Protein AF-0000000078633867 (afdb_homodimer)

Radius of gyration: 30.54 Å; Cα contacts (8 Å, |Δi|>4): 555; chains: 2; bounding box: 62×104×62 Å

Structure (mmCIF, N/CA/C/O backbone):
data_AF-0000000078633867-model_v1
#
loop_
_entity.id
_entity.type
_entity.pdbx_description
1 polymer 'AMP-activated protein kinase glycogen-binding domain-containing protein'
#
loop_
_atom_site.group_PDB
_atom_site.id
_atom_site.type_symbol
_atom_site.label_atom_id
_atom_site.label_alt_id
_atom_site.label_comp_id
_atom_site.label_asym_id
_atom_site.label_entity_id
_atom_site.label_seq_id
_atom_site.pdbx_PDB_ins_code
_atom_site.Cartn_x
_atom_site.Cartn_y
_atom_site.Cartn_z
_atom_site.occupancy
_atom_site.B_iso_or_equiv
_atom_site.auth_seq_id
_atom_site.auth_comp_id
_atom_site.auth_asym_id
_atom_site.auth_atom_id
_atom_site.pdbx_PDB_model_num
ATOM 1 N N . MET A 1 1 ? 5.949 52.25 29.406 1 68.06 1 MET A N 1
ATOM 2 C CA . MET A 1 1 ? 5.883 50.906 29.953 1 68.06 1 MET A CA 1
ATOM 3 C C . MET A 1 1 ? 4.812 50.094 29.25 1 68.06 1 MET A C 1
ATOM 5 O O . MET A 1 1 ? 5.09 49 28.75 1 68.06 1 MET A O 1
ATOM 9 N N . TRP A 1 2 ? 3.729 50.656 29.047 1 78.31 2 TRP A N 1
ATOM 10 C CA . TRP A 1 2 ? 2.592 49.969 28.438 1 78.31 2 TRP A CA 1
ATOM 11 C C . TRP A 1 2 ? 2.861 49.688 26.969 1 78.31 2 TRP A C 1
ATOM 13 O O . TRP A 1 2 ? 2.578 48.594 26.484 1 78.31 2 TRP A O 1
ATOM 23 N N . LEU A 1 3 ? 3.543 50.625 26.281 1 78 3 LEU A N 1
ATOM 24 C CA . LEU A 1 3 ? 3.816 50.469 24.859 1 78 3 LEU A CA 1
ATOM 25 C C . LEU A 1 3 ? 4.801 49.344 24.609 1 78 3 LEU A C 1
ATOM 27 O O . LEU A 1 3 ? 4.664 48.594 23.641 1 78 3 LEU A O 1
ATOM 31 N N . ALA A 1 4 ? 5.77 49.219 25.5 1 79.69 4 ALA A N 1
ATOM 32 C CA . ALA A 1 4 ? 6.773 48.156 25.391 1 79.69 4 ALA A CA 1
ATOM 33 C C . ALA A 1 4 ? 6.148 46.781 25.578 1 79.69 4 ALA A C 1
ATOM 35 O O . ALA A 1 4 ? 6.484 45.844 24.875 1 79.69 4 ALA A O 1
ATOM 36 N N . TYR A 1 5 ? 5.227 46.719 26.469 1 77 5 TYR A N 1
ATOM 37 C CA . TYR A 1 5 ? 4.523 45.469 26.734 1 77 5 TYR A CA 1
ATOM 38 C C . TYR A 1 5 ? 3.664 45.062 25.547 1 77 5 TYR A C 1
ATOM 40 O O . TYR A 1 5 ? 3.619 43.906 25.172 1 77 5 TYR A O 1
ATOM 48 N N . VAL A 1 6 ? 3.084 46.094 24.953 1 74.5 6 VAL A N 1
ATOM 49 C CA . VAL A 1 6 ? 2.209 45.844 23.812 1 74.5 6 VAL A CA 1
ATOM 50 C C . VAL A 1 6 ? 3.033 45.375 22.625 1 74.5 6 VAL A C 1
ATOM 52 O O . VAL A 1 6 ? 2.631 44.469 21.906 1 74.5 6 VAL A O 1
ATOM 55 N N . LEU A 1 7 ? 4.168 45.938 22.406 1 73.19 7 LEU A N 1
ATOM 56 C CA . LEU A 1 7 ? 5.039 45.562 21.297 1 73.19 7 LEU A CA 1
ATOM 57 C C . LEU A 1 7 ? 5.609 44.156 21.5 1 73.19 7 LEU A C 1
ATOM 59 O O . LEU A 1 7 ? 5.703 43.375 20.547 1 73.19 7 LEU A O 1
ATOM 63 N N . LEU A 1 8 ? 5.875 43.844 22.703 1 76.69 8 LEU A N 1
ATOM 64 C CA . LEU A 1 8 ? 6.414 42.531 23.016 1 76.69 8 LEU A CA 1
ATOM 65 C C . LEU A 1 8 ? 5.371 41.438 22.781 1 76.69 8 LEU A C 1
ATOM 67 O O . LEU A 1 8 ? 5.688 40.375 22.234 1 76.69 8 LEU A O 1
ATOM 71 N N . ASN A 1 9 ? 4.219 41.719 23.25 1 72.25 9 ASN A N 1
ATOM 72 C CA . ASN A 1 9 ? 3.133 40.781 23.047 1 72.25 9 ASN A CA 1
ATOM 73 C C . ASN A 1 9 ? 2.842 40.562 21.562 1 72.25 9 ASN A C 1
ATOM 75 O O . ASN A 1 9 ? 2.553 39.438 21.141 1 72.25 9 ASN A O 1
ATOM 79 N N . ALA A 1 10 ? 2.979 41.656 20.812 1 75.31 10 ALA A N 1
ATOM 80 C CA . ALA A 1 10 ? 2.758 41.562 19.375 1 75.31 10 ALA A CA 1
ATOM 81 C C . ALA A 1 10 ? 3.836 40.719 18.703 1 75.31 10 ALA A C 1
ATOM 83 O O . ALA A 1 10 ? 3.539 39.906 17.812 1 75.31 10 ALA A O 1
ATOM 84 N N . LEU A 1 11 ? 5.004 40.875 19.156 1 75.38 11 LEU A N 1
ATOM 85 C CA . LEU A 1 11 ? 6.117 40.125 18.609 1 75.38 11 LEU A CA 1
ATOM 86 C C . LEU A 1 11 ? 5.977 38.656 18.938 1 75.38 11 LEU A C 1
ATOM 88 O O . LEU A 1 11 ? 6.238 37.781 18.078 1 75.38 11 LEU A O 1
ATOM 92 N N . LEU A 1 12 ? 5.559 38.344 20.109 1 78.56 12 LEU A N 1
ATOM 93 C CA . LEU A 1 12 ? 5.375 36.969 20.547 1 78.56 12 LEU A CA 1
ATOM 94 C C . LEU A 1 12 ? 4.262 36.281 19.75 1 78.56 12 LEU A C 1
ATOM 96 O O . LEU A 1 12 ? 4.383 35.125 19.375 1 78.56 12 LEU A O 1
ATOM 100 N N . THR A 1 13 ? 3.289 37.094 19.594 1 81.25 13 THR A N 1
ATOM 101 C CA . THR A 1 13 ? 2.154 36.562 18.844 1 81.25 13 THR A CA 1
ATOM 102 C C . THR A 1 13 ? 2.553 36.281 17.391 1 81.25 13 THR A C 1
ATOM 104 O O . THR A 1 13 ? 2.137 35.25 16.828 1 81.25 13 THR A O 1
ATOM 107 N N . ASP A 1 14 ? 3.379 37.156 16.875 1 84 14 ASP A N 1
ATOM 108 C CA . ASP A 1 14 ? 3.852 36.938 15.508 1 84 14 ASP A CA 1
ATOM 109 C C . ASP A 1 14 ? 4.754 35.719 15.406 1 84 14 ASP A C 1
ATOM 111 O O . ASP A 1 14 ? 4.699 34.969 14.422 1 84 14 ASP A O 1
ATOM 115 N N . THR A 1 15 ? 5.461 35.562 16.422 1 85.75 15 THR A N 1
ATOM 116 C CA . THR A 1 15 ? 6.355 34.406 16.453 1 85.75 15 THR A CA 1
ATOM 117 C C . THR A 1 15 ? 5.562 33.094 16.531 1 85.75 15 THR A C 1
ATOM 119 O O . THR A 1 15 ? 5.883 32.125 15.852 1 85.75 15 THR A O 1
ATOM 122 N N . VAL A 1 16 ? 4.617 33.125 17.375 1 87.12 16 VAL A N 1
ATOM 123 C CA . VAL A 1 16 ? 3.773 31.969 17.531 1 87.12 16 VAL A CA 1
ATOM 124 C C . VAL A 1 16 ? 3.076 31.641 16.219 1 87.12 16 VAL A C 1
ATOM 126 O O . VAL A 1 16 ? 3.029 30.469 15.797 1 87.12 16 VAL A O 1
ATOM 129 N N . ARG A 1 17 ? 2.564 32.688 15.602 1 89.19 17 ARG A N 1
ATOM 130 C CA . ARG A 1 17 ? 1.889 32.5 14.32 1 89.19 17 ARG A CA 1
ATOM 131 C C . ARG A 1 17 ? 2.846 31.953 13.273 1 89.19 17 ARG A C 1
ATOM 133 O O . ARG A 1 17 ? 2.484 31.062 12.5 1 89.19 17 ARG A O 1
ATOM 140 N N . ALA A 1 18 ? 3.982 32.5 13.273 1 89.38 18 ALA A N 1
ATOM 141 C CA . ALA A 1 18 ? 4.984 32.031 12.312 1 89.38 18 ALA A CA 1
ATOM 142 C C . ALA A 1 18 ? 5.324 30.562 12.531 1 89.38 18 ALA A C 1
ATOM 144 O O . ALA A 1 18 ? 5.449 29.797 11.57 1 89.38 18 ALA A O 1
ATOM 145 N N . ASN A 1 19 ? 5.453 30.25 13.734 1 90.12 19 ASN A N 1
ATOM 146 C CA . ASN A 1 19 ? 5.754 28.859 14.078 1 90.12 19 ASN A CA 1
ATOM 147 C C . ASN A 1 19 ? 4.613 27.922 13.672 1 90.12 19 ASN A C 1
ATOM 149 O O . ASN A 1 19 ? 4.852 26.859 13.109 1 90.12 19 ASN A O 1
ATOM 153 N N . LEU A 1 20 ? 3.428 28.297 13.977 1 90.69 20 LEU A N 1
ATOM 154 C CA . LEU A 1 20 ? 2.258 27.5 13.625 1 90.69 20 LEU A CA 1
ATOM 155 C C . LEU A 1 20 ? 2.143 27.344 12.109 1 90.69 20 LEU A C 1
ATOM 157 O O . LEU A 1 20 ? 1.808 26.25 11.617 1 90.69 20 LEU A O 1
ATOM 161 N N . THR A 1 21 ? 2.35 28.391 11.43 1 91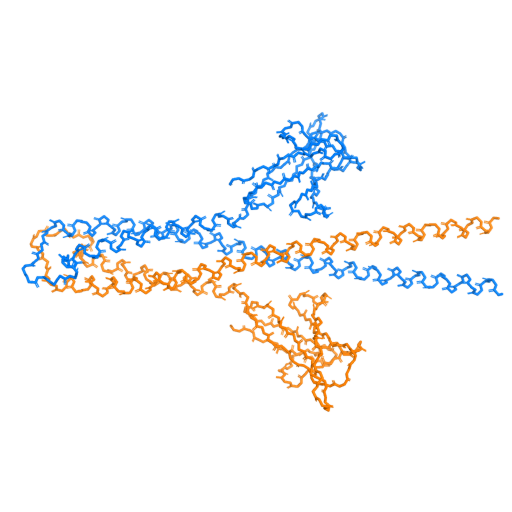.38 21 THR A N 1
ATOM 162 C CA . THR A 1 21 ? 2.285 28.344 9.977 1 91.38 21 THR A CA 1
ATOM 163 C C . THR A 1 21 ? 3.322 27.375 9.414 1 91.38 21 THR A C 1
ATOM 165 O O . THR A 1 21 ? 3.031 26.625 8.484 1 91.38 21 THR A O 1
ATOM 168 N N . LYS A 1 22 ? 4.457 27.438 9.961 1 88.56 22 LYS A N 1
ATOM 169 C CA . LYS A 1 22 ? 5.512 26.531 9.531 1 88.56 22 LYS A CA 1
ATOM 170 C C . LYS A 1 22 ? 5.133 25.078 9.805 1 88.56 22 LYS A C 1
ATOM 172 O O . LYS A 1 22 ? 5.285 24.219 8.938 1 88.56 22 LYS A O 1
ATOM 177 N N . LYS A 1 23 ? 4.715 24.844 10.977 1 88.44 23 LYS A N 1
ATOM 178 C CA . LYS A 1 23 ? 4.309 23.484 11.352 1 88.44 23 LYS A CA 1
ATOM 179 C C . LYS A 1 23 ? 3.203 22.969 10.43 1 88.44 23 LYS A C 1
ATOM 181 O O . LYS A 1 23 ? 3.195 21.797 10.055 1 88.44 23 LYS A O 1
ATOM 186 N N . LEU A 1 24 ? 2.311 23.812 10.172 1 90.12 24 LEU A N 1
ATOM 187 C CA . LEU A 1 24 ? 1.219 23.453 9.273 1 90.12 24 LEU A CA 1
ATOM 188 C C . LEU A 1 24 ? 1.746 23.141 7.879 1 90.12 24 LEU A C 1
ATOM 190 O O . LEU A 1 24 ? 1.325 22.156 7.262 1 90.12 24 LEU A O 1
ATOM 194 N N . SER A 1 25 ? 2.605 23.953 7.402 1 89.44 25 SER A N 1
ATOM 195 C CA . SER A 1 25 ? 3.229 23.719 6.102 1 89.44 25 SER A CA 1
ATOM 196 C C . SER A 1 25 ? 3.936 22.359 6.066 1 89.44 25 SER A C 1
ATOM 198 O O . SER A 1 25 ? 3.789 21.609 5.105 1 89.44 25 SER A O 1
ATOM 200 N N . ASP A 1 26 ? 4.66 22.078 7.102 1 87.5 26 ASP A N 1
ATOM 201 C CA . ASP A 1 26 ? 5.367 20.797 7.207 1 87.5 26 ASP A CA 1
ATOM 202 C C . ASP A 1 26 ? 4.391 19.625 7.23 1 87.5 26 ASP A C 1
ATOM 204 O O . ASP A 1 26 ? 4.621 18.609 6.574 1 87.5 26 ASP A O 1
ATOM 208 N N . ALA A 1 27 ? 3.398 19.75 8.008 1 88.44 27 ALA A N 1
ATOM 209 C CA . ALA A 1 27 ? 2.389 18.703 8.109 1 88.44 27 ALA A CA 1
ATOM 210 C C . ALA A 1 27 ? 1.74 18.422 6.754 1 88.44 27 ALA A C 1
ATOM 212 O O . ALA A 1 27 ? 1.524 17.266 6.379 1 88.44 27 ALA A O 1
ATOM 213 N N . ASN A 1 28 ? 1.51 19.469 6.031 1 88.12 28 ASN A N 1
ATOM 214 C CA . ASN A 1 28 ? 0.892 19.328 4.719 1 88.12 28 ASN A CA 1
ATOM 215 C C . ASN A 1 28 ? 1.842 18.688 3.715 1 88.12 28 ASN A C 1
ATOM 217 O O . ASN A 1 28 ? 1.417 17.875 2.881 1 88.12 28 ASN A O 1
ATOM 221 N N . GLN A 1 29 ? 2.988 19.031 3.785 1 87.19 29 GLN A N 1
ATOM 222 C CA . GLN A 1 29 ? 3.984 18.391 2.926 1 87.19 29 GLN A CA 1
ATOM 223 C C . GLN A 1 29 ? 4.102 16.906 3.221 1 87.19 29 GLN A C 1
ATOM 225 O O . GLN A 1 29 ? 4.184 16.094 2.301 1 87.19 29 GLN A O 1
ATOM 230 N N . HIS A 1 30 ? 4.141 16.594 4.5 1 89.06 30 HIS A N 1
ATOM 231 C CA . HIS A 1 30 ? 4.199 15.195 4.902 1 89.06 30 HIS A CA 1
ATOM 232 C C . HIS A 1 30 ? 2.961 14.438 4.434 1 89.06 30 HIS A C 1
ATOM 234 O O . HIS A 1 30 ? 3.057 13.281 4.02 1 89.06 30 HIS A O 1
ATOM 240 N N . ASN A 1 31 ? 1.903 15.078 4.535 1 87.88 31 ASN A N 1
ATOM 241 C CA . ASN A 1 31 ? 0.664 14.5 4.031 1 87.88 31 ASN A CA 1
ATOM 242 C C . ASN A 1 31 ? 0.769 14.156 2.549 1 87.88 31 ASN A C 1
ATOM 244 O O . ASN A 1 31 ? 0.344 13.078 2.125 1 87.88 31 ASN A O 1
ATOM 248 N N . ARG A 1 32 ? 1.259 15.047 1.788 1 87.75 32 ARG A N 1
ATOM 249 C CA . ARG A 1 32 ? 1.426 14.805 0.358 1 87.75 32 ARG A CA 1
ATOM 250 C C . ARG A 1 32 ? 2.354 13.625 0.105 1 87.75 32 ARG A C 1
ATOM 252 O O . ARG A 1 32 ? 2.086 12.789 -0.765 1 87.75 32 ARG A O 1
ATOM 259 N N . TYR A 1 33 ? 3.391 13.547 0.876 1 87.88 33 TYR A N 1
ATOM 260 C CA . TYR A 1 33 ? 4.328 12.43 0.781 1 87.88 33 TYR A CA 1
ATOM 261 C C . TYR A 1 33 ? 3.633 11.102 1.062 1 87.88 33 TYR A C 1
ATOM 263 O O . TYR A 1 33 ? 3.768 10.148 0.291 1 87.88 33 TYR A O 1
ATOM 271 N N . LEU A 1 34 ? 2.881 11.047 2.111 1 89.25 34 LEU A N 1
ATOM 272 C CA . LEU A 1 34 ? 2.195 9.812 2.492 1 89.25 34 LEU A CA 1
ATOM 273 C C . LEU A 1 34 ? 1.174 9.414 1.433 1 89.25 34 LEU A C 1
ATOM 275 O O . LEU A 1 34 ? 1.025 8.227 1.128 1 89.25 34 LEU A O 1
ATOM 279 N N . LYS A 1 35 ? 0.539 10.414 0.912 1 87.94 35 LYS A N 1
ATOM 280 C CA . LYS A 1 35 ? -0.438 10.141 -0.139 1 87.94 35 LYS A CA 1
ATOM 281 C C . LYS A 1 35 ? 0.229 9.516 -1.362 1 87.94 35 LYS A C 1
ATOM 283 O O . LYS A 1 35 ? -0.302 8.578 -1.953 1 87.94 35 LYS A O 1
ATOM 288 N N . ARG A 1 36 ? 1.369 10.016 -1.706 1 90.25 36 ARG A N 1
ATOM 289 C CA . ARG A 1 36 ? 2.113 9.469 -2.836 1 90.25 36 ARG A CA 1
ATOM 290 C C . ARG A 1 36 ? 2.557 8.039 -2.561 1 90.25 36 ARG A C 1
ATOM 292 O O . ARG A 1 36 ? 2.451 7.172 -3.43 1 90.25 36 ARG A O 1
ATOM 299 N N . GLN A 1 37 ? 3.025 7.812 -1.346 1 91 37 GLN A N 1
ATOM 300 C CA . GLN A 1 37 ? 3.432 6.461 -0.97 1 91 37 GLN A CA 1
ATOM 301 C C . GLN A 1 37 ? 2.25 5.496 -1.024 1 91 37 GLN A C 1
ATOM 303 O O . GLN A 1 37 ? 2.391 4.363 -1.485 1 91 37 GLN A O 1
ATOM 308 N N . LEU A 1 38 ? 1.163 5.934 -0.569 1 92.06 38 LEU A N 1
ATOM 309 C CA . LEU A 1 38 ? -0.044 5.117 -0.581 1 92.06 38 LEU A CA 1
ATOM 310 C C . LEU A 1 38 ? -0.458 4.777 -2.008 1 92.06 38 LEU A C 1
ATOM 312 O O . LEU A 1 38 ? -0.821 3.635 -2.299 1 92.06 38 LEU A O 1
ATOM 316 N N . GLN A 1 39 ? -0.372 5.785 -2.84 1 92.44 39 GLN A N 1
ATOM 317 C CA . GLN A 1 39 ? -0.721 5.574 -4.238 1 92.44 39 GLN A CA 1
ATOM 318 C C . GLN A 1 39 ? 0.203 4.551 -4.891 1 92.44 39 GLN A C 1
ATOM 320 O O . GLN A 1 39 ? -0.245 3.709 -5.672 1 92.44 39 GLN A O 1
ATOM 325 N N . VAL A 1 40 ? 1.433 4.605 -4.586 1 93.06 40 VAL A N 1
ATOM 326 C CA . VAL A 1 40 ? 2.414 3.666 -5.121 1 93.06 40 VAL A CA 1
ATOM 327 C C . VAL A 1 40 ? 2.045 2.242 -4.707 1 93.06 40 VAL A C 1
ATOM 329 O O . VAL A 1 40 ? 2.043 1.33 -5.535 1 93.06 40 VAL A O 1
ATOM 332 N N . LYS A 1 41 ? 1.741 2.123 -3.449 1 93.94 41 LYS A N 1
ATOM 333 C CA . LYS A 1 41 ? 1.382 0.799 -2.953 1 93.94 41 LYS A CA 1
ATOM 334 C C . LYS A 1 41 ? 0.079 0.312 -3.578 1 93.94 41 LYS A C 1
ATOM 336 O O . LYS A 1 41 ? -0.055 -0.869 -3.906 1 93.94 41 LYS A O 1
ATOM 341 N N . GLU A 1 42 ? -0.797 1.197 -3.693 1 93.69 42 GLU A N 1
ATOM 342 C CA . GLU A 1 42 ? -2.074 0.854 -4.312 1 93.69 42 GLU A CA 1
ATOM 343 C C . GLU A 1 42 ? -1.882 0.398 -5.758 1 93.69 42 GLU A C 1
ATOM 345 O O . GLU A 1 42 ? -2.457 -0.608 -6.176 1 93.69 42 GLU A O 1
ATOM 350 N N . ASP A 1 43 ? -1.076 1.107 -6.492 1 94 43 ASP A N 1
ATOM 351 C CA . ASP A 1 43 ? -0.805 0.762 -7.883 1 94 43 ASP A CA 1
ATOM 352 C C . ASP A 1 43 ? -0.13 -0.604 -7.988 1 94 43 ASP A C 1
ATOM 354 O O . ASP A 1 43 ? -0.45 -1.393 -8.883 1 94 43 ASP A O 1
ATOM 358 N N . ALA A 1 44 ? 0.729 -0.83 -7.117 1 93.88 44 ALA A N 1
ATOM 359 C CA . ALA A 1 44 ? 1.416 -2.119 -7.102 1 93.88 44 ALA A CA 1
ATOM 360 C C . ALA A 1 44 ? 0.439 -3.258 -6.82 1 93.88 44 ALA A C 1
ATOM 362 O O . ALA A 1 44 ? 0.475 -4.293 -7.492 1 93.88 44 ALA A O 1
ATOM 363 N N . LEU A 1 45 ? -0.393 -3.041 -5.891 1 93.38 45 LEU A N 1
ATOM 364 C CA . LEU A 1 45 ? -1.373 -4.066 -5.543 1 93.38 45 LEU A CA 1
ATOM 365 C C . LEU A 1 45 ? -2.285 -4.367 -6.727 1 93.38 45 LEU A C 1
ATOM 367 O O . LEU A 1 45 ? -2.604 -5.527 -6.992 1 93.38 45 LEU A O 1
ATOM 371 N N . LEU A 1 46 ? -2.658 -3.354 -7.418 1 93.5 46 LEU A N 1
ATOM 372 C CA . LEU A 1 46 ? -3.52 -3.521 -8.586 1 93.5 46 LEU A CA 1
ATOM 373 C C . LEU A 1 46 ? -2.803 -4.305 -9.68 1 93.5 46 LEU A C 1
ATOM 375 O O . LEU A 1 46 ? -3.389 -5.199 -10.289 1 93.5 46 LEU A O 1
ATOM 379 N N . LYS A 1 47 ? -1.604 -3.969 -9.875 1 94.56 47 LYS A N 1
ATOM 380 C CA . LYS A 1 47 ? -0.799 -4.691 -10.859 1 94.56 47 LYS A CA 1
ATOM 381 C C . LYS A 1 47 ? -0.622 -6.152 -10.453 1 94.56 47 LYS A C 1
ATOM 383 O O . LYS A 1 47 ? -0.77 -7.051 -11.281 1 94.56 47 LYS A O 1
ATOM 388 N N . PHE A 1 48 ? -0.355 -6.352 -9.211 1 94.06 48 PHE A N 1
ATOM 389 C CA . PHE A 1 48 ? -0.163 -7.703 -8.703 1 94.06 48 PHE A CA 1
ATOM 390 C C . PHE A 1 48 ? -1.428 -8.539 -8.883 1 94.06 48 PHE A C 1
ATOM 392 O O . PHE A 1 48 ? -1.363 -9.688 -9.328 1 94.06 48 PHE A O 1
ATOM 399 N N . LYS A 1 49 ? -2.449 -7.961 -8.594 1 94.56 49 LYS A N 1
ATOM 400 C CA . LYS A 1 49 ? -3.721 -8.664 -8.766 1 94.56 49 LYS A CA 1
ATOM 401 C C . LYS A 1 49 ? -3.926 -9.094 -10.211 1 94.56 49 LYS A C 1
ATOM 403 O O . LYS A 1 49 ? -4.328 -10.227 -10.477 1 94.56 49 LYS A O 1
ATOM 408 N N . SER A 1 50 ? -3.701 -8.227 -11.133 1 95.75 50 SER A N 1
ATOM 409 C CA . SER A 1 50 ? -3.867 -8.516 -12.555 1 95.75 50 SER A CA 1
ATOM 410 C C . SER A 1 50 ? -2.951 -9.656 -12.992 1 95.75 50 SER A C 1
ATOM 412 O O . SER A 1 50 ? -3.371 -10.547 -13.734 1 95.75 50 SER A O 1
ATOM 414 N N . ASP A 1 51 ? -1.734 -9.609 -12.492 1 95.12 51 ASP A N 1
ATOM 415 C CA . ASP A 1 51 ? -0.77 -1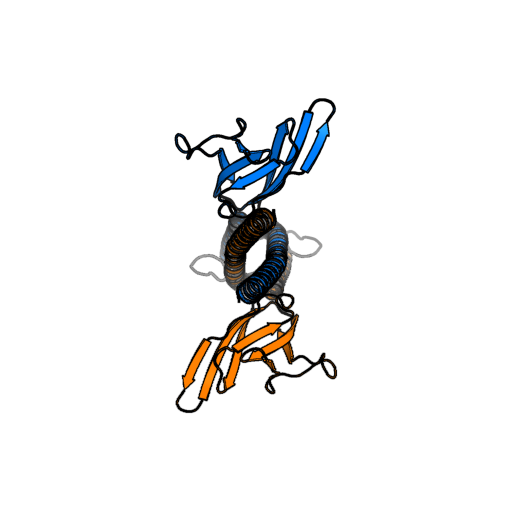0.656 -12.828 1 95.12 51 ASP A CA 1
ATOM 416 C C . ASP A 1 51 ? -1.204 -12.008 -12.258 1 95.12 51 ASP A C 1
ATOM 418 O O . ASP A 1 51 ? -1.087 -13.031 -12.93 1 95.12 51 ASP A O 1
ATOM 422 N N . LEU A 1 52 ? -1.721 -11.977 -11.086 1 94.88 52 LEU A N 1
ATOM 423 C CA . LEU A 1 52 ? -2.178 -13.211 -10.461 1 94.88 52 LEU A CA 1
ATOM 424 C C . LEU A 1 52 ? -3.383 -13.781 -11.195 1 94.88 52 LEU A C 1
ATOM 426 O O . LEU A 1 52 ? -3.518 -15 -11.328 1 94.88 52 LEU A O 1
ATOM 430 N N . ALA A 1 53 ? -4.223 -12.922 -11.633 1 95.94 53 ALA A N 1
ATOM 431 C CA . ALA A 1 53 ? -5.395 -13.359 -12.383 1 95.94 53 ALA A CA 1
ATOM 432 C C . ALA A 1 53 ? -4.984 -14.086 -13.664 1 95.94 53 ALA A C 1
ATOM 434 O O . ALA A 1 53 ? -5.566 -15.109 -14.016 1 95.94 53 ALA A O 1
ATOM 435 N N . LEU A 1 54 ? -4.004 -13.555 -14.32 1 95.12 54 LEU A N 1
ATOM 436 C CA . LEU A 1 54 ? -3.477 -14.211 -15.516 1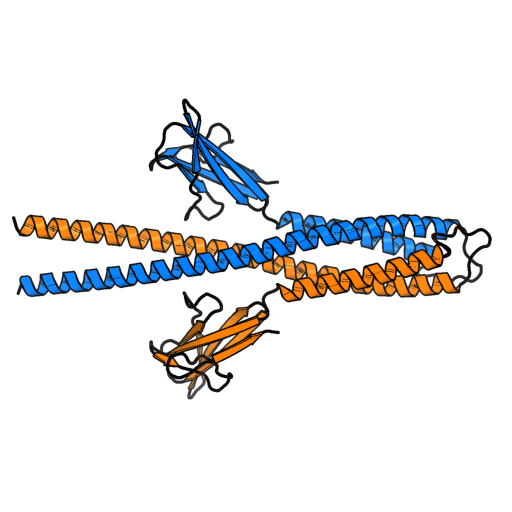 95.12 54 LEU A CA 1
ATOM 437 C C . LEU A 1 54 ? -2.873 -15.57 -15.164 1 95.12 54 LEU A C 1
ATOM 439 O O . LEU A 1 54 ? -3.068 -16.547 -15.891 1 95.12 54 LEU A O 1
ATOM 443 N N . MET A 1 55 ? -2.217 -15.688 -14.094 1 95.25 55 MET A N 1
ATOM 444 C CA . MET A 1 55 ? -1.61 -16.938 -13.648 1 95.25 55 MET A CA 1
ATOM 445 C C . MET A 1 55 ? -2.68 -17.969 -13.281 1 95.25 55 MET A C 1
ATOM 447 O O . MET A 1 55 ? -2.521 -19.156 -13.539 1 95.25 55 MET A O 1
ATOM 451 N N . GLU A 1 56 ? -3.666 -17.453 -12.641 1 95.25 56 GLU A N 1
ATOM 452 C CA . GLU A 1 56 ? -4.773 -18.344 -12.297 1 95.25 56 GLU A CA 1
ATOM 453 C C . GLU A 1 56 ? -5.367 -19 -13.539 1 95.25 56 GLU A C 1
ATOM 455 O O . GLU A 1 56 ? -5.664 -20.188 -13.539 1 95.25 56 GLU A O 1
ATOM 460 N N . LEU A 1 57 ? -5.559 -18.25 -14.625 1 94.94 57 LEU A N 1
ATOM 461 C CA . LEU A 1 57 ? -6.066 -18.781 -15.883 1 94.94 57 LEU A CA 1
ATOM 462 C C . LEU A 1 57 ? -5.117 -19.828 -16.453 1 94.94 57 LEU A C 1
ATOM 464 O O . LEU A 1 57 ? -5.562 -20.875 -16.938 1 94.94 57 LEU A O 1
ATOM 468 N N . GLU A 1 58 ? -3.863 -19.562 -16.375 1 94.69 58 GLU A N 1
ATOM 469 C CA . GLU A 1 58 ? -2.863 -20.5 -16.859 1 94.69 58 GLU A CA 1
ATOM 470 C C . GLU A 1 58 ? -2.904 -21.797 -16.047 1 94.69 58 GLU A C 1
ATOM 472 O O . GLU A 1 58 ? -2.814 -22.891 -16.609 1 94.69 58 GLU A O 1
ATOM 477 N N . LEU A 1 59 ? -3.023 -21.656 -14.797 1 95.44 59 LEU A N 1
ATOM 478 C CA . LEU A 1 59 ? -3.102 -22.828 -13.93 1 95.44 59 LEU A CA 1
ATOM 479 C C . LEU A 1 59 ? -4.352 -23.641 -14.234 1 95.44 59 LEU A C 1
ATOM 481 O O . LEU A 1 59 ? -4.312 -24.875 -14.211 1 95.44 59 LEU A O 1
ATOM 485 N N . GLU A 1 60 ? -5.418 -22.953 -14.531 1 94.88 60 GLU A N 1
ATOM 486 C CA . GLU A 1 60 ? -6.641 -23.656 -14.922 1 94.88 60 GLU A CA 1
ATOM 487 C C . GLU A 1 60 ? -6.418 -24.5 -16.172 1 94.88 60 GLU A C 1
ATOM 489 O O . GLU A 1 60 ? -6.844 -25.656 -16.234 1 94.88 60 GLU A O 1
ATOM 494 N N . SER A 1 61 ? -5.793 -23.922 -17.141 1 94.5 61 SER A N 1
ATOM 495 C CA . SER A 1 61 ? -5.457 -24.641 -18.359 1 94.5 61 SER A CA 1
ATOM 496 C C . SER A 1 61 ? -4.562 -25.844 -18.062 1 94.5 61 SER A C 1
ATOM 498 O O . SER A 1 61 ? -4.766 -26.922 -18.609 1 94.5 61 SER A O 1
ATOM 500 N N . LEU A 1 62 ? -3.609 -25.672 -17.141 1 94.81 62 LEU A N 1
ATOM 501 C CA . LEU A 1 62 ? -2.68 -26.734 -16.781 1 94.81 62 LEU A CA 1
ATOM 502 C C . LEU A 1 62 ? -3.408 -27.875 -16.078 1 94.81 62 LEU A C 1
ATOM 504 O O . LEU A 1 62 ? -3.094 -29.047 -16.312 1 94.81 62 LEU A O 1
ATOM 508 N N . VAL A 1 63 ? -4.328 -27.516 -15.266 1 94.94 63 VAL A N 1
ATOM 509 C CA . VAL A 1 63 ? -5.133 -28.547 -14.617 1 94.94 63 VAL A CA 1
ATOM 510 C C . VAL A 1 63 ? -5.863 -29.375 -15.664 1 94.94 63 VAL A C 1
ATOM 512 O O . VAL A 1 63 ? -5.852 -30.609 -15.609 1 94.94 63 VAL A O 1
ATOM 515 N N . GLY A 1 64 ? -6.477 -28.703 -16.672 1 93.62 64 GLY A N 1
ATOM 516 C CA . GLY A 1 64 ? -7.148 -29.406 -17.75 1 93.62 64 GLY A CA 1
ATOM 517 C C . GLY A 1 64 ? -6.227 -30.328 -18.516 1 93.62 64 GLY A C 1
ATOM 518 O O . GLY A 1 64 ? -6.57 -31.484 -18.781 1 93.62 64 GLY A O 1
ATOM 519 N N . LEU A 1 65 ? -5.098 -29.844 -18.844 1 91.94 65 LEU A N 1
ATOM 520 C CA . LEU A 1 65 ? -4.129 -30.641 -19.594 1 91.94 65 LEU A CA 1
ATOM 521 C C . LEU A 1 65 ? -3.639 -31.828 -18.766 1 91.94 65 LEU A C 1
ATOM 523 O O . LEU A 1 65 ? -3.484 -32.938 -19.281 1 91.94 65 LEU A O 1
ATOM 527 N N . THR A 1 66 ? -3.354 -31.609 -17.531 1 93.06 66 THR A N 1
ATOM 528 C CA . THR A 1 66 ? -2.852 -32.656 -16.656 1 93.06 66 THR A CA 1
ATOM 529 C C . THR A 1 66 ? -3.92 -33.719 -16.422 1 93.06 66 THR A C 1
ATOM 531 O O . THR A 1 66 ? -3.604 -34.906 -16.297 1 93.06 66 THR A O 1
ATOM 534 N N . GLU A 1 67 ? -5.125 -33.281 -16.359 1 93.38 67 GLU A N 1
ATOM 535 C CA . GLU A 1 67 ? -6.215 -34.25 -16.281 1 93.38 67 GLU A CA 1
ATOM 536 C C . GLU A 1 67 ? -6.223 -35.188 -17.5 1 93.38 67 GLU A C 1
ATOM 538 O O . GLU A 1 67 ? -6.406 -36.406 -17.359 1 93.38 67 GLU A O 1
ATOM 543 N N . GLU A 1 68 ? -6.074 -34.594 -18.672 1 90.25 68 GLU A N 1
ATOM 544 C CA . GLU A 1 68 ? -6 -35.375 -19.891 1 90.25 68 GLU A CA 1
ATOM 545 C C . GLU A 1 68 ? -4.84 -36.375 -19.844 1 90.25 68 GLU A C 1
ATOM 547 O O . GLU A 1 68 ? -4.992 -37.531 -20.234 1 90.25 68 GLU A O 1
ATOM 552 N N . VAL A 1 69 ? -3.732 -35.969 -19.344 1 87.44 69 VAL A N 1
ATOM 553 C CA . VAL A 1 69 ? -2.543 -36.812 -19.234 1 87.44 69 VAL A CA 1
ATOM 554 C C . VAL A 1 69 ? -2.822 -38 -18.297 1 87.44 69 VAL A C 1
ATOM 556 O O . VAL A 1 69 ? -2.441 -39.125 -18.578 1 87.44 69 VAL A O 1
ATOM 559 N N . THR A 1 70 ? -3.453 -37.719 -17.172 1 87.88 70 THR A N 1
ATOM 560 C CA . THR A 1 70 ? -3.75 -38.75 -16.188 1 87.88 70 THR A CA 1
ATOM 561 C C . THR A 1 70 ? -4.734 -39.75 -16.75 1 87.88 70 THR A C 1
ATOM 563 O O . THR A 1 70 ? -4.672 -40.938 -16.406 1 87.88 70 THR A O 1
ATOM 566 N N . LYS A 1 71 ? -5.551 -39.312 -17.672 1 86.81 71 LYS A N 1
ATOM 567 C CA . LYS A 1 71 ? -6.559 -40.188 -18.25 1 86.81 71 LYS A CA 1
ATOM 568 C C . LYS A 1 71 ? -5.973 -41.031 -19.391 1 86.81 71 LYS A C 1
ATOM 570 O O . LYS A 1 71 ? -6.508 -42.062 -19.734 1 86.81 71 LYS A O 1
ATOM 575 N N . ALA A 1 72 ? -4.938 -40.5 -20.047 1 80.31 72 ALA A N 1
ATOM 576 C CA . ALA A 1 72 ? -4.352 -41.156 -21.203 1 80.31 72 ALA A CA 1
ATOM 577 C C . ALA A 1 72 ? -3.674 -42.469 -20.812 1 80.31 72 ALA A C 1
ATOM 579 O O . ALA A 1 72 ? -3.338 -43.281 -21.688 1 80.31 72 ALA A O 1
ATOM 580 N N . GLY A 1 73 ? -3.549 -42.75 -19.516 1 76.44 73 GLY A N 1
ATOM 581 C CA . GLY A 1 73 ? -2.955 -44 -19.062 1 76.44 73 GLY A CA 1
ATOM 582 C C . GLY A 1 73 ? -1.662 -43.812 -18.297 1 76.44 73 GLY A C 1
ATOM 583 O O . GLY A 1 73 ? -0.976 -42.812 -18.469 1 76.44 73 GLY A O 1
ATOM 584 N N . ILE A 1 74 ? -1.361 -44.812 -17.469 1 79.88 74 ILE A N 1
ATOM 585 C CA . ILE A 1 74 ? -0.173 -44.781 -16.625 1 79.88 74 ILE A CA 1
ATOM 586 C C . ILE A 1 74 ? 0.766 -45.938 -17 1 79.88 74 ILE A C 1
ATOM 588 O O . ILE A 1 74 ? 0.366 -47.094 -16.984 1 79.88 74 ILE A O 1
ATOM 592 N N . PRO A 1 75 ? 1.969 -45.438 -17.438 1 80.25 75 PRO A N 1
ATOM 593 C CA . PRO A 1 75 ? 2.926 -46.469 -17.781 1 80.25 75 PRO A CA 1
ATOM 594 C C . PRO A 1 75 ? 3.207 -47.438 -16.625 1 80.25 75 PRO A C 1
ATOM 596 O O . PRO A 1 75 ? 3.195 -47.031 -15.469 1 80.25 75 PRO A O 1
ATOM 599 N N . PRO A 1 76 ? 3.371 -48.688 -16.984 1 80.62 76 PRO A N 1
ATOM 600 C CA . PRO A 1 76 ? 3.717 -49.656 -15.93 1 80.62 76 PRO A CA 1
ATOM 601 C C . PRO A 1 76 ? 4.988 -49.25 -15.172 1 80.62 76 PRO A C 1
ATOM 603 O O . PRO A 1 76 ? 5.934 -48.75 -15.773 1 80.62 76 PRO A O 1
ATOM 606 N N . GLY A 1 77 ? 5.074 -49.312 -13.836 1 80.75 77 GLY A N 1
ATOM 607 C CA . GLY A 1 77 ? 6.254 -49.062 -13.023 1 80.75 77 GLY A CA 1
ATOM 608 C C . GLY A 1 77 ? 6.301 -47.625 -12.508 1 80.75 77 GLY A C 1
ATOM 609 O O . GLY A 1 77 ? 7.289 -47.219 -11.891 1 80.75 77 GLY A O 1
ATOM 610 N N . THR A 1 78 ? 5.273 -47.031 -12.859 1 83.69 78 THR A N 1
ATOM 611 C CA . THR A 1 78 ? 5.23 -45.656 -12.414 1 83.69 78 THR A CA 1
ATOM 612 C C . THR A 1 78 ? 5.234 -45.562 -10.891 1 83.69 78 THR A C 1
ATOM 614 O O . THR A 1 78 ? 4.574 -46.375 -10.219 1 83.69 78 THR A O 1
ATOM 617 N N . ARG A 1 79 ? 6.055 -44.562 -10.445 1 88.06 79 ARG A N 1
ATOM 618 C CA . ARG A 1 79 ? 6.219 -44.312 -9.008 1 88.06 79 ARG A CA 1
ATOM 619 C C . ARG A 1 79 ? 4.934 -43.781 -8.391 1 88.06 79 ARG A C 1
ATOM 621 O O . ARG A 1 79 ? 4.168 -43.062 -9.055 1 88.06 79 ARG A O 1
ATOM 628 N N . LYS A 1 80 ? 4.68 -44.25 -7.129 1 89 80 LYS A N 1
ATOM 629 C CA . LYS A 1 80 ? 3.547 -43.75 -6.375 1 89 80 LYS A CA 1
ATOM 630 C C . LYS A 1 80 ? 4.02 -42.875 -5.199 1 89 80 LYS A C 1
ATOM 632 O O . LYS A 1 80 ? 5.074 -43.125 -4.621 1 89 80 LYS A O 1
ATOM 637 N N . ILE A 1 81 ? 3.342 -41.844 -4.93 1 89.81 81 ILE A N 1
ATOM 638 C CA . ILE A 1 81 ? 3.543 -41 -3.758 1 89.81 81 ILE A CA 1
ATOM 639 C C . ILE A 1 81 ? 2.297 -41.031 -2.873 1 89.81 81 ILE A C 1
ATOM 641 O O . ILE A 1 81 ? 1.225 -40.594 -3.281 1 89.81 81 ILE A O 1
ATOM 645 N N . GLY A 1 82 ? 2.502 -41.531 -1.676 1 88.56 82 GLY A N 1
ATOM 646 C CA . GLY A 1 82 ? 1.362 -41.625 -0.777 1 88.56 82 GLY A CA 1
ATOM 647 C C . GLY A 1 82 ? 0.211 -42.438 -1.357 1 88.56 82 GLY A C 1
ATOM 648 O O . GLY A 1 82 ? -0.938 -42 -1.327 1 88.56 82 GLY A O 1
ATOM 649 N N . GLY A 1 83 ? 0.458 -43.438 -2.168 1 85.88 83 GLY A N 1
ATOM 650 C CA . GLY A 1 83 ? -0.542 -44.344 -2.709 1 85.88 83 GLY A CA 1
ATOM 651 C C . GLY A 1 83 ? -1.134 -43.844 -4.023 1 85.88 83 GLY A C 1
ATOM 652 O O . GLY A 1 83 ? -1.944 -44.562 -4.637 1 85.88 83 GLY A O 1
ATOM 653 N N . LYS A 1 84 ? -0.777 -42.656 -4.41 1 89 84 LYS A N 1
ATOM 654 C CA . LYS A 1 84 ? -1.257 -42.125 -5.688 1 89 84 LYS A CA 1
ATOM 655 C C . LYS A 1 84 ? -0.128 -42.031 -6.711 1 89 84 LYS A C 1
ATOM 657 O O . LYS A 1 84 ? 1.006 -41.688 -6.367 1 89 84 LYS A O 1
ATOM 662 N N . TYR A 1 85 ? -0.511 -42.469 -7.867 1 89.69 85 TYR A N 1
ATOM 663 C CA . TYR A 1 85 ? 0.491 -42.344 -8.922 1 89.69 85 TYR A CA 1
ATOM 664 C C . TYR A 1 85 ? 0.942 -40.906 -9.055 1 89.69 85 TYR A C 1
ATOM 666 O O . TYR A 1 85 ? 0.177 -39.969 -8.773 1 89.69 85 TYR A O 1
ATOM 674 N N . ILE A 1 86 ? 2.15 -40.688 -9.492 1 90.12 86 ILE A N 1
ATOM 675 C CA . ILE A 1 86 ? 2.729 -39.375 -9.602 1 90.12 86 ILE A CA 1
ATOM 676 C C . ILE A 1 86 ? 1.861 -38.5 -10.508 1 90.12 86 ILE A C 1
ATOM 678 O O . ILE A 1 86 ? 1.733 -37.281 -10.289 1 90.12 86 ILE A O 1
ATOM 682 N N . HIS A 1 87 ? 1.229 -39.094 -11.477 1 87.31 87 HIS A N 1
ATOM 683 C CA . HIS A 1 87 ? 0.341 -38.344 -12.375 1 87.31 87 HIS A CA 1
ATOM 684 C C . HIS A 1 87 ? -0.83 -37.75 -11.617 1 87.31 87 HIS A C 1
ATOM 686 O O . HIS A 1 87 ? -1.123 -36.562 -11.773 1 87.31 87 HIS A O 1
ATOM 692 N N . SER A 1 88 ? -1.354 -38.5 -10.789 1 90.56 88 SER A N 1
ATOM 693 C CA . SER A 1 88 ? -2.494 -38.062 -9.992 1 90.56 88 SER A CA 1
ATOM 694 C C . SER A 1 88 ? -2.062 -37.062 -8.93 1 90.56 88 SER A C 1
ATOM 696 O O . SER A 1 88 ? -2.797 -36.125 -8.617 1 90.56 88 SER A O 1
ATOM 698 N N . HIS A 1 89 ? -0.938 -37.281 -8.43 1 92.25 89 HIS A N 1
ATOM 699 C CA . HIS A 1 89 ? -0.395 -36.375 -7.43 1 92.25 89 HIS A CA 1
ATOM 700 C C . HIS A 1 89 ? -0.162 -35 -8.016 1 92.25 89 HIS A C 1
ATOM 702 O O . HIS A 1 89 ? -0.525 -34 -7.398 1 92.25 89 HIS A O 1
ATOM 708 N N . VAL A 1 90 ? 0.435 -34.969 -9.156 1 92.62 90 VAL A N 1
ATOM 709 C CA . VAL A 1 90 ? 0.688 -33.688 -9.844 1 92.62 90 VAL A CA 1
ATOM 710 C C . VAL A 1 90 ? -0.629 -32.969 -10.07 1 92.62 90 VAL A C 1
ATOM 712 O O . VAL A 1 90 ? -0.734 -31.766 -9.797 1 92.62 90 VAL A O 1
ATOM 715 N N . LEU A 1 91 ? -1.604 -33.688 -10.508 1 93.56 91 LEU A N 1
ATOM 716 C CA . LEU A 1 91 ? -2.91 -33.094 -10.773 1 93.56 91 LEU A CA 1
ATOM 717 C C . LEU A 1 91 ? -3.51 -32.5 -9.508 1 93.56 91 LEU A C 1
ATOM 719 O O . LEU A 1 91 ? -3.984 -31.359 -9.508 1 93.56 91 LEU A O 1
ATOM 723 N N . SER A 1 92 ? -3.455 -33.219 -8.477 1 94.38 92 SER A N 1
ATOM 724 C CA . SER A 1 92 ? -4.012 -32.781 -7.207 1 94.38 92 SER A CA 1
ATOM 725 C C . SER A 1 92 ? -3.299 -31.516 -6.707 1 94.38 92 SER A C 1
ATOM 727 O O . SER A 1 92 ? -3.945 -30.578 -6.254 1 94.38 92 SER A O 1
ATOM 729 N N . LYS A 1 93 ? -2.018 -31.484 -6.812 1 93.75 93 LYS A N 1
ATOM 730 C CA . LYS A 1 93 ? -1.224 -30.359 -6.344 1 93.75 93 LYS A CA 1
ATOM 731 C C . LYS A 1 93 ? -1.506 -29.109 -7.172 1 93.75 93 LYS A C 1
ATOM 733 O O . LYS A 1 93 ? -1.534 -28 -6.641 1 93.75 93 LYS A O 1
ATOM 738 N N . LEU A 1 94 ? -1.691 -29.312 -8.414 1 95.06 94 LEU A N 1
ATOM 739 C CA . LEU A 1 94 ? -2.02 -28.203 -9.297 1 95.06 94 LEU A CA 1
ATOM 740 C C . LEU A 1 94 ? -3.361 -27.578 -8.914 1 95.06 94 LEU A C 1
ATOM 742 O O . LEU A 1 94 ? -3.506 -26.359 -8.914 1 95.06 94 LEU A O 1
ATOM 746 N N . GLN A 1 95 ? -4.293 -28.438 -8.609 1 95.38 95 GLN A N 1
ATOM 747 C CA . GLN A 1 95 ? -5.605 -27.953 -8.195 1 95.38 95 GLN A CA 1
ATOM 748 C C . GLN A 1 95 ? -5.52 -27.141 -6.91 1 95.38 95 GLN A C 1
ATOM 750 O O . GLN A 1 95 ? -6.125 -26.062 -6.801 1 95.38 95 GLN A O 1
ATOM 755 N N . VAL A 1 96 ? -4.734 -27.609 -5.984 1 95.62 96 VAL A N 1
ATOM 756 C CA . VAL A 1 96 ? -4.555 -26.906 -4.715 1 95.62 96 VAL A CA 1
ATOM 757 C C . VAL A 1 96 ? -3.896 -25.547 -4.953 1 95.62 96 VAL A C 1
ATOM 759 O O . VAL A 1 96 ? -4.293 -24.547 -4.359 1 95.62 96 VAL A O 1
ATOM 762 N N . LEU A 1 97 ? -2.908 -25.547 -5.789 1 95.31 97 LEU A N 1
ATOM 763 C CA . LEU A 1 97 ? -2.191 -24.312 -6.113 1 95.31 97 LEU A CA 1
ATOM 764 C C . LEU A 1 97 ? -3.129 -23.281 -6.734 1 95.31 97 LEU A C 1
ATOM 766 O O . LEU A 1 97 ? -3.053 -22.094 -6.41 1 95.31 97 LEU A O 1
ATOM 770 N N . ARG A 1 98 ? -3.982 -23.75 -7.621 1 95.25 98 ARG A N 1
ATOM 771 C CA . ARG A 1 98 ? -4.961 -22.859 -8.242 1 95.25 98 ARG A CA 1
ATOM 772 C C . ARG A 1 98 ? -5.875 -22.234 -7.191 1 95.25 98 ARG A C 1
ATOM 774 O O . ARG A 1 98 ? -6.145 -21.031 -7.23 1 95.25 98 ARG A O 1
ATOM 781 N N . ASP A 1 99 ? -6.316 -23 -6.277 1 95.62 99 ASP A N 1
ATOM 782 C CA . ASP A 1 99 ? -7.207 -22.516 -5.23 1 95.62 99 ASP A CA 1
ATOM 783 C C . ASP A 1 99 ? -6.496 -21.5 -4.336 1 95.62 99 ASP A C 1
ATOM 785 O O . ASP A 1 99 ? -7.094 -20.516 -3.904 1 95.62 99 ASP A O 1
ATOM 789 N N . LYS A 1 100 ? -5.273 -21.812 -4.062 1 94.88 100 LYS A N 1
ATOM 790 C CA . LYS A 1 100 ? -4.484 -20.875 -3.264 1 94.88 100 LYS A CA 1
ATOM 791 C C . LYS A 1 100 ? -4.352 -19.531 -3.965 1 94.88 100 LYS A C 1
ATOM 793 O O . LYS A 1 100 ? -4.426 -18.484 -3.32 1 94.88 100 LYS A O 1
ATOM 798 N N . LEU A 1 101 ? -4.133 -19.516 -5.188 1 95.06 101 LEU A N 1
ATOM 799 C CA . LEU A 1 101 ? -4.012 -18.297 -5.961 1 95.06 101 LEU A CA 1
ATOM 800 C C . LEU A 1 101 ? -5.316 -17.5 -5.926 1 95.06 101 LEU A C 1
ATOM 802 O O . LEU A 1 101 ? -5.297 -16.281 -5.781 1 95.06 101 LEU A O 1
ATOM 806 N N . LYS A 1 102 ? -6.418 -18.25 -6.047 1 95.56 102 LYS A N 1
ATOM 807 C CA . LYS A 1 102 ? -7.727 -17.609 -5.973 1 95.56 102 LYS A CA 1
ATOM 808 C C . LYS A 1 102 ? -7.922 -16.906 -4.625 1 95.56 102 LYS A C 1
ATOM 810 O O . LYS A 1 102 ? -8.453 -15.805 -4.562 1 95.56 102 LYS A O 1
ATOM 815 N N . GLU A 1 103 ? -7.449 -17.562 -3.643 1 95.38 103 GLU A N 1
ATOM 816 C CA . GLU A 1 103 ? -7.551 -17 -2.303 1 95.38 103 GLU A CA 1
ATOM 817 C C . GLU A 1 103 ? -6.695 -15.742 -2.17 1 95.38 103 GLU A C 1
ATOM 819 O O . GLU A 1 103 ? -7.102 -14.773 -1.526 1 95.38 103 GLU A O 1
ATOM 824 N N . GLN A 1 104 ? -5.52 -15.766 -2.742 1 94.5 104 GLN A N 1
ATOM 825 C CA . GLN A 1 104 ? -4.641 -14.602 -2.701 1 94.5 104 GLN A CA 1
ATOM 826 C C . GLN A 1 104 ? -5.281 -13.406 -3.402 1 94.5 104 GLN A C 1
ATOM 828 O O . GLN A 1 104 ? -5.176 -12.273 -2.932 1 94.5 104 GLN A O 1
ATOM 833 N N . ILE A 1 105 ? -5.957 -13.648 -4.461 1 95.38 105 ILE A N 1
ATOM 834 C CA . ILE A 1 105 ? -6.637 -12.586 -5.203 1 95.38 105 ILE A CA 1
ATOM 835 C C . ILE A 1 105 ? -7.73 -11.977 -4.332 1 95.38 105 ILE A C 1
ATOM 837 O O . ILE A 1 105 ? -7.879 -10.75 -4.285 1 95.38 105 ILE A O 1
ATOM 841 N N . LYS A 1 106 ? -8.398 -12.805 -3.623 1 94.25 106 LYS A N 1
ATOM 842 C CA . LYS A 1 106 ? -9.445 -12.328 -2.719 1 94.25 106 LYS A CA 1
ATOM 843 C C . LYS A 1 106 ? -8.852 -11.484 -1.596 1 94.25 106 LYS A C 1
ATOM 845 O O . LYS A 1 106 ? -9.445 -10.484 -1.188 1 94.25 106 LYS A O 1
ATOM 850 N N . ASP A 1 107 ? -7.707 -11.891 -1.129 1 93.75 107 ASP A N 1
ATOM 851 C CA . ASP A 1 107 ? -7.043 -11.156 -0.057 1 93.75 107 ASP A CA 1
ATOM 852 C C . ASP A 1 107 ? -6.637 -9.758 -0.52 1 93.75 107 ASP A C 1
ATOM 854 O O . ASP A 1 107 ? -6.703 -8.805 0.251 1 93.75 107 ASP A O 1
ATOM 858 N N . ILE A 1 108 ? -6.227 -9.641 -1.725 1 93.81 108 ILE A N 1
ATOM 859 C CA . ILE A 1 108 ? -5.863 -8.336 -2.266 1 93.81 108 ILE A CA 1
ATOM 860 C C . ILE A 1 108 ? -7.102 -7.445 -2.34 1 93.81 108 ILE A C 1
ATOM 862 O O . ILE A 1 108 ? -7.043 -6.262 -1.998 1 93.81 108 ILE A O 1
ATOM 866 N N . ASP A 1 109 ? -8.219 -8.031 -2.682 1 92.62 109 ASP A N 1
ATOM 867 C CA . ASP A 1 109 ? -9.461 -7.273 -2.803 1 92.62 109 ASP A CA 1
ATOM 868 C C . ASP A 1 109 ? -9.906 -6.73 -1.446 1 92.62 109 ASP A C 1
ATOM 870 O O . ASP A 1 109 ? -10.523 -5.668 -1.371 1 92.62 109 ASP A O 1
ATOM 874 N N . ALA A 1 110 ? -9.555 -7.465 -0.443 1 91.81 110 ALA A N 1
ATOM 875 C CA . ALA A 1 110 ? -9.961 -7.074 0.903 1 91.81 110 ALA A CA 1
ATOM 876 C C . ALA A 1 110 ? -9.195 -5.848 1.378 1 91.81 110 ALA A C 1
ATOM 878 O O . ALA A 1 110 ? -9.633 -5.145 2.289 1 91.81 110 ALA A O 1
ATOM 879 N N . VAL A 1 111 ? -8.062 -5.578 0.755 1 92.69 111 VAL A N 1
ATOM 880 C CA . VAL A 1 111 ? -7.242 -4.484 1.264 1 92.69 111 VAL A CA 1
ATOM 881 C C . VAL A 1 111 ? -7.195 -3.354 0.237 1 92.69 111 VAL A C 1
ATOM 883 O O . VAL A 1 111 ? -6.805 -2.23 0.559 1 92.69 111 VAL A O 1
ATOM 886 N N . LYS A 1 112 ? -7.598 -3.572 -0.942 1 91.94 112 LYS A N 1
ATOM 887 C CA . LYS A 1 112 ? -7.52 -2.564 -1.995 1 91.94 112 LYS A CA 1
ATOM 888 C C . LYS A 1 112 ? -8.57 -1.48 -1.801 1 91.94 112 LYS A C 1
ATOM 890 O O . LYS A 1 112 ? -9.625 -1.729 -1.207 1 91.94 112 LYS A O 1
ATOM 895 N N . PHE A 1 113 ? -8.258 -0.297 -2.279 1 92.06 113 PHE A N 1
ATOM 896 C CA . PHE A 1 113 ? -9.211 0.803 -2.229 1 92.06 113 PHE A CA 1
ATOM 897 C C . PHE A 1 113 ? -10.258 0.661 -3.326 1 92.06 113 PHE A C 1
ATOM 899 O O . PHE A 1 113 ? -9.953 0.184 -4.422 1 92.06 113 PHE A O 1
ATOM 906 N N . HIS A 1 114 ? -11.414 1.066 -3.002 1 91.75 114 HIS A N 1
ATOM 907 C CA . HIS A 1 114 ? -12.508 1.178 -3.967 1 91.75 114 HIS A CA 1
ATOM 908 C C . HIS A 1 114 ? -12.922 2.631 -4.164 1 91.75 114 HIS A C 1
ATOM 910 O O . HIS A 1 114 ? -13.016 3.391 -3.195 1 91.75 114 HIS A O 1
ATOM 916 N N . ASP A 1 115 ? -13.086 2.918 -5.398 1 91.88 115 ASP A N 1
ATOM 917 C CA . ASP A 1 115 ? -13.562 4.262 -5.707 1 91.88 115 ASP A CA 1
ATOM 918 C C . ASP A 1 115 ? -15.078 4.363 -5.516 1 91.88 115 ASP A C 1
ATOM 920 O O . ASP A 1 115 ? -15.828 3.545 -6.047 1 91.88 115 ASP A O 1
ATOM 924 N N . VAL A 1 116 ? -15.445 5.363 -4.727 1 93.88 116 VAL A N 1
ATOM 925 C CA . VAL A 1 116 ? -16.875 5.602 -4.508 1 93.88 116 VAL A CA 1
ATOM 926 C C . VAL A 1 116 ? -17.219 7.043 -4.887 1 93.88 116 VAL A C 1
ATOM 928 O O . VAL A 1 116 ? -16.656 7.988 -4.324 1 93.88 116 VAL A O 1
ATOM 931 N N . GLU A 1 117 ? -18.078 7.137 -5.77 1 94.81 117 GLU A N 1
ATOM 932 C CA . GLU A 1 117 ? -18.516 8.477 -6.164 1 94.81 117 GLU A CA 1
ATOM 933 C C . GLU A 1 117 ? -19.672 8.961 -5.285 1 94.81 117 GLU A C 1
ATOM 935 O O . GLU A 1 117 ? -20.641 8.234 -5.059 1 94.81 117 GLU A O 1
ATOM 940 N N . LEU A 1 118 ? -19.547 10.148 -4.785 1 96.38 118 LEU A N 1
ATOM 941 C CA . LEU A 1 118 ? -20.594 10.797 -4.012 1 96.38 118 LEU A CA 1
ATOM 942 C C . LEU A 1 118 ? -21.094 12.055 -4.723 1 96.38 118 LEU A C 1
ATOM 944 O O . LEU A 1 118 ? -20.297 12.797 -5.309 1 96.38 118 LEU A O 1
ATOM 948 N N . VAL A 1 119 ? -22.344 12.219 -4.637 1 95.5 119 VAL A N 1
ATOM 949 C CA . VAL A 1 119 ? -22.938 13.359 -5.324 1 95.5 119 VAL A CA 1
ATOM 950 C C . VAL A 1 119 ? -23.859 14.109 -4.367 1 95.5 119 VAL A C 1
ATOM 952 O O . VAL A 1 119 ? -24.562 13.492 -3.561 1 95.5 119 VAL A O 1
ATOM 955 N N . TRP A 1 120 ? -23.844 15.398 -4.426 1 95.38 120 TRP A N 1
ATOM 956 C CA . TRP A 1 120 ? -24.734 16.297 -3.715 1 95.38 120 TRP A CA 1
ATOM 957 C C . TRP A 1 120 ? -25.359 17.312 -4.672 1 95.38 120 TRP A C 1
ATOM 959 O O . TRP A 1 120 ? -24.656 17.984 -5.418 1 95.38 120 TRP A O 1
ATOM 969 N N . TYR A 1 121 ? -26.656 17.422 -4.633 1 92.44 121 TYR A N 1
ATOM 970 C CA . TYR A 1 121 ? -27.359 18.391 -5.48 1 92.44 121 TYR A CA 1
ATOM 971 C C . TYR A 1 121 ? -27.875 19.562 -4.66 1 92.44 121 TYR A C 1
ATOM 973 O O . TYR A 1 121 ? -28.453 19.375 -3.596 1 92.44 121 TYR A O 1
ATOM 981 N N . GLY A 1 122 ? -27.594 20.781 -5.172 1 89.69 122 GLY A N 1
ATOM 982 C CA . GLY A 1 122 ? -28.156 21.953 -4.527 1 89.69 122 GLY A CA 1
ATOM 983 C C . GLY A 1 122 ? -27.391 23.219 -4.848 1 89.69 122 GLY A C 1
ATOM 984 O O . GLY A 1 122 ? -26.391 23.188 -5.559 1 89.69 122 GLY A O 1
ATOM 985 N N . MET A 1 123 ? -28.016 24.266 -4.402 1 88 123 MET A N 1
ATOM 986 C CA . MET A 1 123 ? -27.359 25.562 -4.52 1 88 123 MET A CA 1
ATOM 987 C C . MET A 1 123 ? -26.484 25.844 -3.295 1 88 123 MET A C 1
ATOM 989 O O . MET A 1 123 ? -27 25.969 -2.184 1 88 123 MET A O 1
ATOM 993 N N . ALA A 1 124 ? -25.203 25.703 -3.516 1 92.62 124 ALA A N 1
ATOM 994 C CA . ALA A 1 124 ? -24.234 25.953 -2.439 1 92.62 124 ALA A CA 1
ATOM 995 C C . ALA A 1 124 ? -22.938 26.516 -2.988 1 92.62 124 ALA A C 1
ATOM 997 O O . ALA A 1 124 ? -22.672 26.422 -4.191 1 92.62 124 ALA A O 1
ATOM 998 N N . GLU A 1 125 ? -22.156 27.156 -2.145 1 91.25 125 GLU A N 1
ATOM 999 C CA . GLU A 1 125 ? -20.844 27.656 -2.521 1 91.25 125 GLU A CA 1
ATOM 1000 C C . GLU A 1 125 ? -19.766 26.609 -2.312 1 91.25 125 GLU A C 1
ATOM 1002 O O . GLU A 1 125 ? -18.859 26.469 -3.135 1 91.25 125 GLU A O 1
ATOM 1007 N N . ASP A 1 126 ? -19.906 25.891 -1.198 1 94.69 126 ASP A N 1
ATOM 1008 C CA . ASP A 1 126 ? -18.891 24.906 -0.83 1 94.69 126 ASP A CA 1
ATOM 1009 C C . ASP A 1 126 ? -19.531 23.672 -0.21 1 94.69 126 ASP A C 1
ATOM 1011 O O . ASP A 1 126 ? -20.328 23.781 0.722 1 94.69 126 ASP A O 1
ATOM 1015 N N . VAL A 1 127 ? -19.281 22.531 -0.83 1 96.75 127 VAL A N 1
ATOM 1016 C CA . VAL A 1 127 ? -19.766 21.25 -0.308 1 96.75 127 VAL A CA 1
ATOM 1017 C C . VAL A 1 127 ? -18.594 20.312 -0.059 1 96.75 127 VAL A C 1
ATOM 1019 O O . VAL A 1 127 ? -17.703 20.172 -0.911 1 96.75 127 VAL A O 1
ATOM 1022 N N . GLN A 1 128 ? -18.562 19.719 1.184 1 97 128 GLN A N 1
ATOM 1023 C CA . GLN A 1 128 ? -17.531 18.781 1.594 1 97 128 GLN A CA 1
ATOM 1024 C C . GLN A 1 128 ? -18.156 17.531 2.211 1 97 128 GLN A C 1
ATOM 1026 O O . GLN A 1 128 ? -19.203 17.594 2.863 1 97 128 GLN A O 1
ATOM 1031 N N . VAL A 1 129 ? -17.531 16.438 1.935 1 97.5 129 VAL A N 1
ATOM 1032 C CA . VAL A 1 129 ? -17.969 15.234 2.635 1 97.5 129 VAL A CA 1
ATOM 1033 C C . VAL A 1 129 ? -17 14.922 3.771 1 97.5 129 VAL A C 1
ATOM 1035 O O . VAL A 1 129 ? -15.781 14.969 3.584 1 97.5 129 VAL A O 1
ATOM 1038 N N . MET A 1 130 ? -17.5 14.773 4.922 1 95.62 130 MET A N 1
ATOM 1039 C CA . MET A 1 130 ? -16.75 14.383 6.105 1 95.62 130 MET A CA 1
ATOM 1040 C C . MET A 1 130 ? -17.172 13 6.59 1 95.62 130 MET A C 1
ATOM 1042 O O . MET A 1 130 ? -18.312 12.578 6.363 1 95.62 130 MET A O 1
ATOM 1046 N N . GLY A 1 131 ? -16.188 12.352 7.262 1 95.81 131 GLY A N 1
ATOM 1047 C CA . GLY A 1 131 ? -16.594 11.023 7.711 1 95.81 131 GLY A CA 1
ATOM 1048 C C . GLY A 1 131 ? -15.5 10.297 8.477 1 95.81 131 GLY A C 1
ATOM 1049 O O . GLY A 1 131 ? -14.438 10.859 8.734 1 95.81 131 GLY A O 1
ATOM 1050 N N . SER A 1 132 ? -15.898 9.102 8.797 1 93.94 132 SER A N 1
ATOM 1051 C CA . SER A 1 132 ? -15.008 8.273 9.602 1 93.94 132 SER A CA 1
ATOM 1052 C C . SER A 1 132 ? -13.836 7.75 8.773 1 93.94 132 SER A C 1
ATOM 1054 O O . SER A 1 132 ? -12.852 7.246 9.328 1 93.94 132 SER A O 1
ATOM 1056 N N . PHE A 1 133 ? -13.891 7.926 7.488 1 91.19 133 PHE A N 1
ATOM 1057 C CA . PHE A 1 133 ? -12.883 7.359 6.598 1 91.19 133 PHE A CA 1
ATOM 1058 C C . PHE A 1 133 ? -11.523 8.008 6.836 1 91.19 133 PHE A C 1
ATOM 1060 O O . PHE A 1 133 ? -10.492 7.441 6.484 1 91.19 133 PHE A O 1
ATOM 1067 N N . ASP A 1 134 ? -11.586 9.148 7.367 1 88.81 134 ASP A N 1
ATOM 1068 C CA . ASP A 1 134 ? -10.336 9.789 7.75 1 88.81 134 ASP A CA 1
ATOM 1069 C C . ASP A 1 134 ? -10.398 10.32 9.18 1 88.81 134 ASP A C 1
ATOM 1071 O O . ASP A 1 134 ? -9.75 11.312 9.508 1 88.81 134 ASP A O 1
ATOM 1075 N N . GLY A 1 135 ? -11.305 9.781 9.93 1 88.25 135 GLY A N 1
ATOM 1076 C CA . GLY A 1 135 ? -11.469 10.211 11.305 1 88.25 135 GLY A CA 1
ATOM 1077 C C . GLY A 1 135 ? -12.07 11.594 11.43 1 88.25 135 GLY A C 1
ATOM 1078 O O . GLY A 1 135 ? -11.734 12.344 12.344 1 88.25 135 GLY A O 1
ATOM 1079 N N . TRP A 1 136 ? -12.711 12.008 10.508 1 89.75 136 TRP A N 1
ATOM 1080 C CA . TRP A 1 136 ? -13.422 13.281 10.484 1 89.75 136 TRP A CA 1
ATOM 1081 C C . TRP A 1 136 ? -12.438 14.445 10.484 1 89.75 136 TRP A C 1
ATOM 1083 O O . TRP A 1 136 ? -12.711 15.492 11.078 1 89.75 136 TRP A O 1
ATOM 1093 N N . SER A 1 137 ? -11.352 14.273 9.852 1 84.56 137 SER A N 1
ATOM 1094 C CA . SER A 1 137 ? -10.305 15.281 9.898 1 84.56 137 SER A CA 1
ATOM 1095 C C . SER A 1 137 ? -10.438 16.266 8.75 1 84.56 137 SER A C 1
ATOM 1097 O O . SER A 1 137 ? -11.078 17.312 8.891 1 84.56 137 SER A O 1
ATOM 1099 N N . GLN A 1 138 ? -10.039 15.914 7.574 1 83.44 138 GLN A N 1
ATOM 1100 C CA . GLN A 1 138 ? -10 16.828 6.434 1 83.44 138 GLN A CA 1
ATOM 1101 C C . GLN A 1 138 ? -11.227 16.641 5.539 1 83.44 138 GLN A C 1
ATOM 1103 O O . GLN A 1 138 ? -11.766 17.609 5.004 1 83.44 138 GLN A O 1
ATOM 1108 N N . GLY A 1 139 ? -11.633 15.453 5.484 1 91.44 139 GLY A N 1
ATOM 1109 C CA . GLY A 1 139 ? -12.695 15.156 4.535 1 91.44 139 GLY A CA 1
ATOM 1110 C C . GLY A 1 139 ? -12.289 15.367 3.092 1 91.44 139 GLY A C 1
ATOM 1111 O O . GLY A 1 139 ? -11.102 15.273 2.756 1 91.44 139 GLY A O 1
ATOM 1112 N N . GLU A 1 140 ? -13.375 15.539 2.182 1 93.75 140 GLU A N 1
ATOM 1113 C CA . GLU A 1 140 ? -13.125 15.742 0.758 1 93.75 140 GLU A CA 1
ATOM 1114 C C . GLU A 1 140 ? -14.055 16.797 0.179 1 93.75 140 GLU A C 1
ATOM 1116 O O . GLU A 1 140 ? -15.281 16.703 0.33 1 93.75 140 GLU A O 1
ATOM 1121 N N . HIS A 1 141 ? -13.336 17.797 -0.411 1 94.69 141 HIS A N 1
ATOM 1122 C CA . HIS A 1 141 ? -14.141 18.812 -1.079 1 94.69 141 HIS A CA 1
ATOM 1123 C C . HIS A 1 141 ? -14.773 18.266 -2.354 1 94.69 141 HIS A C 1
ATOM 1125 O O . HIS A 1 141 ? -14.148 17.484 -3.08 1 94.69 141 HIS A O 1
ATOM 1131 N N . MET A 1 142 ? -15.984 18.75 -2.588 1 95.94 142 MET A N 1
ATOM 1132 C CA . MET A 1 142 ? -16.703 18.281 -3.768 1 95.94 142 MET A CA 1
ATOM 1133 C C . MET A 1 142 ? -16.719 19.344 -4.859 1 95.94 142 MET A C 1
ATOM 1135 O O . MET A 1 142 ? -16.859 20.547 -4.574 1 95.94 142 MET A O 1
ATOM 1139 N N . SER A 1 143 ? -16.531 18.922 -6.062 1 95.12 143 SER A N 1
ATOM 1140 C CA . SER A 1 143 ? -16.469 19.844 -7.195 1 95.12 143 SER A CA 1
ATOM 1141 C C . SER A 1 143 ? -17.859 20.156 -7.73 1 95.12 143 SER A C 1
ATOM 1143 O O . SER A 1 143 ? -18.703 19.281 -7.824 1 95.12 143 SER A O 1
ATOM 1145 N N . ALA A 1 144 ? -17.969 21.406 -8.125 1 93.19 144 ALA A N 1
ATOM 1146 C CA . ALA A 1 144 ? -19.266 21.891 -8.594 1 93.19 144 ALA A CA 1
ATOM 1147 C C . ALA A 1 144 ? -19.359 21.812 -10.117 1 93.19 144 ALA A C 1
ATOM 1149 O O . ALA A 1 144 ? -18.391 22.109 -10.82 1 93.19 144 ALA A O 1
ATOM 1150 N N . GLU A 1 145 ? -20.453 21.297 -10.555 1 91.19 145 GLU A N 1
ATOM 1151 C CA . GLU A 1 145 ? -20.812 21.344 -11.961 1 91.19 145 GLU A CA 1
ATOM 1152 C C . GLU A 1 145 ? -22.219 21.922 -12.148 1 91.19 145 GLU A C 1
ATOM 1154 O O . GLU A 1 145 ? -23.203 21.375 -11.648 1 91.19 145 GLU A O 1
ATOM 1159 N N . TYR A 1 146 ? -22.203 23.094 -12.742 1 86.5 146 TYR A N 1
ATOM 1160 C CA . TYR A 1 146 ? -23.5 23.734 -12.969 1 86.5 146 TYR A CA 1
ATOM 1161 C C . TYR A 1 146 ? -24.266 23.047 -14.102 1 86.5 146 TYR A C 1
ATOM 1163 O O . TYR A 1 146 ? -23.719 22.875 -15.195 1 86.5 146 TYR A O 1
ATOM 1171 N N . THR A 1 147 ? -25.328 22.625 -13.68 1 79.75 147 THR A N 1
ATOM 1172 C CA . THR A 1 147 ? -26.172 21.984 -14.688 1 79.75 147 THR A CA 1
ATOM 1173 C C . THR A 1 147 ? -27.516 22.719 -14.797 1 79.75 147 THR A C 1
ATOM 1175 O O . THR A 1 147 ? -28.484 22.359 -14.133 1 79.75 147 THR A O 1
ATOM 1178 N N . GLY A 1 148 ? -27.578 23.906 -15.484 1 78.38 148 GLY A N 1
ATOM 1179 C CA . GLY A 1 148 ? -28.766 24.688 -15.773 1 78.38 148 GLY A CA 1
ATOM 1180 C C . GLY A 1 148 ? -29.422 25.266 -14.531 1 78.38 148 GLY A C 1
ATOM 1181 O O . GLY A 1 148 ? -29.234 26.438 -14.211 1 78.38 148 GLY A O 1
ATOM 1182 N N . GLY A 1 149 ? -30.25 24.312 -13.711 1 78.94 149 GLY A N 1
ATOM 1183 C CA . GLY A 1 149 ? -31.094 24.734 -12.594 1 78.94 149 GLY A CA 1
ATOM 1184 C C . GLY A 1 149 ? -30.5 24.375 -11.242 1 78.94 149 GLY A C 1
ATOM 1185 O O . GLY A 1 149 ? -30.969 24.859 -10.211 1 78.94 149 GLY A O 1
ATOM 1186 N N . PHE A 1 150 ? -29.656 23.469 -11.336 1 83 150 PHE A N 1
ATOM 1187 C CA . PHE A 1 150 ? -29.031 23.125 -10.07 1 83 150 PHE A CA 1
ATOM 1188 C C . PHE A 1 150 ? -27.531 22.859 -10.25 1 83 150 PHE A C 1
ATOM 1190 O O . PHE A 1 150 ? -27.031 22.828 -11.375 1 83 150 PHE A O 1
ATOM 1197 N N . THR A 1 151 ? -26.891 22.984 -9.164 1 92.69 151 THR A N 1
ATOM 1198 C CA . THR A 1 151 ? -25.469 22.672 -9.164 1 92.69 151 THR A CA 1
ATOM 1199 C C . THR A 1 151 ? -25.219 21.25 -8.648 1 92.69 151 THR A C 1
ATOM 1201 O O . THR A 1 151 ? -25.797 20.844 -7.637 1 92.69 151 THR A O 1
ATOM 1204 N N . LYS A 1 152 ? -24.562 20.547 -9.391 1 95 152 LYS A N 1
ATOM 1205 C CA . LYS A 1 152 ? -24.141 19.203 -8.992 1 95 152 LYS A CA 1
ATOM 1206 C C . LYS A 1 152 ? -22.734 19.234 -8.398 1 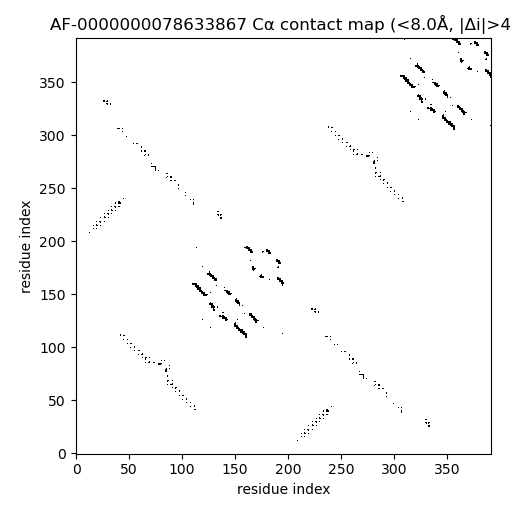95 152 LYS A C 1
ATOM 1208 O O . LYS A 1 152 ? -21.797 19.688 -9.047 1 95 152 LYS A O 1
ATOM 1213 N N . PHE A 1 153 ? -22.656 18.797 -7.133 1 96.12 153 PHE A N 1
ATOM 1214 C CA . PHE A 1 153 ? -21.359 18.609 -6.504 1 96.12 153 PHE A CA 1
ATOM 1215 C C . PHE A 1 153 ? -20.969 17.141 -6.473 1 96.12 153 PHE A C 1
ATOM 1217 O O . PHE A 1 153 ? -21.781 16.281 -6.121 1 96.12 153 PHE A O 1
ATOM 1224 N N . SER A 1 154 ? -19.703 16.844 -6.844 1 96.44 154 SER A N 1
ATOM 1225 C CA . SER A 1 154 ? -19.312 15.438 -6.852 1 96.44 154 SER A CA 1
ATOM 1226 C C . SER A 1 154 ? -17.875 15.266 -6.379 1 96.44 154 SER A C 1
ATOM 1228 O O . SER A 1 154 ? -17.062 16.203 -6.449 1 96.44 154 SER A O 1
ATOM 1230 N N . THR A 1 155 ? -17.578 14.078 -5.77 1 96.56 155 THR A N 1
ATOM 1231 C CA . THR A 1 155 ? -16.234 13.664 -5.414 1 96.56 155 THR A CA 1
ATOM 1232 C C . THR A 1 155 ? -16.109 12.141 -5.422 1 96.56 155 THR A C 1
ATOM 1234 O O . THR A 1 155 ? -17.125 11.438 -5.48 1 96.56 155 THR A O 1
ATOM 1237 N N . THR A 1 156 ? -14.93 11.727 -5.531 1 95 156 THR A N 1
ATOM 1238 C CA . THR A 1 156 ? -14.648 10.297 -5.449 1 95 156 THR A CA 1
ATOM 1239 C C . THR A 1 156 ? -13.805 9.984 -4.215 1 95 156 THR A C 1
ATOM 1241 O O . THR A 1 156 ? -12.766 10.609 -3.99 1 95 156 THR A O 1
ATOM 1244 N N . LEU A 1 157 ? -14.305 9.031 -3.395 1 93.56 157 LEU A N 1
ATOM 1245 C CA . LEU A 1 157 ? -13.547 8.555 -2.24 1 93.56 157 LEU A CA 1
ATOM 1246 C C . LEU A 1 157 ? -12.883 7.215 -2.537 1 93.56 157 LEU A C 1
ATOM 1248 O O . LEU A 1 157 ? -13.453 6.371 -3.229 1 93.56 157 LEU A O 1
ATOM 1252 N N . LYS A 1 158 ? -11.664 7.102 -2.027 1 91.5 158 LYS A N 1
ATOM 1253 C CA . LYS A 1 158 ? -10.969 5.816 -2.053 1 91.5 158 LYS A CA 1
ATOM 1254 C C . LYS A 1 158 ? -11.062 5.117 -0.699 1 91.5 158 LYS A C 1
ATOM 1256 O O . LYS A 1 158 ? -10.414 5.539 0.265 1 91.5 158 LYS A O 1
ATOM 1261 N N . LEU A 1 159 ? -11.93 4.062 -0.644 1 92.88 159 LEU A N 1
ATOM 1262 C CA . LEU A 1 159 ? -12.211 3.418 0.633 1 92.88 159 LEU A CA 1
ATOM 1263 C C . LEU A 1 159 ? -11.953 1.917 0.551 1 92.88 159 LEU A C 1
ATOM 1265 O O . LEU A 1 159 ? -12.234 1.29 -0.474 1 92.88 159 LEU A O 1
ATOM 1269 N N . ARG A 1 160 ? -11.477 1.329 1.603 1 90.56 160 ARG A N 1
ATOM 1270 C CA . ARG A 1 160 ? -11.453 -0.124 1.737 1 90.56 160 ARG A CA 1
ATOM 1271 C C . ARG A 1 160 ? -12.844 -0.667 2.049 1 90.56 160 ARG A C 1
ATOM 1273 O O . ARG A 1 160 ? -13.727 0.08 2.467 1 90.56 160 ARG A O 1
ATOM 1280 N N . PRO A 1 161 ? -12.906 -1.901 1.771 1 90.94 161 PRO A N 1
ATOM 1281 C CA . PRO A 1 161 ? -14.172 -2.486 2.215 1 90.94 161 PRO A CA 1
ATOM 1282 C C . PRO A 1 161 ? -14.438 -2.266 3.703 1 90.94 161 PRO A C 1
ATOM 1284 O O . PRO A 1 161 ? -13.508 -2.318 4.512 1 90.94 161 PRO A O 1
ATOM 1287 N N . GLY A 1 162 ? -15.719 -1.938 4.027 1 92.62 162 GLY A N 1
ATOM 1288 C CA . GLY A 1 162 ? -16.094 -1.672 5.406 1 92.62 162 GLY A CA 1
ATOM 1289 C C . GLY A 1 162 ? -17.297 -0.773 5.535 1 92.62 162 GLY A C 1
ATOM 1290 O O . GLY A 1 162 ? -18.062 -0.611 4.578 1 92.62 162 GLY A O 1
ATOM 1291 N N . ARG A 1 163 ? -17.469 -0.328 6.766 1 94.62 163 ARG A N 1
ATOM 1292 C CA . ARG A 1 163 ? -18.578 0.563 7.094 1 94.62 163 ARG A CA 1
ATOM 1293 C C . ARG A 1 163 ? -18.062 1.942 7.5 1 94.62 163 ARG A C 1
ATOM 1295 O O . ARG A 1 163 ? -17.172 2.055 8.336 1 94.62 163 ARG A O 1
ATOM 1302 N N . TYR A 1 164 ? -18.672 2.879 6.867 1 96.44 164 TYR A N 1
ATOM 1303 C CA . TYR A 1 164 ? -18.234 4.242 7.148 1 96.44 164 TYR A CA 1
ATOM 1304 C C . TYR A 1 164 ? -19.422 5.141 7.477 1 96.44 164 TYR A C 1
ATOM 1306 O O . TYR A 1 164 ? -20.5 4.988 6.902 1 96.44 164 TYR A O 1
ATOM 1314 N N . GLU A 1 165 ? -19.203 6.027 8.359 1 97.5 165 GLU A N 1
ATOM 1315 C CA . GLU A 1 165 ? -20.141 7.105 8.633 1 97.5 165 GLU A CA 1
ATOM 1316 C C . GLU A 1 165 ? -19.719 8.406 7.969 1 97.5 165 GLU A C 1
ATOM 1318 O O . GLU A 1 165 ? -18.547 8.789 8.039 1 97.5 165 GLU A O 1
ATOM 1323 N N . ILE A 1 166 ? -20.672 9.039 7.289 1 97.56 166 ILE A N 1
ATOM 1324 C CA . ILE A 1 166 ? -20.312 10.266 6.598 1 97.56 166 ILE A CA 1
ATOM 1325 C C . ILE A 1 166 ? -21.406 11.32 6.805 1 97.56 166 ILE A C 1
ATOM 1327 O O . ILE A 1 166 ? -22.516 10.992 7.199 1 97.56 166 ILE A O 1
ATOM 1331 N N . LYS A 1 167 ? -21.016 12.586 6.629 1 97.44 167 LYS A N 1
ATOM 1332 C CA . LYS A 1 167 ? -21.906 13.742 6.566 1 97.44 167 LYS A CA 1
ATOM 1333 C C . LYS A 1 167 ? -21.406 14.766 5.547 1 97.44 167 LYS A C 1
ATOM 1335 O O . LYS A 1 167 ? -20.25 14.695 5.109 1 97.44 167 LYS A O 1
ATOM 1340 N N . PHE A 1 168 ? -22.312 15.617 5.176 1 97.5 168 PHE A N 1
ATOM 1341 C CA . PHE A 1 168 ? -21.953 16.656 4.223 1 97.5 168 PHE A CA 1
ATOM 1342 C C . PHE A 1 168 ? -21.938 18.031 4.895 1 97.5 168 PHE A C 1
ATOM 1344 O O . PHE A 1 168 ? -22.828 18.359 5.68 1 97.5 168 PHE A O 1
ATOM 1351 N N . LEU A 1 169 ? -20.875 18.656 4.703 1 96.5 169 LEU A N 1
ATOM 1352 C CA . LEU A 1 169 ? -20.766 20.047 5.133 1 96.5 169 LEU A CA 1
ATOM 1353 C C . LEU A 1 169 ? -21.078 21 3.984 1 96.5 169 LEU A C 1
ATOM 1355 O O . LEU A 1 169 ? -20.25 21.188 3.094 1 96.5 169 LEU A O 1
ATOM 1359 N N . VAL A 1 170 ? -22.266 21.641 4.039 1 96.5 170 VAL A N 1
ATOM 1360 C CA . VAL A 1 170 ? -22.734 22.531 2.979 1 96.5 170 VAL A CA 1
ATOM 1361 C C . VAL A 1 170 ? -22.734 23.969 3.473 1 96.5 170 VAL A C 1
ATOM 1363 O O . VAL A 1 170 ? -23.562 24.359 4.297 1 96.5 170 VAL A O 1
ATOM 1366 N N . ASP A 1 171 ? -21.75 24.734 2.965 1 95.75 171 ASP A N 1
ATOM 1367 C CA . ASP A 1 171 ? -21.594 26.125 3.396 1 95.75 171 ASP A CA 1
ATOM 1368 C C . ASP A 1 171 ? -21.5 26.219 4.918 1 95.75 171 ASP A C 1
ATOM 1370 O O . ASP A 1 171 ? -22.156 27.062 5.527 1 95.75 171 ASP A O 1
ATOM 1374 N N . GLY A 1 172 ? -20.812 25.234 5.516 1 93.25 172 GLY A N 1
ATOM 1375 C CA . GLY A 1 172 ? -20.516 25.281 6.938 1 93.25 172 GLY A CA 1
ATOM 1376 C C . GLY A 1 172 ? -21.562 24.609 7.797 1 93.25 172 GLY A C 1
ATOM 1377 O O . GLY A 1 172 ? -21.438 24.578 9.023 1 93.25 172 GLY A O 1
ATOM 1378 N N . GLU A 1 173 ? -22.609 24.094 7.184 1 95.12 173 GLU A N 1
ATOM 1379 C CA . GLU A 1 173 ? -23.656 23.422 7.938 1 95.12 173 GLU A CA 1
ATOM 1380 C C . GLU A 1 173 ? -23.688 21.922 7.629 1 95.12 173 GLU A C 1
ATOM 1382 O O . GLU A 1 173 ? -23.531 21.516 6.477 1 95.12 173 GLU A O 1
ATOM 1387 N N . TRP A 1 174 ? -23.953 21.203 8.633 1 96 174 TRP A N 1
ATOM 1388 C CA . TRP A 1 174 ? -23.984 19.75 8.5 1 96 174 TRP A CA 1
ATOM 1389 C C . TRP A 1 174 ? -25.297 19.281 7.875 1 96 174 TRP A C 1
ATOM 1391 O O . TRP A 1 174 ? -26.375 19.734 8.273 1 96 174 TRP A O 1
ATOM 1401 N N . HIS A 1 175 ? -25.25 18.422 6.902 1 96.19 175 HIS A N 1
ATOM 1402 C CA . HIS A 1 175 ? -26.422 17.844 6.238 1 96.19 175 HIS A CA 1
ATOM 1403 C C . HIS A 1 175 ? -26.266 16.344 6.043 1 96.19 175 HIS A C 1
ATOM 1405 O O . HIS A 1 175 ? -25.141 15.844 5.906 1 96.19 175 HIS A O 1
ATOM 1411 N N . LEU A 1 176 ? -27.406 15.703 6.043 1 96.38 176 LEU A N 1
ATOM 1412 C CA . LEU A 1 176 ? -27.469 14.305 5.656 1 96.38 176 LEU A CA 1
ATOM 1413 C C . LEU A 1 176 ? -28.094 14.141 4.27 1 96.38 176 LEU A C 1
ATOM 1415 O O . LEU A 1 176 ? -28.891 14.977 3.848 1 96.38 176 LEU A O 1
ATOM 1419 N N . SER A 1 177 ? -27.688 13.125 3.617 1 95.06 177 SER A N 1
ATOM 1420 C CA . SER A 1 177 ? -28.266 12.836 2.309 1 95.06 177 SER A CA 1
ATOM 1421 C C . SER A 1 177 ? -29.344 11.758 2.408 1 95.06 177 SER A C 1
ATOM 1423 O O . SER A 1 177 ? -29.109 10.703 3.002 1 95.06 177 SER A O 1
ATOM 1425 N N . PRO A 1 178 ? -30.391 11.969 1.769 1 93.62 178 PRO A N 1
ATOM 1426 C CA . PRO A 1 178 ? -31.438 10.938 1.762 1 93.62 178 PRO A CA 1
ATOM 1427 C C . PRO A 1 178 ? -31.062 9.727 0.91 1 93.62 178 PRO A C 1
ATOM 1429 O O . PRO A 1 178 ? -31.734 8.695 0.978 1 93.62 178 PRO A O 1
ATOM 1432 N N . GLU A 1 179 ? -30.062 9.859 0.143 1 92.44 179 GLU A N 1
ATOM 1433 C CA . GLU A 1 179 ? -29.656 8.781 -0.754 1 92.44 179 GLU A CA 1
ATOM 1434 C C . GLU A 1 179 ? -28.984 7.648 0.013 1 92.44 179 GLU A C 1
ATOM 1436 O O . GLU A 1 179 ? -28.797 6.555 -0.523 1 92.44 179 GLU A O 1
ATOM 1441 N N . PHE A 1 180 ? -28.625 7.945 1.25 1 95.19 180 PHE A N 1
ATOM 1442 C CA . PHE A 1 180 ? -27.906 6.953 2.043 1 95.19 180 PHE A CA 1
ATOM 1443 C C . PHE A 1 180 ? -28.672 6.613 3.311 1 95.19 180 PHE A C 1
ATOM 1445 O O . PHE A 1 180 ? -29.344 7.473 3.893 1 95.19 180 PHE A O 1
ATOM 1452 N N . PRO A 1 181 ? -28.547 5.371 3.666 1 96.12 181 PRO A N 1
ATOM 1453 C CA . PRO A 1 181 ? -29.125 5.047 4.973 1 96.12 181 PRO A CA 1
ATOM 1454 C C . PRO A 1 181 ? -28.453 5.812 6.117 1 96.12 181 PRO A C 1
ATOM 1456 O O . PRO A 1 181 ? -27.391 6.406 5.93 1 96.12 181 PRO A O 1
ATOM 1459 N N . THR A 1 182 ? -29.172 5.91 7.254 1 96.25 182 THR A N 1
ATOM 1460 C CA . THR A 1 182 ? -28.656 6.66 8.398 1 96.25 182 THR A CA 1
ATOM 1461 C C . THR A 1 182 ? -28.422 5.734 9.586 1 96.25 182 THR A C 1
ATOM 1463 O O . THR A 1 182 ? -28.938 4.617 9.625 1 96.25 182 THR A O 1
ATOM 1466 N N . THR A 1 183 ? -27.531 6.117 10.445 1 95.38 183 THR A N 1
ATOM 1467 C CA . THR A 1 183 ? -27.266 5.449 11.711 1 95.38 183 THR A CA 1
ATOM 1468 C C . THR A 1 183 ? -27.156 6.465 12.844 1 95.38 183 THR A C 1
ATOM 1470 O O . THR A 1 183 ? -26.828 7.633 12.609 1 95.38 183 THR A O 1
ATOM 1473 N N . GLY A 1 184 ? -27.375 5.953 14.039 1 93.38 184 GLY A N 1
ATOM 1474 C CA . GLY A 1 184 ? -27.344 6.852 15.18 1 93.38 184 GLY A CA 1
ATOM 1475 C C . GLY A 1 184 ? -28.672 7.539 15.438 1 93.38 184 GLY A C 1
ATOM 1476 O O . GLY A 1 184 ? -29.672 7.23 14.781 1 93.38 184 GLY A O 1
ATOM 1477 N N . GLU A 1 185 ? -28.656 8.453 16.547 1 90.38 185 GLU A N 1
ATOM 1478 C CA . GLU A 1 185 ? -29.891 9.133 16.938 1 90.38 185 GLU A CA 1
ATOM 1479 C C . GLU A 1 185 ? -29.641 10.609 17.219 1 90.38 185 GLU A C 1
ATOM 1481 O O . GLU A 1 185 ? -28.547 11 17.609 1 90.38 185 GLU A O 1
ATOM 1486 N N . GLY A 1 186 ? -30.703 11.312 16.922 1 88.69 186 GLY A N 1
ATOM 1487 C CA . GLY A 1 186 ? -30.656 12.734 17.234 1 88.69 186 GLY A CA 1
ATOM 1488 C C . GLY A 1 186 ? -29.516 13.461 16.562 1 88.69 186 GLY A C 1
ATOM 1489 O O . GLY A 1 186 ? -29.359 13.375 15.336 1 88.69 186 GLY A O 1
ATOM 1490 N N . LEU A 1 187 ? -28.641 14.148 17.344 1 85.75 187 LEU A N 1
ATOM 1491 C CA . LEU A 1 187 ? -27.547 14.977 16.844 1 85.75 187 LEU A CA 1
ATOM 1492 C C . LEU A 1 187 ? -26.375 14.117 16.406 1 85.75 187 LEU A C 1
ATOM 1494 O O . LEU A 1 187 ? -25.5 14.578 15.672 1 85.75 187 LEU A O 1
ATOM 1498 N N . LEU A 1 188 ? -26.406 12.883 16.766 1 90.19 188 LEU A N 1
ATOM 1499 C CA . LEU A 1 188 ? -25.297 11.984 16.453 1 90.19 188 LEU A CA 1
ATOM 1500 C C . LEU A 1 188 ? -25.609 11.148 15.211 1 90.19 188 LEU A C 1
ATOM 1502 O O . LEU A 1 188 ? -24.859 10.219 14.883 1 90.19 188 LEU A O 1
ATOM 1506 N N . LYS A 1 189 ? -26.719 11.57 14.555 1 95.12 189 LYS A N 1
ATOM 1507 C CA . LYS A 1 189 ? -27.125 10.844 13.352 1 95.12 189 LYS A CA 1
ATOM 1508 C C . LYS A 1 189 ? -26.172 11.117 12.195 1 95.12 189 LYS A C 1
ATOM 1510 O O . LYS A 1 189 ? -25.781 12.266 11.961 1 95.12 189 LYS A O 1
ATOM 1515 N N . ASN A 1 190 ? -25.703 10.086 11.492 1 97.31 190 ASN A N 1
ATOM 1516 C CA . ASN A 1 190 ? -24.828 10.172 10.328 1 97.31 190 ASN A CA 1
ATOM 1517 C C . ASN A 1 190 ? -25.344 9.305 9.18 1 97.31 190 ASN A C 1
ATOM 1519 O O . ASN A 1 190 ? -26.172 8.43 9.383 1 97.31 190 ASN A O 1
ATOM 1523 N N . ASN A 1 191 ? -24.984 9.609 7.922 1 97.62 191 ASN A N 1
ATOM 1524 C CA . ASN A 1 191 ? -25.188 8.68 6.812 1 97.62 191 ASN A CA 1
ATOM 1525 C C . ASN A 1 191 ? -24.266 7.469 6.926 1 97.62 191 ASN A C 1
ATOM 1527 O O . ASN A 1 191 ? -23.156 7.578 7.457 1 97.62 191 ASN A O 1
ATOM 1531 N N . LEU A 1 192 ? -24.75 6.363 6.5 1 96.81 192 LEU A N 1
ATOM 1532 C CA . LEU A 1 192 ? -23.984 5.129 6.512 1 96.81 192 LEU A CA 1
ATOM 1533 C C . LEU A 1 192 ? -23.578 4.723 5.098 1 96.81 192 LEU A C 1
ATOM 1535 O O . LEU A 1 192 ? -24.422 4.664 4.199 1 96.81 192 LEU A O 1
ATOM 1539 N N . LEU A 1 193 ? -22.281 4.57 4.895 1 95.12 193 LEU A N 1
ATOM 1540 C CA . LEU A 1 193 ? -21.719 4.113 3.629 1 95.12 193 LEU A CA 1
ATOM 1541 C C . LEU A 1 193 ? -21.094 2.73 3.781 1 95.12 193 LEU A C 1
ATOM 1543 O O . LEU A 1 193 ? -20.125 2.561 4.523 1 95.12 193 LEU A O 1
ATOM 1547 N N . ILE A 1 194 ? -21.578 1.729 3.084 1 92.94 194 ILE A N 1
ATOM 1548 C CA . ILE A 1 194 ? -21.078 0.365 3.18 1 92.94 194 ILE A CA 1
ATOM 1549 C C . ILE A 1 194 ? -20.312 0.002 1.901 1 92.94 194 ILE A C 1
ATOM 1551 O O . ILE A 1 194 ? -20.891 0.052 0.807 1 92.94 194 ILE A O 1
ATOM 1555 N N . MET A 1 195 ? -19.109 -0.283 2.111 1 89.75 195 MET A N 1
ATOM 1556 C CA . MET A 1 195 ? -18.266 -0.691 0.99 1 89.75 195 MET A CA 1
ATOM 1557 C C . MET A 1 195 ? -18.016 -2.195 1.014 1 89.75 195 MET A C 1
ATOM 1559 O O . MET A 1 195 ? -17.594 -2.742 2.029 1 89.75 195 MET A O 1
ATOM 1563 N N . GLU A 1 196 ? -18.391 -2.885 -0.134 1 82.12 196 GLU A N 1
ATOM 1564 C CA . GLU A 1 196 ? -18.172 -4.324 -0.22 1 82.12 196 GLU A CA 1
ATOM 1565 C C . GLU A 1 196 ? -16.938 -4.645 -1.073 1 82.12 196 GLU A C 1
ATOM 1567 O O . GLU A 1 196 ? -16.578 -3.879 -1.972 1 82.12 196 GLU A O 1
ATOM 1572 N N . MET B 1 1 ? -10.266 55.312 21.25 1 68.44 1 MET B N 1
ATOM 1573 C CA . MET B 1 1 ? -10.102 54.875 19.859 1 68.44 1 MET B CA 1
ATOM 1574 C C . MET B 1 1 ? -8.945 53.906 19.734 1 68.44 1 MET B C 1
ATOM 1576 O O . MET B 1 1 ? -9.125 52.812 19.188 1 68.44 1 MET B O 1
ATOM 1580 N N . TRP B 1 2 ? -7.902 54.188 20.344 1 77.94 2 TRP B N 1
ATOM 1581 C CA . TRP B 1 2 ? -6.703 53.375 20.25 1 77.94 2 TRP B CA 1
ATOM 1582 C C . TRP B 1 2 ? -6.91 52.031 20.969 1 77.94 2 TRP B C 1
ATOM 1584 O O . TRP B 1 2 ? -6.527 50.969 20.453 1 77.94 2 TRP B O 1
ATOM 1594 N N . LEU B 1 3 ? -7.605 52.062 22.125 1 75.88 3 LEU B N 1
ATOM 1595 C CA . LEU B 1 3 ? -7.824 50.844 22.906 1 75.88 3 LEU B CA 1
ATOM 1596 C C . LEU B 1 3 ? -8.711 49.875 22.156 1 75.88 3 LEU B C 1
ATOM 1598 O O . LEU B 1 3 ? -8.492 48.656 22.203 1 75.88 3 LEU B O 1
ATOM 1602 N N . ALA B 1 4 ? -9.727 50.375 21.453 1 79.25 4 ALA B N 1
ATOM 1603 C CA . ALA B 1 4 ? -10.641 49.562 20.688 1 79.25 4 ALA B CA 1
ATOM 1604 C C . ALA B 1 4 ? -9.914 48.875 19.516 1 79.25 4 ALA B C 1
ATOM 1606 O O . ALA B 1 4 ? -10.148 47.688 19.234 1 79.25 4 ALA B O 1
ATOM 1607 N N . TYR B 1 5 ? -9.016 49.594 18.938 1 77.62 5 TYR B N 1
ATOM 1608 C CA . TYR B 1 5 ? -8.227 49.062 17.844 1 77.62 5 TYR B CA 1
ATOM 1609 C C . TYR B 1 5 ? -7.293 47.969 18.328 1 77.62 5 TYR B C 1
ATOM 1611 O O . TYR B 1 5 ? -7.141 46.938 17.672 1 77.62 5 TYR B O 1
ATOM 1619 N N . VAL B 1 6 ? -6.777 48.219 19.516 1 74.56 6 VAL B N 1
ATOM 1620 C CA . VAL B 1 6 ? -5.852 47.25 20.094 1 74.56 6 VAL B CA 1
ATOM 1621 C C . VAL B 1 6 ? -6.602 45.969 20.469 1 74.56 6 VAL B C 1
ATOM 1623 O O . VAL B 1 6 ? -6.102 44.875 20.234 1 74.56 6 VAL B O 1
ATOM 1626 N N . LEU B 1 7 ? -7.781 46.094 21 1 73.69 7 LEU B N 1
ATOM 1627 C CA . LEU B 1 7 ? -8.586 44.938 21.391 1 73.69 7 LEU B CA 1
ATOM 1628 C C . LEU B 1 7 ? -9.055 44.156 20.172 1 73.69 7 LEU B C 1
ATOM 1630 O O . LEU B 1 7 ? -9.055 42.906 20.172 1 73.69 7 LEU B O 1
ATOM 1634 N N . LEU B 1 8 ? -9.336 44.844 19.172 1 77.06 8 LEU B N 1
ATOM 1635 C CA . LEU B 1 8 ? -9.781 44.219 17.938 1 77.06 8 LEU B CA 1
ATOM 1636 C C . LEU B 1 8 ? -8.648 43.406 17.297 1 77.06 8 LEU B C 1
ATOM 1638 O O . LEU B 1 8 ? -8.859 42.312 16.812 1 77.06 8 LEU B O 1
ATOM 1642 N N . ASN B 1 9 ? -7.547 44.031 17.234 1 71.81 9 ASN B N 1
ATOM 1643 C CA . ASN B 1 9 ? -6.383 43.375 16.672 1 71.81 9 ASN B CA 1
ATOM 1644 C C . ASN B 1 9 ? -6.023 42.125 17.469 1 71.81 9 ASN B C 1
ATOM 1646 O O . ASN B 1 9 ? -5.637 41.094 16.891 1 71.81 9 ASN B O 1
ATOM 1650 N N . ALA B 1 10 ? -6.219 42.219 18.797 1 74.94 10 ALA B N 1
ATOM 1651 C CA . ALA B 1 10 ? -5.945 41.094 19.656 1 74.94 10 ALA B CA 1
ATOM 1652 C C . ALA B 1 10 ? -6.93 39.938 19.406 1 74.94 10 ALA B C 1
ATOM 1654 O O . ALA B 1 10 ? -6.547 38.781 19.359 1 74.94 10 ALA B O 1
ATOM 1655 N N . LEU B 1 11 ? -8.117 40.312 19.188 1 75.56 11 LEU B N 1
ATOM 1656 C CA . LEU B 1 11 ? -9.156 39.312 18.922 1 75.56 11 LEU B CA 1
ATOM 1657 C C . LEU B 1 11 ? -8.914 38.625 17.578 1 75.56 11 LEU B C 1
ATOM 1659 O O . LEU B 1 11 ? -9.078 37.406 17.453 1 75.56 11 LEU B O 1
ATOM 1663 N N . LEU B 1 12 ? -8.531 39.406 16.609 1 78.06 12 LEU B N 1
ATOM 1664 C CA . LEU B 1 12 ? -8.258 38.875 15.281 1 78.06 12 LEU B CA 1
ATOM 1665 C C . LEU B 1 12 ? -7.07 37.906 15.312 1 78.06 12 LEU B C 1
ATOM 1667 O O . LEU B 1 12 ? -7.094 36.875 14.656 1 78.06 12 LEU B O 1
ATOM 1671 N N . THR B 1 13 ? -6.152 38.344 16.078 1 80.5 13 THR B N 1
ATOM 1672 C CA . THR B 1 13 ? -4.957 37.531 16.188 1 80.5 13 THR B CA 1
ATOM 1673 C C . THR B 1 13 ? -5.277 36.188 16.875 1 80.5 13 THR B C 1
ATOM 1675 O O . THR B 1 13 ? -4.766 35.156 16.469 1 80.5 13 THR B O 1
ATOM 1678 N N . ASP B 1 14 ? -6.156 36.312 17.828 1 83.81 14 ASP B N 1
ATOM 1679 C CA . ASP B 1 14 ? -6.566 35.094 18.547 1 83.81 14 ASP B CA 1
ATOM 1680 C C . ASP B 1 14 ? -7.375 34.156 17.641 1 83.81 14 ASP B C 1
ATOM 1682 O O . ASP B 1 14 ? -7.223 32.938 17.688 1 83.81 14 ASP B O 1
ATOM 1686 N N . THR B 1 15 ? -8.102 34.812 16.828 1 85.69 15 THR B N 1
ATOM 1687 C CA . THR B 1 15 ? -8.914 34.031 15.906 1 85.69 15 THR B CA 1
ATOM 1688 C C . THR B 1 15 ? -8.031 33.312 14.875 1 85.69 15 THR B C 1
ATOM 1690 O O . THR B 1 15 ? -8.25 32.156 14.562 1 85.69 15 THR B O 1
ATOM 1693 N N . VAL B 1 16 ? -7.117 34.031 14.398 1 87.06 16 VAL B N 1
ATOM 1694 C CA . VAL B 1 16 ? -6.195 33.469 13.414 1 87.06 16 VAL B CA 1
ATOM 1695 C C . VAL B 1 16 ? -5.434 32.312 14.039 1 87.06 16 VAL B C 1
ATOM 1697 O O . VAL B 1 16 ? -5.289 31.25 13.414 1 87.06 16 VAL B O 1
ATOM 1700 N N . ARG B 1 17 ? -4.984 32.562 15.25 1 89 17 ARG B N 1
ATOM 1701 C CA . ARG B 1 17 ? -4.254 31.5 15.961 1 89 17 ARG B CA 1
ATOM 1702 C C . ARG B 1 17 ? -5.133 30.266 16.172 1 89 17 ARG B C 1
ATOM 1704 O O . ARG B 1 17 ? -4.68 29.141 16 1 89 17 ARG B O 1
ATOM 1711 N N . ALA B 1 18 ? -6.301 30.547 16.562 1 89.25 18 ALA B N 1
ATOM 1712 C CA . ALA B 1 18 ? -7.234 29.438 16.781 1 89.25 18 ALA B CA 1
ATOM 1713 C C . ALA B 1 18 ? -7.477 28.641 15.508 1 89.25 18 ALA B C 1
ATOM 1715 O O . ALA B 1 18 ? -7.508 27.422 15.531 1 89.25 18 ALA B O 1
ATOM 1716 N N . ASN B 1 19 ? -7.629 29.344 14.484 1 90.06 19 ASN B N 1
ATOM 1717 C CA . ASN B 1 19 ? -7.836 28.703 13.188 1 90.06 19 ASN B CA 1
ATOM 1718 C C . ASN B 1 19 ? -6.621 27.875 12.773 1 90.06 19 ASN B C 1
ATOM 1720 O O . ASN B 1 19 ? -6.766 26.75 12.312 1 90.06 19 ASN B O 1
ATOM 1724 N N . LEU B 1 20 ? -5.469 28.422 12.906 1 90.69 20 LEU B N 1
ATOM 1725 C CA . LEU B 1 20 ? -4.23 27.734 12.555 1 90.69 20 LEU B CA 1
ATOM 1726 C C . LEU B 1 20 ? -4.055 26.484 13.406 1 90.69 20 LEU B C 1
ATOM 1728 O O . LEU B 1 20 ? -3.627 25.438 12.906 1 90.69 20 LEU B O 1
ATOM 1732 N N . THR B 1 21 ? -4.312 26.609 14.633 1 91.19 21 THR B N 1
ATOM 1733 C CA . THR B 1 21 ? -4.195 25.469 15.547 1 91.19 21 THR B CA 1
ATOM 1734 C C . THR B 1 21 ? -5.145 24.344 15.125 1 91.19 21 THR B C 1
ATOM 1736 O O . THR B 1 21 ? -4.766 23.172 15.148 1 91.19 21 THR B O 1
ATOM 1739 N N . LYS B 1 22 ? -6.301 24.719 14.797 1 88.44 22 LYS B N 1
ATOM 1740 C CA . LYS B 1 22 ? -7.273 23.734 14.336 1 88.44 22 LYS B CA 1
ATOM 1741 C C . LYS B 1 22 ? -6.801 23.047 13.062 1 88.44 22 LYS B C 1
ATOM 1743 O O . LYS B 1 22 ? -6.859 21.828 12.945 1 88.44 22 LYS B O 1
ATOM 1748 N N . LYS B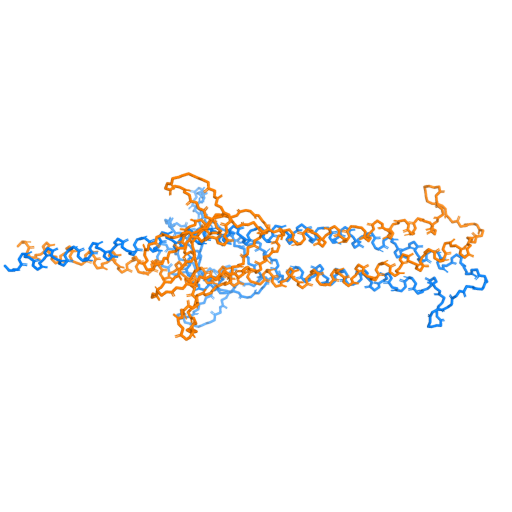 1 23 ? -6.406 23.828 12.125 1 88.25 23 LYS B N 1
ATOM 1749 C CA . LYS B 1 23 ? -5.918 23.266 10.867 1 88.25 23 LYS B CA 1
ATOM 1750 C C . LYS B 1 23 ? -4.746 22.328 11.094 1 88.25 23 LYS B C 1
ATOM 1752 O O . LYS B 1 23 ? -4.645 21.281 10.43 1 88.25 23 LYS B O 1
ATOM 1757 N N . LEU B 1 24 ? -3.9 22.734 11.938 1 90 24 LEU B N 1
ATOM 1758 C CA . LEU B 1 24 ? -2.756 21.891 12.273 1 90 24 LEU B CA 1
ATOM 1759 C C . LEU B 1 24 ? -3.211 20.578 12.898 1 90 24 LEU B C 1
ATOM 1761 O O . LEU B 1 24 ? -2.697 19.516 12.562 1 90 24 LEU B O 1
ATOM 1765 N N . SER B 1 25 ? -4.105 20.672 13.805 1 89.25 25 SER B N 1
ATOM 1766 C CA . SER B 1 25 ? -4.664 19.469 14.43 1 89.25 25 SER B CA 1
ATOM 1767 C C . SER B 1 25 ? -5.27 18.531 13.398 1 89.25 25 SER B C 1
ATOM 1769 O O . SER B 1 25 ? -5.035 17.328 13.438 1 89.25 25 SER B O 1
ATOM 1771 N N . ASP B 1 26 ? -6.012 19.078 12.484 1 87.25 26 ASP B N 1
ATOM 1772 C CA . ASP B 1 26 ? -6.633 18.297 11.422 1 87.25 26 ASP B CA 1
ATOM 1773 C C . ASP B 1 26 ? -5.578 17.641 10.539 1 87.25 26 ASP B C 1
ATOM 1775 O O . ASP B 1 26 ? -5.711 16.469 10.172 1 87.25 26 ASP B O 1
ATOM 1779 N N . ALA B 1 27 ? -4.613 18.391 10.172 1 88.44 27 ALA B N 1
ATOM 1780 C CA . ALA B 1 27 ? -3.535 17.859 9.336 1 88.44 27 ALA B CA 1
ATOM 1781 C C . ALA B 1 27 ? -2.822 16.703 10.016 1 88.44 27 ALA B C 1
ATOM 1783 O O . ALA B 1 27 ? -2.512 15.695 9.383 1 88.44 27 ALA B O 1
ATOM 1784 N N . ASN B 1 28 ? -2.645 16.828 11.281 1 88.06 28 ASN B N 1
ATOM 1785 C CA . ASN B 1 28 ? -1.975 15.789 12.047 1 88.06 28 ASN B CA 1
ATOM 1786 C C . ASN B 1 28 ? -2.84 14.539 12.156 1 88.06 28 ASN B C 1
ATOM 1788 O O . ASN B 1 28 ? -2.33 13.414 12.094 1 88.06 28 ASN B O 1
ATOM 1792 N N . GLN B 1 29 ? -4.012 14.711 12.344 1 86.88 29 GLN B N 1
ATOM 1793 C CA . GLN B 1 29 ? -4.93 13.578 12.375 1 86.88 29 GLN B CA 1
ATOM 1794 C C . GLN B 1 29 ? -4.945 12.844 11.039 1 86.88 29 GLN B C 1
ATOM 1796 O O . GLN B 1 29 ? -4.938 11.617 11 1 86.88 29 GLN B O 1
ATOM 1801 N N . HIS B 1 30 ? -5.004 13.625 9.984 1 88.94 30 HIS B N 1
ATOM 1802 C CA . HIS B 1 30 ? -4.973 13.031 8.648 1 88.94 30 HIS B CA 1
ATOM 1803 C C . HIS B 1 30 ? -3.67 12.281 8.406 1 88.94 30 HIS B C 1
ATOM 1805 O O . HIS B 1 30 ? -3.666 11.219 7.785 1 88.94 30 HIS B O 1
ATOM 1811 N N . ASN B 1 31 ? -2.668 12.844 8.875 1 87.81 31 ASN B N 1
ATOM 1812 C CA . ASN B 1 31 ? -1.373 12.18 8.805 1 87.81 31 ASN B CA 1
ATOM 1813 C C . ASN B 1 31 ? -1.408 10.812 9.484 1 87.81 31 ASN B C 1
ATOM 1815 O O . ASN B 1 31 ? -0.897 9.828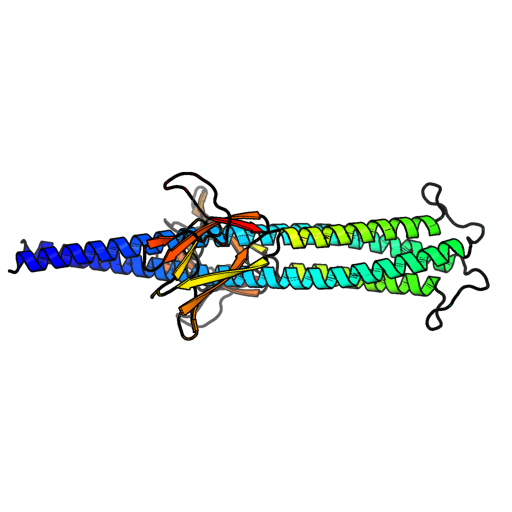 8.938 1 87.81 31 ASN B O 1
ATOM 1819 N N . ARG B 1 32 ? -1.932 10.758 10.641 1 87.62 32 ARG B N 1
ATOM 1820 C CA . ARG B 1 32 ? -2.035 9.492 11.359 1 87.62 32 ARG B CA 1
ATOM 1821 C C . ARG B 1 32 ? -2.869 8.484 10.586 1 87.62 32 ARG B C 1
ATOM 1823 O O . ARG B 1 32 ? -2.514 7.305 10.508 1 87.62 32 ARG B O 1
ATOM 1830 N N . TYR B 1 33 ? -3.922 8.953 9.992 1 87.81 33 TYR B N 1
ATOM 1831 C CA . TYR B 1 33 ? -4.777 8.102 9.172 1 87.81 33 TYR B CA 1
ATOM 1832 C C . TYR B 1 33 ? -3.996 7.523 7.996 1 87.81 33 TYR B C 1
ATOM 1834 O O . TYR B 1 33 ? -4.043 6.316 7.746 1 87.81 33 TYR B O 1
A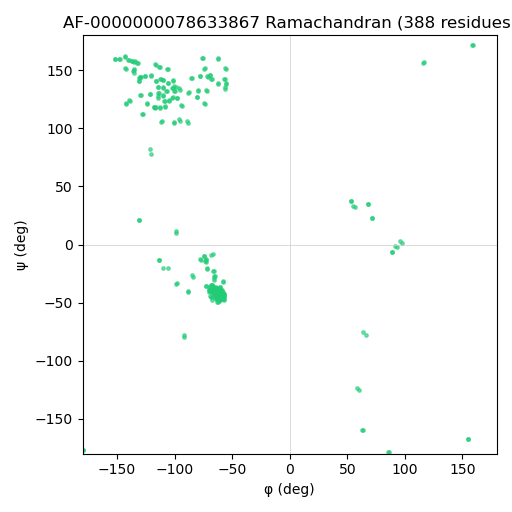TOM 1842 N N . LEU B 1 34 ? -3.287 8.352 7.301 1 89.12 34 LEU B N 1
ATOM 1843 C CA . LEU B 1 34 ? -2.529 7.906 6.137 1 89.12 34 LEU B CA 1
ATOM 1844 C C . LEU B 1 34 ? -1.448 6.91 6.535 1 89.12 34 LEU B C 1
ATOM 1846 O O . LEU B 1 34 ? -1.206 5.934 5.82 1 89.12 34 LEU B O 1
ATOM 1850 N N . LYS B 1 35 ? -0.865 7.184 7.66 1 87.94 35 LYS B N 1
ATOM 1851 C CA . LYS B 1 35 ? 0.162 6.27 8.156 1 87.94 35 LYS B CA 1
ATOM 1852 C C . LYS B 1 35 ? -0.42 4.887 8.438 1 87.94 35 LYS B C 1
ATOM 1854 O O . LYS B 1 35 ? 0.193 3.871 8.102 1 87.94 35 LYS B O 1
ATOM 1859 N N . ARG B 1 36 ? -1.58 4.871 9 1 90.06 36 ARG B N 1
ATOM 1860 C CA . ARG B 1 36 ? -2.246 3.602 9.273 1 90.06 36 ARG B CA 1
ATOM 1861 C C . ARG B 1 36 ? -2.598 2.871 7.984 1 90.06 36 ARG B C 1
ATOM 1863 O O . ARG B 1 36 ? -2.402 1.658 7.879 1 90.06 36 ARG B O 1
ATOM 1870 N N . GLN B 1 37 ? -3.092 3.621 7.02 1 90.88 37 GLN B N 1
ATOM 1871 C CA . GLN B 1 37 ? -3.416 3.021 5.73 1 90.88 37 GLN B CA 1
ATOM 1872 C C . GLN B 1 37 ? -2.172 2.449 5.062 1 90.88 37 GLN B C 1
ATOM 1874 O O . GLN B 1 37 ? -2.215 1.359 4.484 1 90.88 37 GLN B O 1
ATOM 1879 N N . LEU B 1 38 ? -1.132 3.16 5.145 1 92.19 38 LEU B N 1
ATOM 1880 C CA . LEU B 1 38 ? 0.13 2.719 4.562 1 92.19 38 LEU B CA 1
ATOM 1881 C C . LEU B 1 38 ? 0.616 1.435 5.227 1 92.19 38 LEU B C 1
ATOM 1883 O O . LEU B 1 38 ? 1.067 0.51 4.547 1 92.19 38 LEU B O 1
ATOM 1887 N N . GLN B 1 39 ? 0.489 1.433 6.523 1 92.5 39 GLN B N 1
ATOM 1888 C CA . GLN B 1 39 ? 0.902 0.25 7.27 1 92.5 39 GLN B CA 1
ATOM 1889 C C . GLN B 1 39 ? 0.076 -0.97 6.871 1 92.5 39 GLN B C 1
ATOM 1891 O O . GLN B 1 39 ? 0.611 -2.074 6.746 1 92.5 39 GLN B O 1
ATOM 1896 N N . VAL B 1 40 ? -1.158 -0.789 6.676 1 93.06 40 VAL B N 1
ATOM 1897 C CA . VAL B 1 40 ? -2.053 -1.867 6.266 1 93.06 40 VAL B CA 1
ATOM 1898 C C . VAL B 1 40 ? -1.601 -2.43 4.922 1 93.06 40 VAL B C 1
ATOM 1900 O O . VAL B 1 40 ? -1.506 -3.648 4.75 1 93.06 40 VAL B O 1
ATOM 1903 N N . LYS B 1 41 ? -1.337 -1.521 4.039 1 94 41 LYS B N 1
ATOM 1904 C CA . LYS B 1 41 ? -0.901 -1.957 2.715 1 94 41 LYS B CA 1
ATOM 1905 C C . LYS B 1 41 ? 0.453 -2.656 2.785 1 94 41 LYS B C 1
ATOM 1907 O O . LYS B 1 41 ? 0.679 -3.654 2.098 1 94 41 LYS B O 1
ATOM 1912 N N . GLU B 1 42 ? 1.269 -2.115 3.559 1 93.88 42 GLU B N 1
ATOM 1913 C CA . GLU B 1 42 ? 2.588 -2.717 3.734 1 93.88 42 GLU B CA 1
ATOM 1914 C C . GLU B 1 42 ? 2.479 -4.125 4.309 1 93.88 42 GLU B C 1
ATOM 1916 O O . GLU B 1 42 ? 3.141 -5.051 3.828 1 93.88 42 GLU B O 1
ATOM 1921 N N . ASP B 1 43 ? 1.651 -4.297 5.297 1 94 43 ASP B N 1
ATOM 1922 C CA . ASP B 1 43 ? 1.454 -5.602 5.914 1 94 43 ASP B CA 1
ATOM 1923 C C . ASP B 1 43 ? 0.884 -6.605 4.914 1 94 43 ASP B C 1
ATOM 1925 O O . ASP B 1 43 ? 1.29 -7.77 4.891 1 94 43 ASP B O 1
ATOM 1929 N N . ALA B 1 44 ? 0.014 -6.145 4.156 1 93.75 44 ALA B N 1
ATOM 1930 C CA . ALA B 1 44 ? -0.577 -7.004 3.135 1 93.75 44 ALA B CA 1
ATOM 1931 C C . ALA B 1 44 ? 0.471 -7.445 2.117 1 93.75 44 ALA B C 1
ATOM 1933 O O . ALA B 1 44 ? 0.531 -8.625 1.75 1 93.75 44 ALA B O 1
ATOM 1934 N N . LEU B 1 45 ? 1.26 -6.539 1.704 1 93.38 45 LEU B N 1
ATOM 1935 C CA . LEU B 1 45 ? 2.303 -6.855 0.734 1 93.38 45 LEU B CA 1
ATOM 1936 C C . LEU B 1 45 ? 3.275 -7.887 1.298 1 93.38 45 LEU B C 1
ATOM 1938 O O . LEU B 1 45 ? 3.689 -8.805 0.59 1 93.38 45 LEU B O 1
ATOM 1942 N N . LEU B 1 46 ? 3.588 -7.734 2.539 1 93.62 46 LEU B N 1
ATOM 1943 C CA . LEU B 1 46 ? 4.5 -8.664 3.189 1 93.62 46 LEU B CA 1
ATOM 1944 C C . LEU B 1 46 ? 3.887 -10.062 3.27 1 93.62 46 LEU B C 1
ATOM 1946 O O . LEU B 1 46 ? 4.559 -11.055 2.996 1 93.62 46 LEU B O 1
ATOM 1950 N N . LYS B 1 47 ? 2.672 -10.086 3.609 1 94.5 47 LYS B N 1
ATOM 1951 C CA . LYS B 1 47 ? 1.96 -11.359 3.656 1 94.5 47 LYS B CA 1
ATOM 1952 C C . LYS B 1 47 ? 1.879 -12 2.271 1 94.5 47 LYS B C 1
ATOM 1954 O O . LYS B 1 47 ? 2.123 -13.195 2.117 1 94.5 47 LYS B O 1
ATOM 1959 N N . PHE B 1 48 ? 1.583 -11.195 1.312 1 94 48 PHE B N 1
ATOM 1960 C CA . PHE B 1 48 ? 1.481 -11.68 -0.06 1 94 48 PHE B CA 1
ATOM 1961 C C . PHE B 1 48 ? 2.809 -12.258 -0.531 1 94 48 PHE B C 1
ATOM 1963 O O . PHE B 1 48 ? 2.846 -13.336 -1.126 1 94 48 PHE B O 1
ATOM 1970 N N . LYS B 1 49 ? 3.771 -11.594 -0.248 1 94.69 49 LYS B N 1
ATOM 1971 C CA . LYS B 1 49 ? 5.098 -12.07 -0.633 1 94.69 49 LYS B CA 1
ATOM 1972 C C . LYS B 1 49 ? 5.387 -13.438 -0.022 1 94.69 49 LYS B C 1
ATOM 1974 O O . LYS B 1 49 ? 5.883 -14.336 -0.706 1 94.69 49 LYS B O 1
ATOM 1979 N N . SER B 1 50 ? 5.133 -13.609 1.227 1 95.81 50 SER B N 1
ATOM 1980 C CA . SER B 1 50 ? 5.371 -14.875 1.919 1 95.81 50 SER B CA 1
ATOM 1981 C C . SER B 1 50 ? 4.559 -16 1.299 1 95.81 50 SER B C 1
ATOM 1983 O O . SER B 1 50 ? 5.074 -17.109 1.104 1 95.81 50 SER B O 1
ATOM 1985 N N . ASP B 1 51 ? 3.32 -15.695 0.963 1 95.12 51 ASP B N 1
ATOM 1986 C CA . ASP B 1 51 ? 2.451 -16.688 0.344 1 95.12 51 ASP B CA 1
ATOM 1987 C C . ASP B 1 51 ? 2.965 -17.094 -1.038 1 95.12 51 ASP B C 1
ATOM 1989 O O . ASP B 1 51 ? 2.953 -18.266 -1.397 1 95.12 51 ASP B O 1
ATOM 1993 N N . LEU B 1 52 ? 3.426 -16.125 -1.752 1 95 52 LEU B N 1
ATOM 1994 C CA . LEU B 1 52 ? 3.951 -16.406 -3.086 1 95 52 LEU B CA 1
ATOM 1995 C C . LEU B 1 52 ? 5.223 -17.234 -3.008 1 95 52 LEU B C 1
ATOM 1997 O O . LEU B 1 52 ? 5.457 -18.109 -3.855 1 95 52 LEU B O 1
ATOM 2001 N N . ALA B 1 53 ? 6.02 -16.953 -2.039 1 96 53 ALA B N 1
ATOM 2002 C CA . ALA B 1 53 ? 7.246 -17.719 -1.855 1 96 53 ALA B CA 1
ATOM 2003 C C . ALA B 1 53 ? 6.938 -19.203 -1.603 1 96 53 ALA B C 1
ATOM 2005 O O . ALA B 1 53 ? 7.609 -20.078 -2.143 1 96 53 ALA B O 1
ATOM 2006 N N . LEU B 1 54 ? 5.93 -19.453 -0.808 1 95.12 54 LEU B N 1
ATOM 2007 C CA . LEU B 1 54 ? 5.5 -20.828 -0.565 1 95.12 54 LEU B CA 1
ATOM 2008 C C . LEU B 1 54 ? 4.992 -21.469 -1.85 1 95.12 54 LEU B C 1
ATOM 2010 O O . LEU B 1 54 ? 5.285 -22.641 -2.123 1 95.12 54 LEU B O 1
ATOM 2014 N N . MET B 1 55 ? 4.301 -20.766 -2.646 1 95.31 55 MET B N 1
ATOM 2015 C CA . MET B 1 55 ? 3.779 -21.281 -3.91 1 95.31 55 MET B CA 1
ATOM 2016 C C . MET B 1 55 ? 4.914 -21.562 -4.891 1 95.31 55 MET B C 1
ATOM 2018 O O . MET B 1 55 ? 4.852 -22.531 -5.648 1 95.31 55 MET B O 1
ATOM 2022 N N . GLU B 1 56 ? 5.836 -20.672 -4.879 1 95.25 56 GLU B N 1
ATOM 2023 C CA . GLU B 1 56 ? 6.996 -20.891 -5.738 1 95.25 56 GLU B CA 1
ATOM 2024 C C . GLU B 1 56 ? 7.672 -22.219 -5.422 1 95.25 56 GLU B C 1
ATOM 2026 O O . GLU B 1 56 ? 8.062 -22.953 -6.332 1 95.25 56 GLU B O 1
ATOM 2031 N N . LEU B 1 57 ? 7.848 -22.578 -4.16 1 94.94 57 LEU B N 1
ATOM 2032 C CA . LEU B 1 57 ? 8.43 -23.844 -3.742 1 94.94 57 LEU B CA 1
ATOM 2033 C C . LEU B 1 57 ? 7.582 -25.016 -4.223 1 94.94 57 LEU B C 1
ATOM 2035 O O . LEU B 1 57 ? 8.117 -26.016 -4.688 1 94.94 57 LEU B O 1
ATOM 2039 N N . GLU B 1 58 ? 6.305 -24.859 -4.098 1 94.69 58 GLU B N 1
ATOM 2040 C CA . GLU B 1 58 ? 5.395 -25.906 -4.562 1 94.69 58 GLU B CA 1
ATOM 2041 C C . GLU B 1 58 ? 5.508 -26.109 -6.07 1 94.69 58 GLU B C 1
ATOM 2043 O O . GLU B 1 58 ? 5.512 -27.234 -6.551 1 94.69 58 GLU B O 1
ATOM 2048 N N . LEU B 1 59 ? 5.574 -25.047 -6.758 1 95.5 59 LEU B N 1
ATOM 2049 C CA . LEU B 1 59 ? 5.715 -25.125 -8.211 1 95.5 59 LEU B CA 1
ATOM 2050 C C . LEU B 1 59 ? 7.027 -25.797 -8.594 1 95.5 59 LEU B C 1
ATOM 2052 O O . LEU B 1 59 ? 7.082 -26.547 -9.562 1 95.5 59 LEU B O 1
ATOM 2056 N N . GLU B 1 60 ? 8.055 -25.5 -7.828 1 94.94 60 GLU B N 1
ATOM 2057 C CA . GLU B 1 60 ? 9.336 -26.156 -8.07 1 94.94 60 GLU B CA 1
ATOM 2058 C C . GLU B 1 60 ? 9.219 -27.672 -7.922 1 94.94 60 GLU B C 1
ATOM 2060 O O . GLU B 1 60 ? 9.734 -28.422 -8.758 1 94.94 60 GLU B O 1
ATOM 2065 N N . SER B 1 61 ? 8.57 -28.094 -6.879 1 94.56 61 SER B N 1
ATOM 2066 C CA . SER B 1 61 ? 8.328 -29.516 -6.672 1 94.56 61 SER B CA 1
ATOM 2067 C C . SER B 1 61 ? 7.516 -30.109 -7.82 1 94.56 61 SER B C 1
ATOM 2069 O O . SER B 1 61 ? 7.816 -31.203 -8.297 1 94.56 61 SER B O 1
ATOM 2071 N N . LEU B 1 62 ? 6.52 -29.359 -8.305 1 94.88 62 LEU B N 1
ATOM 2072 C CA . LEU B 1 62 ? 5.66 -29.812 -9.391 1 94.88 62 LEU B CA 1
ATOM 2073 C C . LEU B 1 62 ? 6.453 -29.969 -10.688 1 94.88 62 LEU B C 1
ATOM 2075 O O . LEU B 1 62 ? 6.234 -30.906 -11.453 1 94.88 62 LEU B O 1
ATOM 2079 N N . VAL B 1 63 ? 7.316 -29.047 -10.906 1 95.06 63 VAL B N 1
ATOM 2080 C CA . VAL B 1 63 ? 8.172 -29.141 -12.086 1 95.06 63 VAL B CA 1
ATOM 2081 C C . VAL B 1 63 ? 9 -30.422 -12.023 1 95.06 63 VAL B C 1
ATOM 2083 O O . VAL B 1 63 ? 9.078 -31.156 -13.008 1 95.06 63 VAL B O 1
ATOM 2086 N N . GLY B 1 64 ? 9.594 -30.719 -10.844 1 93.75 64 GLY B N 1
ATOM 2087 C CA . GLY B 1 64 ? 10.352 -31.953 -10.672 1 93.75 64 GLY B CA 1
ATOM 2088 C C . GLY B 1 64 ? 9.531 -33.188 -10.914 1 93.75 64 GLY B C 1
ATOM 2089 O O . GLY B 1 64 ? 9.961 -34.094 -11.617 1 93.75 64 GLY B O 1
ATOM 2090 N N . LEU B 1 65 ? 8.375 -33.219 -10.367 1 92.12 65 LEU B N 1
ATOM 2091 C CA . LEU B 1 65 ? 7.492 -34.375 -10.539 1 92.12 65 LEU B CA 1
ATOM 2092 C C . LEU B 1 65 ? 7.062 -34.531 -11.992 1 92.12 65 LEU B C 1
ATOM 2094 O O . LEU B 1 65 ? 7.008 -35.625 -12.523 1 92.12 65 LEU B O 1
ATOM 2098 N N . THR B 1 66 ? 6.723 -33.469 -12.625 1 93.12 66 THR B N 1
ATOM 2099 C CA . THR B 1 66 ? 6.273 -33.5 -14.008 1 93.12 66 THR B CA 1
ATOM 2100 C C . THR B 1 66 ? 7.41 -33.906 -14.938 1 93.12 66 THR B C 1
ATOM 2102 O O . THR B 1 66 ? 7.18 -34.594 -15.938 1 93.12 66 THR B O 1
ATOM 2105 N N . GLU B 1 67 ? 8.578 -33.5 -14.602 1 93.44 67 GLU B N 1
ATOM 2106 C CA . GLU B 1 67 ? 9.734 -33.969 -15.352 1 93.44 67 GLU B CA 1
ATOM 2107 C C . GLU B 1 67 ? 9.852 -35.5 -15.281 1 93.44 67 GLU B C 1
ATOM 2109 O O . GLU B 1 67 ? 10.117 -36.156 -16.281 1 93.44 67 GLU B O 1
ATOM 2114 N N . GLU B 1 68 ? 9.688 -36.031 -14.078 1 90.38 68 GLU B N 1
ATOM 2115 C CA . GLU B 1 68 ? 9.711 -37.469 -13.898 1 90.38 68 GLU B CA 1
ATOM 2116 C C . GLU B 1 68 ? 8.633 -38.156 -14.734 1 90.38 68 GLU B C 1
ATOM 2118 O O . GLU B 1 68 ? 8.883 -39.188 -15.367 1 90.38 68 GLU B O 1
ATOM 2123 N N . VAL B 1 69 ? 7.473 -37.594 -14.805 1 87.38 69 VAL B N 1
ATOM 2124 C CA . VAL B 1 69 ? 6.348 -38.156 -15.562 1 87.38 69 VAL B CA 1
ATOM 2125 C C . VAL B 1 69 ? 6.688 -38.156 -17.047 1 87.38 69 VAL B C 1
ATOM 2127 O O . VAL B 1 69 ? 6.398 -39.125 -17.766 1 87.38 69 VAL B O 1
ATOM 2130 N N . THR B 1 70 ? 7.262 -37.062 -17.531 1 87.88 70 THR B N 1
ATOM 2131 C CA . THR B 1 70 ? 7.605 -36.938 -18.938 1 87.88 70 THR B CA 1
ATOM 2132 C C . THR B 1 70 ? 8.68 -37.938 -19.328 1 87.88 70 THR B C 1
ATOM 2134 O O . THR B 1 70 ? 8.688 -38.438 -20.453 1 87.88 70 THR B O 1
ATOM 2137 N N . LYS B 1 71 ? 9.484 -38.312 -18.359 1 86.81 71 LYS B N 1
ATOM 2138 C CA . LYS B 1 71 ? 10.578 -39.25 -18.625 1 86.81 71 LYS B CA 1
ATOM 2139 C C . LYS B 1 71 ? 10.086 -40.688 -18.547 1 86.81 71 LYS B C 1
ATOM 2141 O O . LYS B 1 71 ? 10.711 -41.594 -19.125 1 86.81 71 LYS B O 1
ATOM 2146 N N . ALA B 1 72 ? 9.023 -40.938 -17.781 1 80.38 72 ALA B N 1
ATOM 2147 C CA . ALA B 1 72 ? 8.516 -42.312 -17.547 1 80.38 72 ALA B CA 1
ATOM 2148 C C . ALA B 1 72 ? 7.926 -42.875 -18.828 1 80.38 72 ALA B C 1
ATOM 2150 O O . ALA B 1 72 ? 7.703 -44.094 -18.938 1 80.38 72 ALA B O 1
ATOM 2151 N N . GLY B 1 73 ? 7.754 -42.062 -19.906 1 76.62 73 GLY B N 1
ATOM 2152 C CA . GLY B 1 73 ? 7.238 -42.531 -21.172 1 76.62 73 GLY B CA 1
ATOM 2153 C C . GLY B 1 73 ? 5.914 -41.906 -21.562 1 76.62 73 GLY B C 1
ATOM 2154 O O . GLY B 1 73 ? 5.164 -41.438 -20.703 1 76.62 73 GLY B O 1
ATOM 2155 N N . ILE B 1 74 ? 5.676 -41.938 -22.875 1 79.69 74 ILE B N 1
ATOM 2156 C CA . ILE B 1 74 ? 4.465 -41.344 -23.422 1 79.69 74 ILE B CA 1
ATOM 2157 C C . ILE B 1 74 ? 3.627 -42.438 -24.109 1 79.69 74 ILE B C 1
ATOM 2159 O O . ILE B 1 74 ? 4.113 -43.125 -25 1 79.69 74 ILE B O 1
ATOM 2163 N N . PRO B 1 75 ? 2.404 -42.562 -23.5 1 80 75 PRO B N 1
ATOM 2164 C CA . PRO B 1 75 ? 1.544 -43.562 -24.109 1 80 75 PRO B CA 1
ATOM 2165 C C . PRO B 1 75 ? 1.296 -43.312 -25.594 1 80 75 PRO B C 1
ATOM 2167 O O . PRO B 1 75 ? 1.231 -42.156 -26.031 1 80 75 PRO B O 1
ATOM 2170 N N . PRO B 1 76 ? 1.245 -44.375 -26.359 1 80.62 76 PRO B N 1
ATOM 2171 C CA . PRO B 1 76 ? 0.935 -44.219 -27.766 1 80.62 76 PRO B CA 1
ATOM 2172 C C . PRO B 1 76 ? -0.388 -43.5 -28 1 80.62 76 PRO B C 1
ATOM 2174 O O . PRO B 1 76 ? -1.35 -43.688 -27.266 1 80.62 76 PRO B O 1
ATOM 2177 N N . GLY B 1 77 ? -0.518 -42.5 -28.891 1 80.44 77 GLY B N 1
ATOM 2178 C CA . GLY B 1 77 ? -1.741 -41.812 -29.234 1 80.44 77 GLY B CA 1
ATOM 2179 C C . GLY B 1 77 ? -1.913 -40.5 -28.484 1 80.44 77 GLY B C 1
ATOM 2180 O O . GLY B 1 77 ? -2.951 -39.844 -28.594 1 80.44 77 GLY B O 1
ATOM 2181 N N . THR B 1 78 ? -0.925 -40.312 -27.766 1 83.5 78 THR B N 1
ATOM 2182 C CA . THR B 1 78 ? -1.001 -39.094 -26.984 1 83.5 78 THR B CA 1
ATOM 2183 C C . THR B 1 78 ? -1.063 -37.875 -27.891 1 83.5 78 THR B C 1
ATOM 2185 O O . THR B 1 78 ? -0.376 -37.812 -28.906 1 83.5 78 THR B O 1
ATOM 2188 N N . ARG B 1 79 ? -1.973 -36.938 -27.406 1 88 79 ARG B N 1
ATOM 2189 C CA . ARG B 1 79 ? -2.203 -35.688 -28.156 1 88 79 ARG B CA 1
ATOM 2190 C C . ARG B 1 79 ? -0.982 -34.781 -28.109 1 88 79 ARG B C 1
ATOM 2192 O O . ARG B 1 79 ? -0.244 -34.781 -27.109 1 88 79 ARG B O 1
ATOM 2199 N N . LYS B 1 80 ? -0.737 -34.094 -29.281 1 89 80 LYS B N 1
ATOM 2200 C CA . LYS B 1 80 ? 0.329 -33.094 -29.328 1 89 80 LYS B CA 1
ATOM 2201 C C . LYS B 1 80 ? -0.242 -31.703 -29.438 1 89 80 LYS B C 1
ATOM 2203 O O . LYS B 1 80 ? -1.297 -31.5 -30.031 1 89 80 LYS B O 1
ATOM 2208 N N . ILE B 1 81 ? 0.351 -30.781 -28.781 1 89.81 81 ILE B N 1
ATOM 2209 C CA . ILE B 1 81 ? 0.047 -29.359 -28.891 1 89.81 81 ILE B CA 1
ATOM 2210 C C . ILE B 1 81 ? 1.261 -28.609 -29.438 1 89.81 81 ILE B C 1
ATOM 2212 O O . ILE B 1 81 ? 2.309 -28.547 -28.781 1 89.81 81 ILE B O 1
ATOM 2216 N N . GLY B 1 82 ? 1.062 -28 -30.594 1 88.44 82 GLY B N 1
ATOM 2217 C CA . GLY B 1 82 ? 2.174 -27.297 -31.203 1 88.44 82 GLY B CA 1
ATOM 2218 C C . GLY B 1 82 ? 3.4 -28.156 -31.406 1 88.44 82 GLY B C 1
ATOM 2219 O O . GLY B 1 82 ? 4.512 -27.766 -31.047 1 88.44 82 GLY B O 1
ATOM 2220 N N . GLY B 1 83 ? 3.254 -29.438 -31.672 1 85.81 83 GLY B N 1
ATOM 2221 C CA . GLY B 1 83 ? 4.336 -30.359 -31.984 1 85.81 83 GLY B CA 1
ATOM 2222 C C . GLY B 1 83 ? 4.938 -31.016 -30.766 1 85.81 83 GLY B C 1
ATOM 2223 O O . GLY B 1 83 ? 5.816 -31.875 -30.891 1 85.81 83 GLY B O 1
ATOM 2224 N N . LYS B 1 84 ? 4.5 -30.578 -29.594 1 88.94 84 LYS B N 1
ATOM 2225 C CA . LYS B 1 84 ? 4.984 -31.188 -28.359 1 88.94 84 LYS B CA 1
ATOM 2226 C C . LYS B 1 84 ? 3.891 -32 -27.672 1 88.94 84 LYS B C 1
ATOM 2228 O O . LYS B 1 84 ? 2.727 -31.609 -27.656 1 88.94 84 LYS B O 1
ATOM 2233 N N . TYR B 1 85 ? 4.332 -33.156 -27.266 1 89.56 85 TYR B N 1
ATOM 2234 C CA . TYR B 1 85 ? 3.361 -33.969 -26.516 1 89.56 85 TYR B CA 1
ATOM 2235 C C . TYR B 1 85 ? 2.812 -33.188 -25.328 1 89.56 85 TYR B C 1
ATOM 2237 O O . TYR B 1 85 ? 3.5 -32.312 -24.781 1 89.56 85 TYR B O 1
ATOM 2245 N N . ILE B 1 86 ? 1.623 -33.469 -24.938 1 90 86 ILE B N 1
ATOM 2246 C CA . ILE B 1 86 ? 0.953 -32.75 -23.875 1 90 86 ILE B CA 1
ATOM 2247 C C . ILE B 1 86 ? 1.784 -32.844 -22.594 1 90 86 ILE B C 1
ATOM 2249 O O . ILE B 1 86 ? 1.818 -31.891 -21.797 1 90 86 ILE B O 1
ATOM 2253 N N . HIS B 1 87 ? 2.479 -33.906 -22.406 1 87.25 87 HIS B N 1
ATOM 2254 C CA . HIS B 1 87 ? 3.34 -34.062 -21.234 1 87.25 87 HIS B CA 1
ATOM 2255 C C . HIS B 1 87 ? 4.438 -33 -21.203 1 87.25 87 HIS B C 1
ATOM 2257 O O . HIS B 1 87 ? 4.648 -32.344 -20.188 1 87.25 87 HIS B O 1
ATOM 2263 N N . SER B 1 88 ? 4.996 -32.812 -22.312 1 90.69 88 SER B N 1
ATOM 2264 C CA . SER B 1 88 ? 6.074 -31.844 -22.438 1 90.69 88 SER B CA 1
ATOM 2265 C C . SER B 1 88 ? 5.535 -30.406 -22.359 1 90.69 88 SER B C 1
ATOM 2267 O O . SER B 1 88 ? 6.191 -29.531 -21.812 1 90.69 88 SER B O 1
ATOM 2269 N N . HIS B 1 89 ? 4.418 -30.266 -22.891 1 92.31 89 HIS B N 1
ATOM 2270 C CA . HIS B 1 89 ? 3.777 -28.953 -22.859 1 92.31 89 HIS B CA 1
ATOM 2271 C C . HIS B 1 89 ? 3.467 -28.531 -21.422 1 92.31 89 HIS B C 1
ATOM 2273 O O . HIS B 1 89 ? 3.74 -27.391 -21.031 1 92.31 89 HIS B O 1
ATOM 2279 N N . VAL B 1 90 ? 2.92 -29.422 -20.688 1 92.75 90 VAL B N 1
ATOM 2280 C CA . VAL B 1 90 ? 2.598 -29.172 -19.281 1 92.75 90 VAL B CA 1
ATOM 2281 C C . VAL B 1 90 ? 3.865 -28.781 -18.531 1 92.75 90 VAL B C 1
ATOM 2283 O O . VAL B 1 90 ? 3.875 -27.797 -17.781 1 92.75 90 VAL B O 1
ATOM 2286 N N . LEU B 1 91 ? 4.902 -29.5 -18.75 1 93.56 91 LEU B N 1
ATOM 2287 C CA . LEU B 1 91 ? 6.172 -29.234 -18.078 1 93.56 91 LEU B CA 1
ATOM 2288 C C . LEU B 1 91 ? 6.68 -27.844 -18.422 1 93.56 91 LEU B C 1
ATOM 2290 O O . LEU B 1 91 ? 7.074 -27.078 -17.531 1 93.56 91 LEU B O 1
ATOM 2294 N N . SER B 1 92 ? 6.652 -27.531 -19.656 1 94.44 92 SER B N 1
ATOM 2295 C CA . SER B 1 92 ? 7.129 -26.234 -20.109 1 94.44 92 SER B CA 1
ATOM 2296 C C . SER B 1 92 ? 6.312 -25.094 -19.484 1 94.44 92 SER B C 1
ATOM 2298 O O . SER B 1 92 ? 6.871 -24.094 -19.031 1 94.44 92 SER B O 1
ATOM 2300 N N . LYS B 1 93 ? 5.039 -25.25 -19.438 1 93.81 93 LYS B N 1
ATOM 2301 C CA . LYS B 1 93 ? 4.148 -24.219 -18.906 1 93.81 93 LYS B CA 1
ATOM 2302 C C . LYS B 1 93 ? 4.367 -24.047 -17.406 1 93.81 93 LYS B C 1
ATOM 2304 O O . LYS B 1 93 ? 4.297 -22.922 -16.891 1 93.81 93 LYS B O 1
ATOM 2309 N N . LEU B 1 94 ? 4.605 -25.109 -16.766 1 95.19 94 LEU B N 1
ATOM 2310 C CA . LEU B 1 94 ? 4.883 -25.047 -15.328 1 95.19 94 LEU B CA 1
ATOM 2311 C C . LEU B 1 94 ? 6.16 -24.266 -15.055 1 95.19 94 LEU B C 1
ATOM 2313 O O . LEU B 1 94 ? 6.219 -23.484 -14.109 1 95.19 94 LEU B O 1
ATOM 2317 N N . GLN B 1 95 ? 7.145 -24.5 -15.867 1 95.5 95 GLN B N 1
ATOM 2318 C CA . GLN B 1 95 ? 8.406 -23.797 -15.719 1 95.5 95 GLN B CA 1
ATOM 2319 C C . GLN B 1 95 ? 8.211 -22.297 -15.914 1 95.5 95 GLN B C 1
ATOM 2321 O O . GLN B 1 95 ? 8.742 -21.484 -15.148 1 95.5 95 GLN B O 1
ATOM 2326 N N . VAL B 1 96 ? 7.434 -21.938 -16.891 1 95.62 96 VAL B N 1
ATOM 2327 C CA . VAL B 1 96 ? 7.156 -20.531 -17.188 1 95.62 96 VAL B CA 1
ATOM 2328 C C . VAL B 1 96 ? 6.41 -19.891 -16.016 1 95.62 96 VAL B C 1
ATOM 2330 O O . VAL B 1 96 ? 6.715 -18.766 -15.602 1 95.62 96 VAL B O 1
ATOM 2333 N N . LEU B 1 97 ? 5.453 -20.609 -15.5 1 95.38 97 LEU B N 1
ATOM 2334 C CA . LEU B 1 97 ? 4.66 -20.125 -14.375 1 95.38 97 LEU B CA 1
ATOM 2335 C C . LEU B 1 97 ? 5.539 -19.891 -13.156 1 95.38 97 LEU B C 1
ATOM 2337 O O . LEU B 1 97 ? 5.363 -18.891 -12.453 1 95.38 97 LEU B O 1
ATOM 2341 N N . ARG B 1 98 ? 6.457 -20.797 -12.914 1 95.31 98 ARG B N 1
ATOM 2342 C CA . ARG B 1 98 ? 7.391 -20.641 -11.805 1 95.31 98 ARG B CA 1
ATOM 2343 C C . ARG B 1 98 ? 8.219 -19.375 -11.969 1 95.31 98 ARG B C 1
ATOM 2345 O O . ARG B 1 98 ? 8.398 -18.609 -11.008 1 95.31 98 ARG B O 1
ATOM 2352 N N . ASP B 1 99 ? 8.688 -19.125 -13.125 1 95.62 99 ASP B N 1
ATOM 2353 C CA . ASP B 1 99 ? 9.5 -17.938 -13.391 1 95.62 99 ASP B CA 1
ATOM 2354 C C . ASP B 1 99 ? 8.68 -16.656 -13.211 1 95.62 99 ASP B C 1
ATOM 2356 O O . ASP B 1 99 ? 9.188 -15.656 -12.703 1 95.62 99 ASP B O 1
ATOM 2360 N N . LYS B 1 100 ? 7.465 -16.734 -13.664 1 94.94 100 LYS B N 1
ATOM 2361 C CA . LYS B 1 100 ? 6.578 -15.586 -13.492 1 94.94 100 LYS B CA 1
ATOM 2362 C C . LYS B 1 100 ? 6.367 -15.281 -12.016 1 94.94 100 LYS B C 1
ATOM 2364 O O . LYS B 1 100 ? 6.344 -14.109 -11.617 1 94.94 100 LYS B O 1
ATOM 2369 N N . LEU B 1 101 ? 6.199 -16.219 -11.242 1 95.12 101 LEU B N 1
ATOM 2370 C CA . LEU B 1 101 ? 6.016 -16.031 -9.812 1 95.12 101 LEU B CA 1
ATOM 2371 C C . LEU B 1 101 ? 7.25 -15.414 -9.18 1 95.12 101 LEU B C 1
ATOM 2373 O O . LEU B 1 101 ? 7.137 -14.523 -8.328 1 95.12 101 LEU B O 1
ATOM 2377 N N . LYS B 1 102 ? 8.422 -15.898 -9.641 1 95.56 102 LYS B N 1
ATOM 2378 C CA . LYS B 1 102 ? 9.672 -15.328 -9.141 1 95.56 102 LYS B CA 1
ATOM 2379 C C . LYS B 1 102 ? 9.766 -13.844 -9.469 1 95.56 102 LYS B C 1
ATOM 2381 O O . LYS B 1 102 ? 10.211 -13.047 -8.633 1 95.56 102 LYS B O 1
ATOM 2386 N N . GLU B 1 103 ? 9.312 -13.555 -10.609 1 95.38 103 GLU B N 1
ATOM 2387 C CA . GLU B 1 103 ? 9.32 -12.156 -11.031 1 95.38 103 GLU B CA 1
ATOM 2388 C C . GLU B 1 103 ? 8.367 -11.32 -10.18 1 95.38 103 GLU B C 1
ATOM 2390 O O . GLU B 1 103 ? 8.68 -10.18 -9.836 1 95.38 103 GLU B O 1
ATOM 2395 N N . GLN B 1 104 ? 7.219 -11.859 -9.867 1 94.56 104 GLN B N 1
ATOM 2396 C CA . GLN B 1 104 ? 6.258 -11.156 -9.031 1 94.56 104 GLN B CA 1
ATOM 2397 C C . GLN B 1 104 ? 6.828 -10.875 -7.645 1 94.56 104 GLN B C 1
ATOM 2399 O O . GLN B 1 104 ? 6.625 -9.797 -7.082 1 94.56 104 GLN B O 1
ATOM 2404 N N . ILE B 1 105 ? 7.559 -11.789 -7.121 1 95.56 105 ILE B N 1
ATOM 2405 C CA . ILE B 1 105 ? 8.18 -11.633 -5.812 1 95.56 105 ILE B CA 1
ATOM 2406 C C . ILE B 1 105 ? 9.195 -10.492 -5.859 1 95.56 105 ILE B C 1
ATOM 2408 O O . ILE B 1 105 ? 9.25 -9.664 -4.941 1 95.56 105 ILE B O 1
ATOM 2412 N N . LYS B 1 106 ? 9.906 -10.43 -6.941 1 94.31 106 LYS B N 1
ATOM 2413 C CA . LYS B 1 106 ? 10.875 -9.359 -7.121 1 94.31 106 LYS B CA 1
ATOM 2414 C C . LYS B 1 106 ? 10.188 -8 -7.211 1 94.31 106 LYS B C 1
ATOM 2416 O O . LYS B 1 106 ? 10.688 -7.008 -6.688 1 94.31 106 LYS B O 1
ATOM 2421 N N . ASP B 1 107 ? 9.062 -7.992 -7.871 1 93.81 107 ASP B N 1
ATOM 2422 C CA . ASP B 1 107 ? 8.305 -6.75 -8.016 1 93.81 107 ASP B CA 1
ATOM 2423 C C . ASP B 1 107 ? 7.812 -6.246 -6.664 1 93.81 107 ASP B C 1
ATOM 2425 O O . ASP B 1 107 ? 7.777 -5.035 -6.418 1 93.81 107 ASP B O 1
ATOM 2429 N N . ILE B 1 108 ? 7.441 -7.129 -5.805 1 93.94 108 ILE B N 1
ATOM 2430 C CA . ILE B 1 108 ? 7 -6.738 -4.469 1 93.94 108 ILE B CA 1
ATOM 2431 C C . ILE B 1 108 ? 8.172 -6.129 -3.699 1 93.94 108 ILE B C 1
ATOM 2433 O O . ILE B 1 108 ? 8.008 -5.117 -3.014 1 93.94 108 ILE B O 1
ATOM 2437 N N . ASP B 1 109 ? 9.344 -6.68 -3.883 1 92.75 109 ASP B N 1
ATOM 2438 C CA . ASP B 1 109 ? 10.523 -6.191 -3.18 1 92.75 109 ASP B CA 1
ATOM 2439 C C . ASP B 1 109 ? 10.883 -4.773 -3.621 1 92.75 109 ASP B C 1
ATOM 2441 O O . ASP B 1 109 ? 11.414 -3.99 -2.834 1 92.75 109 ASP B O 1
ATOM 2445 N N . ALA B 1 110 ? 10.547 -4.492 -4.832 1 91.94 110 ALA B N 1
ATOM 2446 C CA . ALA B 1 110 ? 10.875 -3.184 -5.387 1 91.94 110 ALA B CA 1
ATOM 2447 C C . ALA B 1 110 ? 10 -2.094 -4.777 1 91.94 110 ALA B C 1
ATOM 2449 O O . ALA B 1 110 ? 10.352 -0.913 -4.809 1 91.94 110 ALA B O 1
ATOM 2450 N N . VAL B 1 111 ? 8.867 -2.475 -4.227 1 92.75 111 VAL B N 1
ATOM 2451 C CA . VAL B 1 111 ? 7.953 -1.447 -3.746 1 92.75 111 VAL B CA 1
ATOM 2452 C C . VAL B 1 111 ? 7.852 -1.515 -2.225 1 92.75 111 VAL B C 1
ATOM 2454 O O . VAL B 1 111 ? 7.363 -0.581 -1.586 1 92.75 111 VAL B O 1
ATOM 2457 N N . LYS B 1 112 ? 8.312 -2.531 -1.613 1 92 112 LYS B N 1
ATOM 2458 C CA . LYS B 1 112 ? 8.188 -2.701 -0.169 1 92 112 LYS B CA 1
ATOM 2459 C C . LYS B 1 112 ? 9.148 -1.785 0.58 1 92 112 LYS B C 1
ATOM 2461 O O . LYS B 1 112 ? 10.195 -1.407 0.046 1 92 112 LYS B O 1
ATOM 2466 N N . PHE B 1 113 ? 8.75 -1.414 1.778 1 92.19 113 PHE B N 1
ATOM 2467 C CA . PHE B 1 113 ? 9.617 -0.604 2.629 1 92.19 113 PHE B CA 1
ATOM 2468 C C . PHE B 1 113 ? 10.703 -1.46 3.266 1 92.19 113 PHE B C 1
ATOM 2470 O O . PHE B 1 113 ? 10.469 -2.625 3.594 1 92.19 113 PHE B O 1
ATOM 2477 N N . HIS B 1 114 ? 11.82 -0.878 3.41 1 91.88 114 HIS B N 1
ATOM 2478 C CA . HIS B 1 114 ? 12.922 -1.467 4.16 1 91.88 114 HIS B CA 1
ATOM 2479 C C . HIS B 1 114 ? 13.234 -0.659 5.414 1 91.88 114 HIS B C 1
ATOM 2481 O O . HIS B 1 114 ? 13.242 0.574 5.379 1 91.88 114 HIS B O 1
ATOM 2487 N N . ASP B 1 115 ? 13.414 -1.411 6.441 1 91.88 115 ASP B N 1
ATOM 2488 C CA . ASP B 1 115 ? 13.797 -0.757 7.691 1 91.88 115 ASP B CA 1
ATOM 2489 C C . ASP B 1 115 ? 15.289 -0.44 7.707 1 91.88 115 ASP B C 1
ATOM 2491 O O . ASP B 1 115 ? 16.125 -1.318 7.453 1 91.88 115 ASP B O 1
ATOM 2495 N N . VAL B 1 116 ? 15.57 0.827 7.973 1 93.81 116 VAL B N 1
ATOM 2496 C CA . VAL B 1 116 ? 16.969 1.245 8.07 1 93.81 116 VAL B CA 1
ATOM 2497 C C . VAL B 1 116 ? 17.203 1.897 9.43 1 93.81 116 VAL B C 1
ATOM 2499 O O . VAL B 1 116 ? 16.562 2.893 9.773 1 93.81 116 VAL B O 1
ATOM 2502 N N . GLU B 1 117 ? 18.094 1.348 10.109 1 94.88 117 GLU B N 1
ATOM 2503 C CA . GLU B 1 117 ? 18.438 1.931 11.398 1 94.88 117 GLU B CA 1
ATOM 2504 C C . GLU B 1 117 ? 19.516 2.994 11.258 1 94.88 117 GLU B C 1
ATOM 2506 O O . GLU B 1 117 ? 20.531 2.771 10.586 1 94.88 117 GLU B O 1
ATOM 2511 N N . LEU B 1 118 ? 19.281 4.125 11.836 1 96.44 118 LEU B N 1
ATOM 2512 C CA . LEU B 1 118 ? 20.266 5.207 11.891 1 96.44 118 LEU B CA 1
ATOM 2513 C C . LEU B 1 118 ? 20.688 5.496 13.32 1 96.44 118 LEU B C 1
ATOM 2515 O O . LEU B 1 118 ? 19.859 5.469 14.234 1 96.44 118 LEU B O 1
ATOM 2519 N N . VAL B 1 119 ? 21.922 5.754 13.445 1 95.56 119 VAL B N 1
ATOM 2520 C CA . VAL B 1 119 ? 22.453 6 14.781 1 95.56 119 VAL B CA 1
ATOM 2521 C C . VAL B 1 119 ? 23.281 7.277 14.781 1 95.56 119 VAL B C 1
ATOM 2523 O O . VAL B 1 119 ? 24 7.555 13.82 1 95.56 119 VAL B O 1
ATOM 2526 N N . TRP B 1 120 ? 23.172 8.047 15.82 1 95.38 120 TRP B N 1
ATOM 2527 C CA . TRP B 1 120 ? 23.984 9.234 16.094 1 95.38 120 TRP B CA 1
ATOM 2528 C C . TRP B 1 120 ? 24.547 9.188 17.5 1 95.38 120 TRP B C 1
ATOM 2530 O O . TRP B 1 120 ? 23.812 8.992 18.469 1 95.38 120 TRP B O 1
ATOM 2540 N N . TYR B 1 121 ? 25.844 9.383 17.625 1 92.56 121 TYR B N 1
ATOM 2541 C CA . TYR B 1 121 ? 26.484 9.391 18.922 1 92.56 121 TYR B CA 1
ATOM 2542 C C . TYR B 1 121 ? 26.891 10.805 19.328 1 92.56 121 TYR B C 1
ATOM 2544 O O . TYR B 1 121 ? 27.453 11.547 18.531 1 92.56 121 TYR B O 1
ATOM 2552 N N . GLY B 1 122 ? 26.547 11.156 20.562 1 89.88 122 GLY B N 1
ATOM 2553 C CA . GLY B 1 122 ? 27 12.445 21.078 1 89.88 122 GLY B CA 1
ATOM 2554 C C . GLY B 1 122 ? 26.156 12.961 22.219 1 89.88 122 GLY B C 1
ATOM 2555 O O . GLY B 1 122 ? 25.172 12.32 22.609 1 89.88 122 GLY B O 1
ATOM 2556 N N . MET B 1 123 ? 26.672 14.008 22.766 1 88.19 123 MET B N 1
ATOM 2557 C CA . MET B 1 123 ? 25.906 14.695 23.797 1 88.19 123 MET B CA 1
ATOM 2558 C C . MET B 1 123 ? 25 15.758 23.188 1 88.19 123 MET B C 1
ATOM 2560 O O . MET B 1 123 ? 25.469 16.719 22.578 1 88.19 123 MET B O 1
ATOM 2564 N N . ALA B 1 124 ? 23.719 15.422 23.188 1 92.69 124 ALA B N 1
ATOM 2565 C CA . ALA B 1 124 ? 22.719 16.328 22.641 1 92.69 124 ALA B CA 1
ATOM 2566 C C . ALA B 1 124 ? 21.391 16.188 23.375 1 92.69 124 ALA B C 1
ATOM 2568 O O . ALA B 1 124 ? 21.172 15.195 24.078 1 92.69 124 ALA B O 1
ATOM 2569 N N . GLU B 1 125 ? 20.547 17.172 23.281 1 91.38 125 GLU B N 1
ATOM 2570 C CA . GLU B 1 125 ? 19.203 17.125 23.859 1 91.38 125 GLU B CA 1
ATOM 2571 C C . GLU B 1 125 ? 18.203 16.531 22.875 1 91.38 125 GLU B C 1
ATOM 2573 O O . GLU B 1 125 ? 17.328 15.75 23.266 1 91.38 125 GLU B O 1
ATOM 2578 N N . ASP B 1 126 ? 18.359 16.938 21.625 1 94.75 126 ASP B N 1
ATOM 2579 C CA . ASP B 1 126 ? 17.422 16.516 20.594 1 94.75 126 ASP B CA 1
ATOM 2580 C C . ASP B 1 126 ? 18.125 16.25 19.281 1 94.75 126 ASP B C 1
ATOM 2582 O O . ASP B 1 126 ? 18.891 17.094 18.797 1 94.75 126 ASP B O 1
ATOM 2586 N N . VAL B 1 127 ? 18 15.031 18.781 1 96.81 127 VAL B N 1
ATOM 2587 C CA . VAL B 1 127 ? 18.562 14.648 17.484 1 96.81 127 VAL B CA 1
ATOM 2588 C C . VAL B 1 127 ? 17.453 14.164 16.562 1 96.81 127 VAL B C 1
ATOM 2590 O O . VAL B 1 127 ? 16.609 13.359 16.969 1 96.81 127 VAL B O 1
ATOM 2593 N N . GLN B 1 128 ? 17.422 14.742 15.312 1 97.06 128 GLN B N 1
ATOM 2594 C CA . GLN B 1 128 ? 16.469 14.383 14.281 1 97.06 128 GLN B CA 1
ATOM 2595 C C . GLN B 1 128 ? 17.156 14.102 12.953 1 97.06 128 GLN B C 1
ATOM 2597 O O . GLN B 1 128 ? 18.172 14.727 12.633 1 97.06 128 GLN B O 1
ATOM 2602 N N . VAL B 1 129 ? 16.625 13.164 12.273 1 97.56 129 VAL B N 1
ATOM 2603 C CA . VAL B 1 129 ? 17.141 12.961 10.914 1 97.56 129 VAL B CA 1
ATOM 2604 C C . VAL B 1 129 ? 16.156 13.562 9.906 1 97.56 129 VAL B C 1
ATOM 2606 O O . VAL B 1 129 ? 14.945 13.359 10.016 1 97.56 129 VAL B O 1
ATOM 2609 N N . MET B 1 130 ? 16.641 14.391 9.078 1 95.69 130 MET B N 1
ATOM 2610 C CA . MET B 1 130 ? 15.883 15 7.988 1 95.69 130 MET B CA 1
ATOM 2611 C C . MET B 1 130 ? 16.391 14.516 6.633 1 95.69 130 MET B C 1
ATOM 2613 O O . MET B 1 130 ? 17.562 14.148 6.5 1 95.69 130 MET B O 1
ATOM 2617 N N . GLY B 1 131 ? 15.438 14.547 5.66 1 95.94 131 GLY B N 1
ATOM 2618 C CA . GLY B 1 131 ? 15.93 14.078 4.375 1 95.94 131 GLY B CA 1
ATOM 2619 C C . GLY B 1 131 ? 14.875 14.125 3.281 1 95.94 131 GLY B C 1
ATOM 2620 O O . GLY B 1 131 ? 13.766 14.609 3.504 1 95.94 131 GLY B O 1
ATOM 2621 N N . SER B 1 132 ? 15.352 13.633 2.17 1 94 132 SER B N 1
ATOM 2622 C CA . SER B 1 132 ? 14.508 13.664 0.983 1 94 132 SER B CA 1
ATOM 2623 C C . SER B 1 132 ? 13.406 12.609 1.066 1 94 132 SER B C 1
ATOM 2625 O O . SER B 1 132 ? 12.445 12.641 0.29 1 94 132 SER B O 1
ATOM 2627 N N . PHE B 1 133 ? 13.477 11.734 2.023 1 91.19 133 PHE B N 1
ATOM 2628 C CA . PHE B 1 133 ? 12.539 10.625 2.123 1 91.19 133 PHE B CA 1
ATOM 2629 C C . PHE B 1 133 ? 11.133 11.125 2.416 1 91.19 133 PHE B C 1
ATOM 2631 O O . PHE B 1 133 ? 10.156 10.422 2.164 1 91.19 133 PHE B O 1
ATOM 2638 N N . ASP B 1 134 ? 11.094 12.258 2.953 1 89.12 134 ASP B N 1
ATOM 2639 C CA . ASP B 1 134 ? 9.789 12.875 3.15 1 89.12 134 ASP B CA 1
ATOM 2640 C C . ASP B 1 134 ? 9.773 14.312 2.648 1 89.12 134 ASP B C 1
ATOM 2642 O O . ASP B 1 134 ? 9.039 15.156 3.178 1 89.12 134 ASP B O 1
ATOM 2646 N N . GLY B 1 135 ? 10.695 14.609 1.787 1 88.44 135 GLY B N 1
ATOM 2647 C CA . GLY B 1 135 ? 10.789 15.961 1.24 1 88.44 135 GLY B CA 1
ATOM 2648 C C . GLY B 1 135 ? 11.281 16.984 2.248 1 88.44 135 GLY B C 1
ATOM 2649 O O . GLY B 1 135 ? 10.867 18.141 2.223 1 88.44 135 GLY B O 1
ATOM 2650 N N . TRP B 1 136 ? 11.914 16.578 3.178 1 89.88 136 TRP B N 1
ATOM 2651 C CA . TRP B 1 136 ? 12.523 17.422 4.199 1 89.88 136 TRP B CA 1
ATOM 2652 C C . TRP B 1 136 ? 11.461 18.094 5.055 1 89.88 136 TRP B C 1
ATOM 2654 O O . TRP B 1 136 ? 11.633 19.234 5.492 1 89.88 136 TRP B O 1
ATOM 2664 N N . SER B 1 137 ? 10.414 17.422 5.289 1 84.94 137 SER B N 1
ATOM 2665 C CA . SER B 1 137 ? 9.297 18.016 5.996 1 84.94 137 SER B CA 1
ATOM 2666 C C . SER B 1 137 ? 9.391 17.766 7.5 1 84.94 137 SER B C 1
ATOM 2668 O O . SER B 1 137 ? 9.969 18.578 8.234 1 84.94 137 SER B O 1
ATOM 2670 N N . GLN B 1 138 ? 9.031 16.609 7.961 1 83.88 138 GLN B N 1
ATOM 2671 C CA . GLN B 1 138 ? 8.961 16.312 9.391 1 83.88 138 GLN B CA 1
ATOM 2672 C C . GLN B 1 138 ? 10.211 15.586 9.859 1 83.88 138 GLN B C 1
ATOM 2674 O O . GLN B 1 138 ? 10.688 15.828 10.977 1 83.88 138 GLN B O 1
ATOM 2679 N N . GLY B 1 139 ? 10.719 14.828 9.008 1 91.62 139 GLY B N 1
ATOM 2680 C CA . GLY B 1 139 ? 11.828 13.984 9.43 1 91.62 139 GLY B CA 1
ATOM 2681 C C . GLY B 1 139 ? 11.445 12.992 10.5 1 91.62 139 GLY B C 1
ATOM 2682 O O . GLY B 1 139 ? 10.281 12.594 10.602 1 91.62 139 GLY B O 1
ATOM 2683 N N . GLU B 1 140 ? 12.539 12.484 11.258 1 93.75 140 GLU B N 1
ATOM 2684 C CA . GLU B 1 140 ? 12.312 11.508 12.32 1 93.75 140 GLU B CA 1
ATOM 2685 C C . GLU B 1 140 ? 13.18 11.805 13.539 1 93.75 140 GLU B C 1
ATOM 2687 O O . GLU B 1 140 ? 14.398 11.953 13.414 1 93.75 140 GLU B O 1
ATOM 2692 N N . HIS B 1 141 ? 12.406 11.93 14.648 1 94.75 141 HIS B N 1
ATOM 2693 C CA . HIS B 1 141 ? 13.148 12.125 15.883 1 94.75 141 HIS B CA 1
ATOM 2694 C C . HIS B 1 141 ? 13.859 10.836 16.312 1 94.75 141 HIS B C 1
ATOM 2696 O O . HIS B 1 141 ? 13.312 9.742 16.141 1 94.75 141 HIS B O 1
ATOM 2702 N N . MET B 1 142 ? 15.023 11.062 16.891 1 96 142 MET B N 1
ATOM 2703 C CA . MET B 1 142 ? 15.812 9.906 17.312 1 96 142 MET B CA 1
ATOM 2704 C C . MET B 1 142 ? 15.773 9.742 18.828 1 96 142 MET B C 1
ATOM 2706 O O . MET B 1 142 ? 15.828 10.727 19.562 1 96 142 MET B O 1
ATOM 2710 N N . SER B 1 143 ? 15.656 8.531 19.266 1 95.19 143 SER B N 1
ATOM 2711 C CA . SER B 1 143 ? 15.555 8.234 20.688 1 95.19 143 SER B CA 1
ATOM 2712 C C . SER B 1 143 ? 16.938 8.133 21.328 1 95.19 143 SER B C 1
ATOM 2714 O O . SER B 1 143 ? 17.859 7.559 20.75 1 95.19 143 SER B O 1
ATOM 2716 N N . ALA B 1 144 ? 16.969 8.625 22.547 1 93.25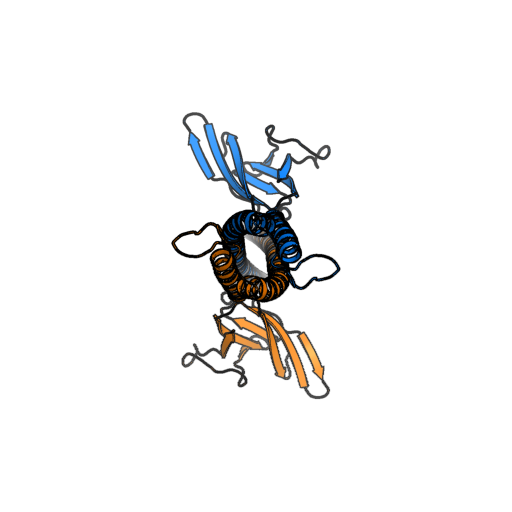 144 ALA B N 1
ATOM 2717 C CA . ALA B 1 144 ? 18.234 8.656 23.266 1 93.25 144 ALA B CA 1
ATOM 2718 C C . ALA B 1 144 ? 18.375 7.449 24.188 1 93.25 144 ALA B C 1
ATOM 2720 O O . ALA B 1 144 ? 17.406 7.039 24.844 1 93.25 144 ALA B O 1
ATOM 2721 N N . GLU B 1 145 ? 19.516 6.879 24.125 1 91.31 145 GLU B N 1
ATOM 2722 C CA . GLU B 1 145 ? 19.922 5.848 25.078 1 91.31 145 GLU B CA 1
ATOM 2723 C C . GLU B 1 145 ? 21.281 6.172 25.703 1 91.31 145 GLU B C 1
ATOM 2725 O O . GLU B 1 145 ? 22.281 6.27 24.984 1 91.31 145 GLU B O 1
ATOM 2730 N N . TYR B 1 146 ? 21.203 6.449 26.984 1 86.75 146 TYR B N 1
ATOM 2731 C CA . TYR B 1 146 ? 22.453 6.777 27.656 1 86.75 146 TYR B CA 1
ATOM 2732 C C . TYR B 1 146 ? 23.297 5.531 27.891 1 86.75 146 TYR B C 1
ATOM 2734 O O . TYR B 1 146 ? 22.812 4.531 28.422 1 86.75 146 TYR B O 1
ATOM 2742 N N . THR B 1 147 ? 24.375 5.668 27.359 1 80.12 147 THR B N 1
ATOM 2743 C CA . THR B 1 147 ? 25.312 4.566 27.562 1 80.12 147 THR B CA 1
ATOM 2744 C C . THR B 1 147 ? 26.594 5.051 28.219 1 80.12 147 THR B C 1
ATOM 2746 O O . THR B 1 147 ? 27.547 5.445 27.547 1 80.12 147 THR B O 1
ATOM 2749 N N . GLY B 1 148 ? 26.641 5.211 29.594 1 77.69 148 GLY B N 1
ATOM 2750 C CA . GLY B 1 148 ? 27.781 5.559 30.422 1 77.69 148 GLY B CA 1
ATOM 2751 C C . GLY B 1 148 ? 28.328 6.938 30.125 1 77.69 148 GLY B C 1
ATOM 2752 O O . GLY B 1 148 ? 28.188 7.859 30.938 1 77.69 148 GLY B O 1
ATOM 2753 N N . GLY B 1 149 ? 29.141 7.078 28.844 1 79.12 149 GLY B N 1
ATOM 2754 C CA . GLY B 1 149 ? 29.891 8.266 28.484 1 79.12 149 GLY B CA 1
ATOM 2755 C C . GLY B 1 149 ? 29.297 9.023 27.312 1 79.12 149 GLY B C 1
ATOM 2756 O O . GLY B 1 149 ? 29.688 10.156 27.031 1 79.12 149 GLY B O 1
ATOM 2757 N N . PHE B 1 150 ? 28.547 8.297 26.656 1 83.25 150 PHE B N 1
ATOM 2758 C CA . PHE B 1 150 ? 27.906 9 25.547 1 83.25 150 PHE B CA 1
ATOM 2759 C C . PHE B 1 150 ? 26.453 8.586 25.406 1 83.25 150 PHE B C 1
ATOM 2761 O O . PHE B 1 150 ? 25.984 7.66 26.078 1 83.25 150 PHE B O 1
ATOM 2768 N N . THR B 1 151 ? 25.766 9.453 24.766 1 92.81 151 THR B N 1
ATOM 2769 C CA . THR B 1 151 ? 24.375 9.148 24.469 1 92.81 151 THR B CA 1
ATOM 2770 C C . THR B 1 151 ? 24.219 8.625 23.047 1 92.81 151 THR B C 1
ATOM 2772 O O . THR B 1 151 ? 24.797 9.18 22.109 1 92.81 151 THR B O 1
ATOM 2775 N N . LYS B 1 152 ? 23.656 7.562 22.953 1 95 152 LYS B N 1
ATOM 2776 C CA . LYS B 1 152 ? 23.312 6.984 21.656 1 95 152 LYS B CA 1
ATOM 2777 C C . LYS B 1 152 ? 21.906 7.355 21.234 1 95 152 LYS B C 1
ATOM 2779 O O . LYS B 1 152 ? 20.938 7.078 21.969 1 95 152 LYS B O 1
ATOM 2784 N N . PHE B 1 153 ? 21.812 8.039 20.094 1 96.25 153 PHE B N 1
ATOM 2785 C CA . PHE B 1 153 ? 20.516 8.32 19.5 1 96.25 153 PHE B CA 1
ATOM 2786 C C . PHE B 1 153 ? 20.234 7.375 18.344 1 96.25 153 PHE B C 1
ATOM 2788 O O . PHE B 1 153 ? 21.094 7.156 17.484 1 96.25 153 PHE B O 1
ATOM 2795 N N . SER B 1 154 ? 19 6.82 18.297 1 96.56 154 SER B N 1
ATOM 2796 C CA . SER B 1 154 ? 18.719 5.891 17.203 1 96.56 154 SER B CA 1
ATOM 2797 C C . SER B 1 154 ? 17.281 6.047 16.719 1 96.56 154 SER B C 1
ATOM 2799 O O . SER B 1 154 ? 16.422 6.535 17.453 1 96.56 154 SER B O 1
ATOM 2801 N N . THR B 1 155 ? 17.062 5.734 15.406 1 96.62 155 THR B N 1
ATOM 2802 C CA . THR B 1 155 ? 15.742 5.648 14.805 1 96.62 155 THR B CA 1
ATOM 2803 C C . THR B 1 155 ? 15.734 4.668 13.633 1 96.62 155 THR B C 1
ATOM 2805 O O . THR B 1 155 ? 16.797 4.238 13.172 1 96.62 155 THR B O 1
ATOM 2808 N N . THR B 1 156 ? 14.586 4.242 13.344 1 95 156 THR B N 1
ATOM 2809 C CA . THR B 1 156 ? 14.414 3.373 12.18 1 95 156 THR B CA 1
ATOM 2810 C C . THR B 1 156 ? 13.57 4.062 11.117 1 95 156 THR B C 1
ATOM 2812 O O . THR B 1 156 ? 12.477 4.559 11.406 1 95 156 THR B O 1
ATOM 2815 N N . LEU B 1 157 ? 14.102 4.109 9.867 1 93.62 157 LEU B N 1
ATOM 2816 C CA . LEU B 1 157 ? 13.359 4.641 8.734 1 93.62 157 LEU B CA 1
ATOM 2817 C C . LEU B 1 157 ? 12.797 3.508 7.879 1 93.62 157 LEU B C 1
ATOM 2819 O O . LEU B 1 157 ? 13.453 2.477 7.703 1 93.62 157 LEU B O 1
ATOM 2823 N N . LYS B 1 158 ? 11.586 3.746 7.414 1 91.62 158 LYS B N 1
ATOM 2824 C CA . LYS B 1 158 ? 10.992 2.859 6.422 1 91.62 158 LYS B CA 1
ATOM 2825 C C . LYS B 1 158 ? 11.094 3.453 5.02 1 91.62 158 LYS B C 1
ATOM 2827 O O . LYS B 1 158 ? 10.391 4.41 4.691 1 91.62 158 LYS B O 1
ATOM 2832 N N . LEU B 1 159 ? 12.039 2.889 4.211 1 92.94 159 LEU B N 1
ATOM 2833 C CA . LEU B 1 159 ? 12.336 3.475 2.908 1 92.94 159 LEU B CA 1
ATOM 2834 C C . LEU B 1 159 ? 12.195 2.434 1.802 1 92.94 159 LEU B C 1
ATOM 2836 O O . LEU B 1 159 ? 12.555 1.269 1.99 1 92.94 159 LEU B O 1
ATOM 2840 N N . ARG B 1 160 ? 11.742 2.83 0.662 1 90.75 160 ARG B N 1
ATOM 2841 C CA . ARG B 1 160 ? 11.828 2.002 -0.538 1 90.75 160 ARG B CA 1
ATOM 2842 C C . ARG B 1 160 ? 13.242 1.996 -1.103 1 90.75 160 ARG B C 1
ATOM 2844 O O . ARG B 1 160 ? 14.055 2.859 -0.764 1 90.75 160 ARG B O 1
ATOM 2851 N N . PRO B 1 161 ? 13.398 1.002 -1.867 1 90.88 161 PRO B N 1
ATOM 2852 C CA . PRO B 1 161 ? 14.695 1.061 -2.551 1 90.88 161 PRO B CA 1
ATOM 2853 C C . PRO B 1 161 ? 14.898 2.363 -3.32 1 90.88 161 PRO B C 1
ATOM 2855 O O . PRO B 1 161 ? 13.953 2.889 -3.914 1 90.88 161 PRO B O 1
ATOM 2858 N N . GLY B 1 162 ? 16.141 2.906 -3.234 1 92.62 162 GLY B N 1
ATOM 2859 C CA . GLY B 1 162 ? 16.453 4.164 -3.896 1 92.62 162 GLY B CA 1
ATOM 2860 C C . GLY B 1 162 ? 17.594 4.918 -3.238 1 92.62 162 GLY B C 1
ATOM 2861 O O . GLY B 1 162 ? 18.375 4.34 -2.479 1 92.62 162 GLY B O 1
ATOM 2862 N N . ARG B 1 163 ? 17.688 6.156 -3.676 1 94.69 163 ARG B N 1
ATOM 2863 C CA . ARG B 1 163 ? 18.719 7.051 -3.154 1 94.69 163 ARG B CA 1
ATOM 2864 C C . ARG B 1 163 ? 18.094 8.211 -2.383 1 94.69 163 ARG B C 1
ATOM 2866 O O . ARG B 1 163 ? 17.172 8.859 -2.873 1 94.69 163 ARG B O 1
ATOM 2873 N N . TYR B 1 164 ? 18.641 8.367 -1.227 1 96.5 164 TYR B N 1
ATOM 2874 C CA . TYR B 1 164 ? 18.094 9.422 -0.383 1 96.5 164 TYR B CA 1
ATOM 2875 C C . TYR B 1 164 ? 19.203 10.328 0.141 1 96.5 164 TYR B C 1
ATOM 2877 O O . TYR B 1 164 ? 20.312 9.867 0.438 1 96.5 164 TYR B O 1
ATOM 2885 N N . GLU B 1 165 ? 18.906 11.57 0.242 1 97.5 165 GLU B N 1
ATOM 2886 C CA . GLU B 1 165 ? 19.75 12.531 0.927 1 97.5 165 GLU B CA 1
ATOM 2887 C C . GLU B 1 165 ? 19.234 12.82 2.334 1 97.5 165 GLU B C 1
ATOM 2889 O O . GLU B 1 165 ? 18.047 13.039 2.531 1 97.5 165 GLU B O 1
ATOM 2894 N N . ILE B 1 166 ? 20.188 12.766 3.293 1 97.56 166 ILE B N 1
ATOM 2895 C CA . ILE B 1 166 ? 19.75 12.992 4.668 1 97.56 166 ILE B CA 1
ATOM 2896 C C . ILE B 1 166 ? 20.734 13.898 5.383 1 97.56 166 ILE B C 1
ATOM 2898 O O . ILE B 1 166 ? 21.875 14.07 4.926 1 97.56 166 ILE B O 1
ATOM 2902 N N . LYS B 1 167 ? 20.266 14.547 6.445 1 97.44 167 LYS B N 1
ATOM 2903 C CA . LYS B 1 167 ? 21.062 15.305 7.406 1 97.44 167 LYS B CA 1
ATOM 2904 C C . LYS B 1 167 ? 20.516 15.141 8.82 1 97.44 167 LYS B C 1
ATOM 2906 O O . LYS B 1 167 ? 19.391 14.688 9.008 1 97.44 167 LYS B O 1
ATOM 2911 N N . PHE B 1 168 ? 21.375 15.461 9.75 1 97.56 168 PHE B N 1
ATOM 2912 C CA . PHE B 1 168 ? 20.953 15.367 11.148 1 97.56 168 PHE B CA 1
ATOM 2913 C C . PHE B 1 168 ? 20.812 16.75 11.766 1 97.56 168 PHE B C 1
ATOM 2915 O O . PHE B 1 168 ? 21.656 17.625 11.539 1 97.56 168 PHE B O 1
ATOM 2922 N N . LEU B 1 169 ? 19.719 16.922 12.328 1 96.5 169 LEU B N 1
ATOM 2923 C CA . LEU B 1 169 ? 19.5 18.141 13.117 1 96.5 169 LEU B CA 1
ATOM 2924 C C . LEU B 1 169 ? 19.766 17.875 14.594 1 96.5 169 LEU B C 1
ATOM 2926 O O . LEU B 1 169 ? 18.953 17.266 15.281 1 96.5 169 LEU B O 1
ATOM 2930 N N . VAL B 1 170 ? 20.891 18.422 15.109 1 96.56 170 VAL B N 1
ATOM 2931 C CA . VAL B 1 170 ? 21.328 18.203 16.484 1 96.56 170 VAL B CA 1
ATOM 2932 C C . VAL B 1 170 ? 21.203 19.5 17.281 1 96.56 170 VAL B C 1
ATOM 2934 O O . VAL B 1 170 ? 21.984 20.438 17.062 1 96.56 170 VAL B O 1
ATOM 2937 N N . ASP B 1 171 ? 20.172 19.531 18.141 1 95.75 171 ASP B N 1
ATOM 2938 C CA . ASP B 1 171 ? 19.891 20.734 18.906 1 95.75 171 ASP B CA 1
ATOM 2939 C C . ASP B 1 171 ? 19.75 21.969 18 1 95.75 171 ASP B C 1
ATOM 2941 O O . ASP B 1 171 ? 20.328 23.016 18.297 1 95.75 171 ASP B O 1
ATOM 2945 N N . GLY B 1 172 ? 19.141 21.734 16.828 1 93.19 172 GLY B N 1
ATOM 2946 C CA . GLY B 1 172 ? 18.797 22.844 15.953 1 93.19 172 GLY B CA 1
ATOM 2947 C C . GLY B 1 172 ? 19.875 23.141 14.922 1 93.19 172 GLY B C 1
ATOM 2948 O O . GLY B 1 172 ? 19.719 24.047 14.094 1 93.19 172 GLY B O 1
ATOM 2949 N N . GLU B 1 173 ? 20.969 22.422 14.977 1 95.12 173 GLU B N 1
ATOM 2950 C CA . GLU B 1 173 ? 22.047 22.625 14.016 1 95.12 173 GLU B CA 1
ATOM 2951 C C . GLU B 1 173 ? 22.203 21.438 13.07 1 95.12 173 GLU B C 1
ATOM 2953 O O . GLU B 1 173 ? 22.094 20.297 13.492 1 95.12 173 GLU B O 1
ATOM 2958 N N . TRP B 1 174 ? 22.5 21.766 11.883 1 96 174 TRP B N 1
ATOM 2959 C CA . TRP B 1 174 ? 22.641 20.75 10.859 1 96 174 TRP B CA 1
ATOM 2960 C C . TRP B 1 174 ? 24 20.062 10.961 1 96 174 TRP B C 1
ATOM 2962 O O . TRP B 1 174 ? 25.031 20.719 11.102 1 96 174 TRP B O 1
ATOM 2972 N N . HIS B 1 175 ? 24.047 18.75 10.914 1 96.25 175 HIS B N 1
ATOM 2973 C CA . HIS B 1 175 ? 25.266 17.953 10.953 1 96.25 175 HIS B CA 1
ATOM 2974 C C . HIS B 1 175 ? 25.234 16.844 9.914 1 96.25 175 HIS B C 1
ATOM 2976 O O . HIS B 1 175 ? 24.156 16.344 9.578 1 96.25 175 HIS B O 1
ATOM 2982 N N . LEU B 1 176 ? 26.406 16.516 9.477 1 96.38 176 LEU B N 1
ATOM 2983 C CA . LEU B 1 176 ? 26.594 15.32 8.648 1 96.38 176 LEU B CA 1
ATOM 2984 C C . LEU B 1 176 ? 27.25 14.203 9.445 1 96.38 176 LEU B C 1
ATOM 2986 O O . LEU B 1 176 ? 27.984 14.461 10.398 1 96.38 176 LEU B O 1
ATOM 2990 N N . SER B 1 177 ? 26.953 13.031 9.062 1 95.12 177 SER B N 1
ATOM 2991 C CA . SER B 1 177 ? 27.594 11.883 9.703 1 95.12 177 SER B CA 1
ATOM 2992 C C . SER B 1 177 ? 28.734 11.344 8.852 1 95.12 177 SER B C 1
ATOM 2994 O O . SER B 1 177 ? 28.578 11.109 7.656 1 95.12 177 SER B O 1
ATOM 2996 N N . PRO B 1 178 ? 29.797 11.055 9.469 1 93.81 178 PRO B N 1
ATOM 2997 C CA . PRO B 1 178 ? 30.906 10.469 8.727 1 93.81 178 PRO B CA 1
ATOM 2998 C C . PRO B 1 178 ? 30.656 9.016 8.328 1 93.81 178 PRO B C 1
ATOM 3000 O O . PRO B 1 178 ? 31.391 8.453 7.523 1 93.81 178 PRO B O 1
ATOM 3003 N N . GLU B 1 179 ? 29.672 8.438 8.891 1 92.5 179 GLU B N 1
ATOM 3004 C CA . GLU B 1 179 ? 29.359 7.035 8.625 1 92.5 179 GLU B CA 1
ATOM 3005 C C . GLU B 1 179 ? 28.766 6.852 7.238 1 92.5 179 GLU B C 1
ATOM 3007 O O . GLU B 1 179 ? 28.672 5.727 6.738 1 92.5 179 GLU B O 1
ATOM 3012 N N . PHE B 1 180 ? 28.344 7.969 6.652 1 95.19 180 PHE B N 1
ATOM 3013 C CA . PHE B 1 180 ? 27.688 7.895 5.355 1 95.19 180 PHE B CA 1
ATOM 3014 C C . PHE B 1 180 ? 28.453 8.703 4.312 1 95.19 180 PHE B C 1
ATOM 3016 O O . PHE B 1 180 ? 29.031 9.742 4.625 1 95.19 180 PHE B O 1
ATOM 3023 N N . PRO B 1 181 ? 28.406 8.172 3.127 1 96.19 181 PRO B N 1
ATOM 3024 C CA . PRO B 1 181 ? 28.969 9.008 2.061 1 96.19 181 PRO B CA 1
ATOM 3025 C C . PRO B 1 181 ? 28.219 10.328 1.891 1 96.19 181 PRO B C 1
ATOM 3027 O O . PRO B 1 181 ? 27.125 10.492 2.43 1 96.19 181 PRO B O 1
ATOM 3030 N N . THR B 1 182 ? 28.875 11.312 1.251 1 96.25 182 THR B N 1
ATOM 3031 C CA . THR B 1 182 ? 28.281 12.633 1.073 1 96.25 182 THR B CA 1
ATOM 3032 C C . THR B 1 182 ? 28.078 12.938 -0.408 1 96.25 182 THR B C 1
ATOM 3034 O O . THR B 1 182 ? 28.672 12.289 -1.27 1 96.25 182 THR B O 1
ATOM 3037 N N . THR B 1 183 ? 27.141 13.797 -0.697 1 95.38 183 THR B N 1
ATOM 3038 C CA . THR B 1 183 ? 26.891 14.32 -2.033 1 95.38 183 THR B CA 1
ATOM 3039 C C . THR B 1 183 ? 26.672 15.828 -1.988 1 95.38 183 THR B C 1
ATOM 3041 O O . THR B 1 183 ? 26.266 16.375 -0.958 1 95.38 183 THR B O 1
ATOM 3044 N N . GLY B 1 184 ? 26.906 16.438 -3.141 1 93.38 184 GLY B N 1
ATOM 3045 C CA . GLY B 1 184 ? 26.766 17.875 -3.188 1 93.38 184 GLY B CA 1
ATOM 3046 C C . GLY B 1 184 ? 28.031 18.609 -2.775 1 93.38 184 GLY B C 1
ATOM 3047 O O . GLY B 1 184 ? 29.078 17.984 -2.561 1 93.38 184 GLY B O 1
ATOM 3048 N N . GLU B 1 185 ? 27.922 20.047 -2.785 1 90.38 185 GLU B N 1
ATOM 3049 C CA . GLU B 1 185 ? 29.094 20.875 -2.471 1 90.38 185 GLU B CA 1
ATOM 3050 C C . GLU B 1 185 ? 28.734 22.016 -1.524 1 90.38 185 GLU B C 1
ATOM 3052 O O . GLU B 1 185 ? 27.594 22.469 -1.515 1 90.38 185 GLU B O 1
ATOM 3057 N N . GLY B 1 186 ? 29.75 22.281 -0.744 1 88.75 186 GLY B N 1
ATOM 3058 C CA . GLY B 1 186 ? 29.594 23.438 0.134 1 88.75 186 GLY B CA 1
ATOM 3059 C C . GLY B 1 186 ? 28.422 23.297 1.091 1 88.75 186 GLY B C 1
ATOM 3060 O O . GLY B 1 186 ? 28.312 22.281 1.8 1 88.75 186 GLY B O 1
ATOM 3061 N N . LEU B 1 187 ? 27.484 24.281 1.094 1 85.81 187 LEU B N 1
ATOM 3062 C CA . LEU B 1 187 ? 26.344 24.344 2.01 1 85.81 187 LEU B CA 1
ATOM 3063 C C . LEU B 1 187 ? 25.25 23.375 1.583 1 85.81 187 LEU B C 1
ATOM 3065 O O . LEU B 1 187 ? 24.359 23.047 2.377 1 85.81 187 LEU B O 1
ATOM 3069 N N . LEU B 1 188 ? 25.359 22.875 0.403 1 90.31 188 LEU B N 1
ATOM 3070 C CA . LEU B 1 188 ? 24.312 22 -0.126 1 90.31 188 LEU B CA 1
ATOM 3071 C C . LEU B 1 188 ? 24.719 20.531 0.025 1 90.31 188 LEU B C 1
ATOM 3073 O O . LEU B 1 188 ? 24.047 19.641 -0.5 1 90.31 188 LEU B O 1
ATOM 3077 N N . LYS B 1 189 ? 25.812 20.359 0.827 1 95.19 189 LYS B N 1
ATOM 3078 C CA . LYS B 1 189 ? 26.297 19 1.048 1 95.19 189 LYS B CA 1
ATOM 3079 C C . LYS B 1 189 ? 25.359 18.234 1.963 1 95.19 189 LYS B C 1
ATOM 3081 O O . LYS B 1 189 ? 24.891 18.75 2.979 1 95.19 189 LYS B O 1
ATOM 3086 N N . ASN B 1 190 ? 25 17 1.604 1 97.38 190 ASN B N 1
ATOM 3087 C CA . ASN B 1 190 ? 24.156 16.109 2.381 1 97.38 190 ASN B CA 1
ATOM 3088 C C . ASN B 1 190 ? 24.75 14.703 2.471 1 97.38 190 ASN B C 1
ATOM 3090 O O . ASN B 1 190 ? 25.656 14.359 1.701 1 97.38 190 ASN B O 1
ATOM 3094 N N . ASN B 1 191 ? 24.406 13.906 3.498 1 97.62 191 ASN B N 1
ATOM 3095 C CA . ASN B 1 191 ? 24.703 12.477 3.504 1 97.62 191 ASN B CA 1
ATOM 3096 C C . ASN B 1 191 ? 23.875 11.727 2.471 1 97.62 191 ASN B C 1
ATOM 3098 O O . ASN B 1 191 ? 22.75 12.125 2.166 1 97.62 191 ASN B O 1
ATOM 3102 N N . LEU B 1 192 ? 24.453 10.727 1.924 1 96.88 192 LEU B N 1
ATOM 3103 C CA . LEU B 1 192 ? 23.781 9.898 0.936 1 96.88 192 LEU B CA 1
ATOM 3104 C C . LEU B 1 192 ? 23.453 8.523 1.516 1 96.88 192 LEU B C 1
ATOM 3106 O O . LEU B 1 192 ? 24.328 7.855 2.074 1 96.88 192 LEU B O 1
ATOM 3110 N N . LEU B 1 193 ? 22.156 8.188 1.472 1 95.19 193 LEU B N 1
ATOM 3111 C CA . LEU B 1 193 ? 21.672 6.883 1.909 1 95.19 193 LEU B CA 1
ATOM 3112 C C . LEU B 1 193 ? 21.141 6.074 0.727 1 95.19 193 LEU B C 1
ATOM 3114 O O . LEU B 1 193 ? 20.172 6.465 0.086 1 95.19 193 LEU B O 1
ATOM 3118 N N . ILE B 1 194 ? 21.734 4.934 0.423 1 93 194 ILE B N 1
ATOM 3119 C CA . ILE B 1 194 ? 21.344 4.105 -0.706 1 93 194 ILE B CA 1
ATOM 3120 C C . ILE B 1 194 ? 20.656 2.838 -0.197 1 93 194 ILE B C 1
ATOM 3122 O O . ILE B 1 194 ? 21.25 2.068 0.564 1 93 194 ILE B O 1
ATOM 3126 N N . MET B 1 195 ? 19.453 2.734 -0.603 1 89.75 195 MET B N 1
ATOM 3127 C CA . MET B 1 195 ? 18.688 1.553 -0.233 1 89.75 195 MET B CA 1
ATOM 3128 C C . MET B 1 195 ? 18.547 0.597 -1.413 1 89.75 195 MET B C 1
ATOM 3130 O O . MET B 1 195 ? 18.141 1.001 -2.5 1 89.75 195 MET B O 1
ATOM 3134 N N . GLU B 1 196 ? 19 -0.707 -1.187 1 82.06 196 GLU B N 1
ATOM 3135 C CA . GLU B 1 196 ? 18.891 -1.705 -2.246 1 82.06 196 GLU B CA 1
ATOM 3136 C C . GLU B 1 196 ? 17.719 -2.646 -1.996 1 82.06 196 GLU B C 1
ATOM 3138 O O . GLU B 1 196 ? 17.328 -2.869 -0.849 1 82.06 196 GLU B O 1
#

Nearest PDB structures (foldseek):
  3nme-assembly1_B  TM=6.200E-01  e=1.684E-07  Arabidopsis thaliana

Solvent-accessible surface area (backbone atoms only — not comparable to full-atom values): 21324 Å² total; per-residue (Å²): 111,67,64,60,52,51,51,50,52,50,50,50,51,49,48,51,47,51,50,51,51,49,52,35,50,28,43,51,46,35,40,53,44,47,52,51,52,41,49,52,52,50,52,48,51,54,51,49,44,54,53,48,53,55,49,41,54,51,42,51,53,45,42,55,52,40,49,51,51,51,68,69,55,77,61,89,84,62,60,63,56,95,88,30,45,50,56,54,47,50,40,53,53,47,51,52,50,40,51,51,50,54,50,51,48,51,53,49,58,60,67,38,69,39,82,41,78,45,76,49,80,46,90,72,89,42,45,28,40,34,25,54,86,45,68,54,39,76,55,44,75,36,48,78,40,80,54,98,88,41,30,39,27,37,39,73,43,77,41,47,53,43,79,35,42,32,41,31,34,50,70,86,38,82,42,74,55,88,92,39,56,72,42,77,59,81,91,64,48,32,24,46,47,78,39,125,111,66,65,60,52,52,51,48,52,50,50,51,50,50,48,51,47,51,50,51,52,50,52,36,53,28,42,51,45,36,38,52,44,47,51,51,53,38,49,52,52,50,52,49,51,54,50,49,44,56,53,50,54,56,48,42,54,51,42,51,52,44,41,54,52,40,50,52,50,51,67,67,54,77,60,88,84,63,61,63,56,96,87,31,44,49,57,55,47,49,40,53,52,45,51,52,52,40,53,50,50,54,50,52,49,51,54,48,58,61,66,37,68,39,83,41,78,46,76,49,80,45,90,70,91,43,45,29,42,35,25,55,87,44,68,55,39,76,54,44,74,35,47,80,41,81,52,100,88,42,28,40,27,37,39,73,44,76,41,47,54,42,78,34,44,33,39,30,35,50,70,86,37,83,43,76,56,88,91,38,56,72,42,76,59,83,93,64,46,32,24,45,46,77,40,124

Secondary structure (DSSP, 8-state):
-HHHHHHHHHHHHHHHHHHHHHHHHHHHHHHHHHHHHHHHHHHHHHHHHHHHHHHHHHHHHHHHHHHHHHHT---TT--EETTEEHHHHHHHHHHHHHHHHHHHHHHHHHHS-EEEEEEEESS-S-EEEEEGGGTTSS-EE-EEEEETTEEEEEEEEEE-SEEEEEEEEETTEEE--TTS-EESSGGG-EEEEEE-/-HHHHHHHHHHHHHHHHHHHHHHHHHHHHHHHHHHHHHHHHHHHHHHHHHHHHHHHHHHHHHHHHHHHHHHT---TT--EETTEEHHHHHHHHHHHHHHHHHHHHHHHHHHS-EEEEEEEESS-S-EEEEEGGGTTSS-EE-EEEEETTEEEEEEEEEE-SEEEEEEEEETTEEE--TTS-EESSGGG-EEEEEE-

InterPro domains:
  IPR013783 Immunoglobulin-like fold [G3DSA:2.60.40.10] (109-195)
  IPR014756 Immunoglobulin E-set [SSF81296] (116-186)
  IPR032640 AMP-activated protein kinase, glycogen-binding domain [PF16561] (115-184)

Sequence (392 aa):
MWLAYVLLNALLTDTVRANLTKKLSDANQHNRYLKRQLQVKEDALLKFKSDLALMELELESLVGLTEEVTKAGIPPGTRKIGGKYIHSHVLSKLQVLRDKLKEQIKDIDAVKFHDVELVWYGMAEDVQVMGSFDGWSQGEHMSAEYTGGFTKFSTTLKLRPGRYEIKFLVDGEWHLSPEFPTTGEGLLKNNLLIMEMWLAYVLLNALLTDTVRANLTKKLSDANQHNRYLKRQLQVKEDALLKFKSDLALMELELESLVGLTEEVTKAGIPPGTRKIGGKYIHSHVLSKLQVLRDKLKEQIKDIDAVKFHDVELVWYGMAEDVQVMGSFDGWSQGEHMSAEYTGGFTKFSTTLKLRPGRYEIKFLVDGEWHLSPEFPTTGEGLLKNNLLIME

pLDDT: mean 90.82, std 5.89, range [68.06, 97.62]

Foldseek 3Di:
DVVVVVVVVVVVVVVVVVVVVVVVVVVVVVVVVVVVVVVVVLVVLVVVLVVLVVVLVVLVVVLVVLVVVVVVDDDPPADADPNHGPSVVVSVVSVVVSVVSVVVSVVSLQFHWDKDKDKDKADADWKFKAKPQVDRDPGGTWDWDDDPPIIMTMDIDTHGFDKMWMWMQGNNDTDADPVFDWDDDDPPITGMDGGD/DVVVVVVVVVVVVVVVVVVVVVVVVVVVVVVVVVVVVVVVVLVVLVVVLVVLVVVLVVLVVVLVVLVVVVVVDDDPPADDDPNHGPSVVVSVVSVVVSVVSVVVSVVSLQFHWDKDKDKDKADADWKFKAKPQVDRDPGGTWDWDDDPPIIMTMDIDTHGADKMWMWMQGNNDTDADPVFDWDDDDPPITGMDGGD

Organism: Amborella trichopoda (NCBI:txid13333)